Protein AF-0000000074559610 (afdb_homodimer)

Organism: Oryzias latipes (NCBI:txid8090)

Solvent-accessible surface area (backbone atoms only — not comparable to full-atom values): 28472 Å² total; per-residue (Å²): 22,56,51,44,56,24,38,32,48,38,37,44,44,51,48,39,37,75,66,64,62,32,38,65,34,27,34,39,29,30,62,50,80,80,24,70,85,72,48,19,52,42,69,13,64,46,75,40,64,77,59,94,64,30,63,74,63,50,64,60,33,75,47,74,27,26,14,59,47,26,36,44,44,27,48,40,50,48,47,48,30,48,76,67,63,55,42,62,91,93,63,36,51,63,32,15,19,22,18,55,25,56,86,79,36,61,46,32,27,63,66,39,74,13,51,80,45,93,49,73,85,61,38,23,48,25,26,84,38,78,65,8,69,35,30,77,31,63,69,53,54,54,72,62,28,83,86,58,59,68,83,51,35,26,24,36,18,81,87,47,43,68,40,59,58,87,46,46,88,82,32,34,59,43,75,40,42,35,29,34,31,32,23,46,65,94,44,39,66,61,50,35,53,47,54,51,50,52,50,50,46,57,71,68,42,80,79,52,88,67,52,78,35,58,26,64,94,73,78,46,71,47,60,65,33,53,47,60,39,72,47,76,41,79,29,88,89,50,53,69,48,67,68,42,31,64,68,47,42,54,48,49,52,50,49,52,50,57,67,58,54,65,69,67,67,67,75,128,17,62,49,44,54,25,37,32,47,40,37,44,44,52,46,39,37,74,66,64,61,32,36,64,36,26,33,40,28,30,64,51,80,80,24,68,85,73,47,16,52,43,68,14,64,45,75,40,64,78,58,93,64,30,61,73,64,50,62,61,33,75,48,71,28,25,14,59,46,27,37,45,46,27,47,38,51,49,46,48,30,48,78,67,64,53,41,63,91,92,63,36,51,63,33,15,20,21,18,56,24,57,86,79,35,62,45,31,26,64,66,38,75,14,51,79,46,94,48,72,86,62,38,24,48,26,26,84,36,77,66,8,70,36,29,76,31,63,68,54,55,56,72,62,26,83,86,58,59,69,83,51,36,25,24,36,18,80,86,47,43,68,40,60,59,88,45,44,89,83,32,34,59,41,74,39,43,36,29,32,31,31,22,46,64,94,44,38,68,61,50,36,53,50,53,51,50,52,50,52,47,56,69,67,42,81,82,52,87,67,52,78,36,59,25,64,93,74,78,47,73,48,60,61,34,52,47,60,39,71,47,75,42,79,28,87,89,50,52,71,47,67,68,42,32,63,67,48,40,53,48,48,52,51,49,52,49,59,67,58,55,65,70,68,66,67,76,129

InterPro domains:
  IPR001156 Transferrin-like domain [PF00405] (5-255)
  IPR001156 Transferrin-like domain [PR00422] (3-17)
  IPR001156 Transferrin-like domain [PR00422] (58-81)
  IPR001156 Transferrin-like domain [PR00422] (153-167)
  IPR001156 Transferrin-like domain [PR00422] (169-187)
  IPR001156 Transferrin-like domain [PR00422] (221-239)
  IPR001156 Transferrin-like domain [PS51408] (1-257)
  IPR001156 Transferrin-like domain [SM00094] (1-261)

Radius of gyration: 26.05 Å; Cα contacts (8 Å, |Δi|>4): 1082; chains: 2; bounding box: 67×75×62 Å

Secondary structure (DSSP, 8-state):
--S--EEE-HHHHHHHHHHH-EEEEEEEEE-TTS-TTTSSEEEE--EEES-S--TT--TT-EEE-S-TT-IIIIIHHHHHHHHTT-S-TT-S-SEEE-TT-TTT-GGGTTT--SPP-SSGGG--TT-SSTTSTTTT--HHHHTT-TT--GGGEEEE-TTS-EEEGGGTTTS-SEEEE--EEEEEGGGHHHHHHHHHHHHHHHHH-TT-S--TT--GGGT-SSSSS-TTEEEEEE-TT--HHHHH-HHHHHHHHHHHHHHHHTTT----/-----EEE-HHHHHHHHHHH-EEEEEEEEE-TTS-TTTSSEEEE--EEES-S--TT--TT-EEE-S-TT-IIIIIHHHHHHHHTT-S-TT-S-SEEE-TT-TTT-GGGTTT--SPP-SSGGG--TT-SSTTSTTTT--HHHHTT-TT--GGGEEEE-TTS-EEEGGGTTTS-SEEEE--EEEEEGGGHHHHHHHHHHHHHHHHH-TT-S--TT--GGGT-SSSSS-TTEEEEEE-TT--HHHHH-HHHHHHHHHHHHHHHHTTT----

Sequence (536 aa):
MNGQNMSLDAGEVYSAVKQFDLVTVAKEIYSVKVCVSAGSCVLSVAVVRNSSLAVQSLQGLRSCHSGVRWTAGWSIPLGFLLSRNYLKVGGFFSASCCPGAAAMSPALCTLCQGQKSFNPQKNYHCETSQNEPFYNTTPSSCLCFSGIDRDMFRLLCPDGTQAPVSRYRSCNLGRGPGGAVVTRYNFRKVSRKFLLAVQVFFFSYCGFSFKLFESEQFGESDLLFKDATNCFVHTSHMDLRSILGEEFHSHLENVFNCTHSGEATTTHMNGQNMSLDAGEVYSAVKQFDLVTVAKEIYSVKVCVSAGSCVLSVAVVRNSSLAVQSLQGLRSCHSGVRWTAGWSIPLGFLLSRNYLKVGGFFSASCCPGAAAMSPALCTLCQGQKSFNPQKNYHCETSQNEPFYNTTPSSCLCFSGIDRDMFRLLCPDGTQAPVSRYRSCNLGRGPGGAVVTRYNFRKVSRKFLLAVQVFFFSYCGFSFKLFESEQFGESDLLFKDATNCFVHTSHMDLRSILGEEFHSHLENVFNCTHSGEATTTH

Structure (mmCIF, N/CA/C/O backbone):
data_AF-0000000074559610-model_v1
#
loop_
_entity.id
_entity.type
_entity.pdbx_description
1 polymer 'Transferrin-like domain-containing protein'
#
loop_
_atom_site.group_PDB
_atom_site.id
_atom_site.type_symbol
_atom_site.label_atom_id
_atom_site.label_alt_id
_atom_site.label_comp_id
_atom_site.label_asym_id
_atom_site.label_entity_id
_atom_site.label_seq_id
_atom_site.pdbx_PDB_ins_code
_atom_site.Cartn_x
_atom_site.Cartn_y
_atom_site.Cartn_z
_atom_site.occupancy
_atom_site.B_iso_or_equiv
_atom_site.auth_seq_id
_atom_site.auth_comp_id
_atom_site.auth_asym_id
_atom_site.auth_atom_id
_atom_site.pdbx_PDB_model_num
ATOM 1 N N . MET A 1 1 ? -3.683 -7.671 -1.593 1 25.04 1 MET A N 1
ATOM 2 C CA . MET A 1 1 ? -4.386 -6.491 -2.087 1 25.04 1 MET A CA 1
ATOM 3 C C . MET A 1 1 ? -3.404 -5.466 -2.645 1 25.04 1 MET A C 1
ATOM 5 O O . MET A 1 1 ? -2.314 -5.283 -2.099 1 25.04 1 MET A O 1
ATOM 9 N N . ASN A 1 2 ? -3.152 -5.412 -3.841 1 39.69 2 ASN A N 1
ATOM 10 C CA . ASN A 1 2 ? -2.113 -4.517 -4.339 1 39.69 2 ASN A CA 1
ATOM 11 C C . ASN A 1 2 ? -2.157 -3.162 -3.638 1 39.69 2 ASN A C 1
ATOM 13 O O . ASN A 1 2 ? -3.233 -2.672 -3.292 1 39.69 2 ASN A O 1
ATOM 17 N N . GLY A 1 3 ? -1.575 -3.074 -2.371 1 54.01 3 GLY A N 1
ATOM 18 C CA . GLY A 1 3 ? -1.359 -1.818 -1.672 1 54.01 3 GLY A CA 1
ATOM 19 C C . GLY A 1 3 ? -1.815 -0.608 -2.465 1 54.01 3 GLY A C 1
ATOM 20 O O . GLY A 1 3 ? -1.059 0.351 -2.634 1 54.01 3 GLY A O 1
ATOM 21 N N . GLN A 1 4 ? -3.167 -0.795 -2.898 1 68.39 4 GLN A N 1
ATOM 22 C CA . GLN A 1 4 ? -3.499 0.101 -4 1 68.39 4 GLN A CA 1
ATOM 23 C C . GLN A 1 4 ? -4.041 1.431 -3.484 1 68.39 4 GLN A C 1
ATOM 25 O O . GLN A 1 4 ? -3.812 2.478 -4.093 1 68.39 4 GLN A O 1
ATOM 30 N N . ASN A 1 5 ? -4.706 1.311 -2.262 1 86.51 5 ASN A N 1
ATOM 31 C CA . ASN A 1 5 ? -5.214 2.575 -1.739 1 86.51 5 ASN A CA 1
ATOM 32 C C . ASN A 1 5 ? -4.399 3.054 -0.542 1 86.51 5 ASN A C 1
ATOM 34 O O . ASN A 1 5 ? -4.047 2.261 0.333 1 86.51 5 ASN A O 1
ATOM 38 N N . MET A 1 6 ? -4.141 4.325 -0.542 1 87.97 6 MET A N 1
ATOM 39 C CA . MET A 1 6 ? -3.41 4.91 0.578 1 87.97 6 MET A CA 1
ATOM 40 C C . MET A 1 6 ? -4.031 6.237 1 1 87.97 6 MET A C 1
ATOM 42 O O . MET A 1 6 ? -4.272 7.109 0.162 1 87.97 6 MET A O 1
ATOM 46 N N . SER A 1 7 ? -4.384 6.272 2.269 1 91.2 7 SER A N 1
ATOM 47 C CA . SER A 1 7 ? -4.777 7.561 2.828 1 91.2 7 SER A CA 1
ATOM 48 C C . SER A 1 7 ? -3.557 8.399 3.196 1 91.2 7 SER A C 1
ATOM 50 O O . SER A 1 7 ? -2.695 7.951 3.955 1 91.2 7 SER A O 1
ATOM 52 N N . LEU A 1 8 ? -3.526 9.588 2.671 1 91.18 8 LEU A N 1
ATOM 53 C CA . LEU A 1 8 ? -2.33 10.404 2.851 1 91.18 8 LEU A CA 1
ATOM 54 C C . LEU A 1 8 ? -2.695 11.804 3.331 1 91.18 8 LEU A C 1
ATOM 56 O O . LEU A 1 8 ? -3.78 12.306 3.029 1 91.18 8 LEU A O 1
ATOM 60 N N . ASP A 1 9 ? -1.774 12.395 4.099 1 91.02 9 ASP A N 1
ATOM 61 C CA . ASP A 1 9 ? -1.83 13.826 4.382 1 91.02 9 ASP A CA 1
ATOM 62 C C . ASP A 1 9 ? -1.798 14.642 3.091 1 91.02 9 ASP A C 1
ATOM 64 O O . ASP A 1 9 ? -1.233 14.204 2.087 1 91.02 9 ASP A O 1
ATOM 68 N N . ALA A 1 10 ? -2.334 15.85 3.116 1 92.46 10 ALA A N 1
ATOM 69 C CA . ALA A 1 10 ? -2.454 16.667 1.911 1 92.46 10 ALA A CA 1
ATOM 70 C C . ALA A 1 10 ? -1.085 16.93 1.29 1 92.46 10 ALA A C 1
ATOM 72 O O . ALA A 1 10 ? -0.943 16.934 0.064 1 92.46 10 ALA A O 1
ATOM 73 N N . GLY A 1 11 ? -0.147 17.265 2.077 1 91.13 11 GLY A N 1
ATOM 74 C CA . GLY A 1 11 ? 1.199 17.439 1.556 1 91.13 11 GLY A CA 1
ATOM 75 C C . GLY A 1 11 ? 1.721 16.214 0.829 1 91.13 11 GLY A C 1
ATOM 76 O O . GLY A 1 11 ? 2.352 16.333 -0.223 1 91.13 11 GLY A O 1
ATOM 77 N N . GLU A 1 12 ? 1.451 15.053 1.317 1 89.35 12 GLU A N 1
ATOM 78 C CA . GLU A 1 12 ? 1.876 13.803 0.695 1 89.35 12 GLU A CA 1
ATOM 79 C C . GLU A 1 12 ? 1.064 13.509 -0.563 1 89.35 12 GLU A C 1
ATOM 81 O O . GLU A 1 12 ? 1.583 12.933 -1.522 1 89.35 12 GLU A O 1
ATOM 86 N N . VAL A 1 13 ? -0.158 13.935 -0.526 1 93.71 13 VAL A N 1
ATOM 87 C CA . VAL A 1 13 ? -0.985 13.768 -1.716 1 93.71 13 VAL A CA 1
ATOM 88 C C . VAL A 1 13 ? -0.34 14.486 -2.899 1 93.71 13 VAL A C 1
ATOM 90 O O . VAL A 1 13 ? -0.278 13.942 -4.004 1 93.71 13 VAL A O 1
ATOM 93 N N . TYR A 1 14 ? 0.124 15.655 -2.669 1 92.88 14 TYR A N 1
ATOM 94 C CA . TYR A 1 14 ? 0.792 16.43 -3.708 1 92.88 14 TYR A CA 1
ATOM 95 C C . TYR A 1 14 ? 1.966 15.655 -4.296 1 92.88 14 TYR A C 1
ATOM 97 O O . TYR A 1 14 ? 2.078 15.516 -5.516 1 92.88 14 TYR A O 1
ATOM 105 N N . SER A 1 15 ? 2.773 15.146 -3.422 1 87.37 15 SER A N 1
ATOM 106 C CA . SER A 1 15 ? 3.941 14.387 -3.857 1 87.37 15 SER A CA 1
ATOM 107 C C . SER A 1 15 ? 3.531 13.114 -4.59 1 87.37 15 SER A C 1
ATOM 109 O O . SER A 1 15 ? 4.117 12.768 -5.618 1 87.37 15 SER A O 1
ATOM 111 N N . ALA A 1 16 ? 2.561 12.428 -4.056 1 90.05 16 ALA A N 1
ATOM 112 C CA . ALA A 1 16 ? 2.097 11.171 -4.638 1 90.05 16 ALA A CA 1
ATOM 113 C C . ALA A 1 16 ? 1.605 11.377 -6.068 1 90.05 16 ALA A C 1
ATOM 115 O O . ALA A 1 16 ? 1.895 10.568 -6.953 1 90.05 16 ALA A O 1
ATOM 116 N N . VAL A 1 17 ? 0.913 12.475 -6.284 1 92.44 17 VAL A N 1
ATOM 117 C CA . VAL A 1 17 ? 0.318 12.737 -7.59 1 92.44 17 VAL A CA 1
ATOM 118 C C . VAL A 1 17 ? 1.379 13.288 -8.54 1 92.44 17 VAL A C 1
ATOM 120 O O . VAL A 1 17 ? 1.497 12.833 -9.68 1 92.44 17 VAL A O 1
ATOM 123 N N . LYS A 1 18 ? 2.214 14.163 -8.066 1 88.18 18 LYS A N 1
ATOM 124 C CA . LYS A 1 18 ? 3.155 14.864 -8.935 1 88.18 18 LYS A CA 1
ATOM 125 C C . LYS A 1 18 ? 4.396 14.017 -9.198 1 88.18 18 LYS A C 1
ATOM 127 O O . LYS A 1 18 ? 4.972 14.07 -10.287 1 88.18 18 LYS A O 1
ATOM 132 N N . GLN A 1 19 ? 4.758 13.301 -8.238 1 79.85 19 GLN A N 1
ATOM 133 C CA . GLN A 1 19 ? 6.046 12.625 -8.349 1 79.85 19 GLN A CA 1
ATOM 134 C C . GLN A 1 19 ? 5.865 11.147 -8.683 1 79.85 19 GLN A C 1
ATOM 136 O O . GLN A 1 19 ? 6.742 10.531 -9.292 1 79.85 19 GLN A O 1
ATOM 141 N N . PHE A 1 20 ? 4.776 10.59 -8.324 1 81.51 20 PHE A N 1
ATOM 142 C CA . PHE A 1 20 ? 4.664 9.142 -8.45 1 81.51 20 PHE A CA 1
ATOM 143 C C . PHE A 1 20 ? 3.483 8.765 -9.337 1 81.51 20 PHE A C 1
ATOM 145 O O . PHE A 1 20 ? 3.129 7.589 -9.44 1 81.51 20 PHE A O 1
ATOM 152 N N . ASP A 1 21 ? 2.792 9.728 -9.907 1 86.29 21 ASP A N 1
ATOM 153 C CA . ASP A 1 21 ? 1.748 9.541 -10.91 1 86.29 21 ASP A CA 1
ATOM 154 C C . ASP A 1 21 ? 0.56 8.776 -10.33 1 86.29 21 ASP A C 1
ATOM 156 O O . ASP A 1 21 ? -0.042 7.945 -11.012 1 86.29 21 ASP A O 1
ATOM 160 N N . LEU A 1 22 ? 0.353 8.94 -9.078 1 91.23 22 LEU A N 1
ATOM 161 C CA . LEU A 1 22 ? -0.861 8.423 -8.455 1 91.23 22 LEU A CA 1
ATOM 162 C C . LEU A 1 22 ? -2.034 9.37 -8.684 1 91.23 22 LEU A C 1
ATOM 164 O O . LEU A 1 22 ? -1.849 10.49 -9.166 1 91.23 22 LEU A O 1
ATOM 168 N N . VAL A 1 23 ? -3.2 8.841 -8.441 1 94.64 23 VAL A N 1
ATOM 169 C CA . VAL A 1 23 ? -4.395 9.662 -8.607 1 94.64 23 VAL A CA 1
ATOM 170 C C . VAL A 1 23 ? -5.227 9.628 -7.327 1 94.64 23 VAL A C 1
ATOM 172 O O . VAL A 1 23 ? -5.26 8.612 -6.627 1 94.64 23 VAL A O 1
ATOM 175 N N . THR A 1 24 ? -5.887 10.719 -7.026 1 96.23 24 THR A N 1
ATOM 176 C CA . THR A 1 24 ? -6.775 10.782 -5.871 1 96.23 24 THR A CA 1
ATOM 177 C C . THR A 1 24 ? -8.129 10.158 -6.195 1 96.23 24 THR A C 1
ATOM 179 O O . THR A 1 24 ? -8.665 10.357 -7.287 1 96.23 24 THR A O 1
ATOM 182 N N . VAL A 1 25 ? -8.671 9.436 -5.235 1 96.28 25 VAL A N 1
ATOM 183 C CA . VAL A 1 25 ? -9.961 8.807 -5.497 1 96.28 25 VAL A CA 1
ATOM 184 C C . VAL A 1 25 ? -10.993 9.304 -4.486 1 96.28 25 VAL A C 1
ATOM 186 O O . VAL A 1 25 ? -12.199 9.197 -4.718 1 96.28 25 VAL A O 1
ATOM 189 N N . ALA A 1 26 ? -10.533 9.829 -3.387 1 95.74 26 ALA A N 1
ATOM 190 C CA . ALA A 1 26 ? -11.438 10.362 -2.372 1 95.74 26 ALA A CA 1
ATOM 191 C C . ALA A 1 26 ? -10.726 11.375 -1.48 1 95.74 26 ALA A C 1
ATOM 193 O O . ALA A 1 26 ? -9.541 11.22 -1.178 1 95.74 26 ALA A O 1
ATOM 194 N N . LYS A 1 27 ? -11.452 12.355 -1.135 1 94.1 27 LYS A N 1
ATOM 195 C CA . LYS A 1 27 ? -10.983 13.331 -0.156 1 94.1 27 LYS A CA 1
ATOM 196 C C . LYS A 1 27 ? -11.622 13.089 1.209 1 94.1 27 LYS A C 1
ATOM 198 O O . LYS A 1 27 ? -12.813 12.785 1.299 1 94.1 27 LYS A O 1
ATOM 203 N N . GLU A 1 28 ? -10.837 13.199 2.238 1 91.85 28 GLU A N 1
ATOM 204 C CA . GLU A 1 28 ? -11.362 13.085 3.595 1 91.85 28 GLU A CA 1
ATOM 205 C C . GLU A 1 28 ? -11.96 14.407 4.068 1 91.85 28 GLU A C 1
ATOM 207 O O . GLU A 1 28 ? -11.308 15.451 3.995 1 91.85 28 GLU A O 1
ATOM 212 N N . ILE A 1 29 ? -13.181 14.314 4.574 1 90.28 29 ILE A N 1
ATOM 213 C CA . ILE A 1 29 ? -13.85 15.475 5.151 1 90.28 29 ILE A CA 1
ATOM 214 C C . ILE A 1 29 ? -13.879 15.35 6.673 1 90.28 29 ILE A C 1
ATOM 216 O O . ILE A 1 29 ? -14.39 14.365 7.211 1 90.28 29 ILE A O 1
ATOM 220 N N . TYR A 1 30 ? -13.243 16.338 7.334 1 86.43 30 TYR A N 1
ATOM 221 C CA . TYR A 1 30 ? -13.157 16.294 8.79 1 86.43 30 TYR A CA 1
ATOM 222 C C . TYR A 1 30 ? -14.325 17.036 9.428 1 86.43 30 TYR A C 1
ATOM 224 O O . TYR A 1 30 ? -14.979 17.854 8.776 1 86.43 30 TYR A O 1
ATOM 232 N N . SER A 1 31 ? -14.693 16.597 10.599 1 71.5 31 SER A N 1
ATOM 233 C CA . SER A 1 31 ? -15.783 17.231 11.333 1 71.5 31 SER A CA 1
ATOM 234 C C . SER A 1 31 ? -15.531 18.724 11.516 1 71.5 31 SER A C 1
ATOM 236 O O . SER A 1 31 ? -14.381 19.161 11.587 1 71.5 31 SER A O 1
ATOM 238 N N . VAL A 1 32 ? -16.468 19.606 11.068 1 62.27 32 VAL A N 1
ATOM 239 C CA . VAL A 1 32 ? -16.509 21.059 10.94 1 62.27 32 VAL A CA 1
ATOM 240 C C . VAL A 1 32 ? -16.096 21.706 12.26 1 62.27 32 VAL A C 1
ATOM 242 O O . VAL A 1 32 ? -16.24 22.918 12.436 1 62.27 32 VAL A O 1
ATOM 245 N N . LYS A 1 33 ? -15.454 21.012 13.082 1 56.83 33 LYS A N 1
ATOM 246 C CA . LYS A 1 33 ? -15.335 21.865 14.261 1 56.83 33 LYS A CA 1
ATOM 247 C C . LYS A 1 33 ? -14.41 23.048 13.992 1 56.83 33 LYS A C 1
ATOM 249 O O . LYS A 1 33 ? -14.63 24.145 14.511 1 56.83 33 LYS A O 1
ATOM 254 N N . VAL A 1 34 ? -13.502 22.891 13.167 1 55.49 34 VAL A N 1
ATOM 255 C CA . VAL A 1 34 ? -12.495 23.94 13.045 1 55.49 34 VAL A CA 1
ATOM 256 C C . VAL A 1 34 ? -12.645 24.646 11.7 1 55.49 34 VAL A C 1
ATOM 258 O O . VAL A 1 34 ? -12.482 25.866 11.61 1 55.49 34 VAL A O 1
ATOM 261 N N . CYS A 1 35 ? -12.997 23.852 10.616 1 59.81 35 CYS A N 1
ATOM 262 C CA . CYS A 1 35 ? -12.941 24.438 9.281 1 59.81 35 CYS A CA 1
ATOM 263 C C . CYS A 1 35 ? -14.34 24.603 8.699 1 59.81 35 CYS A C 1
ATOM 265 O O . CYS A 1 35 ? -14.872 23.68 8.08 1 59.81 35 CYS A O 1
ATOM 267 N N . VAL A 1 36 ? -15.085 25.481 9.323 1 52.53 36 VAL A N 1
ATOM 268 C CA . VAL A 1 36 ? -16.475 25.718 8.948 1 52.53 36 VAL A CA 1
ATOM 269 C C . VAL A 1 36 ? -16.589 25.829 7.43 1 52.53 36 VAL A C 1
ATOM 271 O O . VAL A 1 36 ? -17.476 25.225 6.822 1 52.53 36 VAL A O 1
ATOM 274 N N . SER A 1 37 ? -15.791 26.704 6.871 1 48.88 37 SER A N 1
ATOM 275 C CA . SER A 1 37 ? -16.087 27.089 5.494 1 48.88 37 SER A CA 1
ATOM 276 C C . SER A 1 37 ? -15.498 26.091 4.503 1 48.88 37 SER A C 1
ATOM 278 O O . SER A 1 37 ? -15.885 26.069 3.333 1 48.88 37 SER A O 1
ATOM 280 N N . ALA A 1 38 ? -14.356 25.542 4.851 1 54.27 38 ALA A N 1
ATOM 281 C CA . ALA A 1 38 ? -13.615 24.899 3.769 1 54.27 38 ALA A CA 1
ATOM 282 C C . ALA A 1 38 ? -13.78 23.383 3.816 1 54.27 38 ALA A C 1
ATOM 284 O O . ALA A 1 38 ? -13.265 22.669 2.952 1 54.27 38 ALA A O 1
ATOM 285 N N . GLY A 1 39 ? -14.907 22.864 4.64 1 59.1 39 GLY A N 1
ATOM 286 C CA . GLY A 1 39 ? -15.224 21.446 4.681 1 59.1 39 GLY A CA 1
ATOM 287 C C . GLY A 1 39 ? -14.257 20.642 5.53 1 59.1 39 GLY A C 1
ATOM 288 O O . GLY A 1 39 ? -14.664 19.986 6.491 1 59.1 39 GLY A O 1
ATOM 289 N N . SER A 1 40 ? -12.96 20.469 5.116 1 77.18 40 SER A N 1
ATOM 290 C CA . SER A 1 40 ? -11.964 19.681 5.834 1 77.18 40 SER A CA 1
ATOM 291 C C . SER A 1 40 ? -10.638 20.427 5.937 1 77.18 40 SER A C 1
ATOM 293 O O . SER A 1 40 ? -10.089 20.869 4.925 1 77.18 40 SER A O 1
ATOM 295 N N . CYS A 1 41 ? -10.308 20.867 7.257 1 84.48 41 CYS A N 1
ATOM 296 C CA . CYS A 1 41 ? -9.01 21.53 7.315 1 84.48 41 CYS A CA 1
ATOM 297 C C . CYS A 1 41 ? -8.197 21.034 8.505 1 84.48 41 CYS A C 1
ATOM 299 O O . CYS A 1 41 ? -8.729 20.356 9.386 1 84.48 41 CYS A O 1
ATOM 301 N N . VAL A 1 42 ? -6.931 21.312 8.445 1 87.98 42 VAL A N 1
ATOM 302 C CA . VAL A 1 42 ? -6.003 21.133 9.557 1 87.98 42 VAL A CA 1
ATOM 303 C C . VAL A 1 42 ? -5.29 22.451 9.852 1 87.98 42 VAL A C 1
ATOM 305 O O . VAL A 1 42 ? -5.079 23.265 8.95 1 87.98 42 VAL A O 1
ATOM 308 N N . LEU A 1 43 ? -5.016 22.608 11.112 1 88.51 43 LEU A N 1
ATOM 309 C CA . LEU A 1 43 ? -4.286 23.798 11.536 1 88.51 43 LEU A CA 1
ATOM 310 C C . LEU A 1 43 ? -2.851 23.45 11.916 1 88.51 43 LEU A C 1
ATOM 312 O O . LEU A 1 43 ? -2.602 22.41 12.53 1 88.51 43 LEU A O 1
ATOM 316 N N . SER A 1 44 ? -1.956 24.271 11.489 1 91.5 44 SER A N 1
ATOM 317 C CA . SER A 1 44 ? -0.57 24.146 11.928 1 91.5 44 SER A CA 1
ATOM 318 C C . SER A 1 44 ? -0.292 25.029 13.14 1 91.5 44 SER A C 1
ATOM 320 O O . SER A 1 44 ? -0.526 26.239 13.1 1 91.5 44 SER A O 1
ATOM 322 N N . VAL A 1 45 ? 0.183 24.417 14.177 1 91.74 45 VAL A N 1
ATOM 323 C CA . VAL A 1 45 ? 0.488 25.165 15.392 1 91.74 45 VAL A CA 1
ATOM 324 C C . VAL A 1 45 ? 1.936 24.91 15.807 1 91.74 45 VAL A C 1
ATOM 326 O O . VAL A 1 45 ? 2.5 23.857 15.499 1 91.74 45 VAL A O 1
ATOM 329 N N . ALA A 1 46 ? 2.549 25.835 16.375 1 91.15 46 ALA A N 1
ATOM 330 C CA . ALA A 1 46 ? 3.859 25.705 17.008 1 91.15 46 ALA A CA 1
ATOM 331 C C . ALA A 1 46 ? 3.735 25.704 18.529 1 91.15 46 ALA A C 1
ATOM 333 O O . ALA A 1 46 ? 3.197 26.646 19.115 1 91.15 46 ALA A O 1
ATOM 334 N N . VAL A 1 47 ? 4.243 24.674 19.048 1 90.42 47 VAL A N 1
ATOM 335 C CA . VAL A 1 47 ? 4.087 24.487 20.486 1 90.42 47 VAL A CA 1
ATOM 336 C C . VAL A 1 47 ? 5.459 24.477 21.158 1 90.42 47 VAL A C 1
ATOM 338 O O . VAL A 1 47 ? 6.411 23.898 20.63 1 90.42 47 VAL A O 1
ATOM 341 N N . VAL A 1 48 ? 5.617 25.193 22.253 1 88.87 48 VAL A N 1
ATOM 342 C CA . VAL A 1 48 ? 6.859 25.234 23.018 1 88.87 48 VAL A CA 1
ATOM 343 C C . VAL A 1 48 ? 6.565 24.979 24.495 1 88.87 48 VAL A C 1
ATOM 345 O O . VAL A 1 48 ? 5.432 25.154 24.948 1 88.87 48 VAL A O 1
ATOM 348 N N . ARG A 1 49 ? 7.603 24.464 24.982 1 84.3 49 ARG A N 1
ATOM 349 C CA . ARG A 1 49 ? 7.513 24.428 26.438 1 84.3 49 ARG A CA 1
ATOM 350 C C . ARG A 1 49 ? 7.656 25.826 27.031 1 84.3 49 ARG A C 1
ATOM 352 O O . ARG A 1 49 ? 8.443 26.637 26.538 1 84.3 49 ARG A O 1
ATOM 359 N N . ASN A 1 50 ? 6.826 26.096 27.908 1 76.38 50 ASN A N 1
ATOM 360 C CA . ASN A 1 50 ? 6.658 27.415 28.507 1 76.38 50 ASN A CA 1
ATOM 361 C C . ASN A 1 50 ? 7.996 28.134 28.662 1 76.38 50 ASN A C 1
ATOM 363 O O . ASN A 1 50 ? 8.713 27.916 29.639 1 76.38 50 ASN A O 1
ATOM 367 N N . SER A 1 51 ? 8.305 28.644 27.513 1 78.19 51 SER A N 1
ATOM 368 C CA . SER A 1 51 ? 9.48 29.508 27.45 1 78.19 51 SER A CA 1
ATOM 369 C C . SER A 1 51 ? 9.118 30.897 26.936 1 78.19 51 SER A C 1
ATOM 371 O O . SER A 1 51 ? 7.979 31.138 26.531 1 78.19 51 SER A O 1
ATOM 373 N N . SER A 1 52 ? 9.959 31.849 27.02 1 85.1 52 SER A N 1
ATOM 374 C CA . SER A 1 52 ? 9.781 33.218 26.544 1 85.1 52 SER A CA 1
ATOM 375 C C . SER A 1 52 ? 10.051 33.322 25.047 1 85.1 52 SER A C 1
ATOM 377 O O . SER A 1 52 ? 10.335 34.407 24.536 1 85.1 52 SER A O 1
ATOM 379 N N . LEU A 1 53 ? 9.829 32.281 24.332 1 89.94 53 LEU A N 1
ATOM 380 C CA . LEU A 1 53 ? 10.144 32.245 22.908 1 89.94 53 LEU A CA 1
ATOM 381 C C . LEU A 1 53 ? 9.029 32.886 22.088 1 89.94 53 LEU A C 1
ATOM 383 O O . LEU A 1 53 ? 7.878 32.935 22.529 1 89.94 53 LEU A O 1
ATOM 387 N N . ALA A 1 54 ? 9.478 33.509 20.911 1 91.89 54 ALA A N 1
ATOM 388 C CA . ALA A 1 54 ? 8.558 33.968 19.874 1 91.89 54 ALA A CA 1
ATOM 389 C C . ALA A 1 54 ? 8.82 33.254 18.552 1 91.89 54 ALA A C 1
ATOM 391 O O . ALA A 1 54 ? 9.884 32.66 18.361 1 91.89 54 ALA A O 1
ATOM 392 N N . VAL A 1 55 ? 7.854 33.271 17.706 1 91.93 55 VAL A N 1
ATOM 393 C CA . VAL A 1 55 ? 7.932 32.516 16.461 1 91.93 55 VAL A CA 1
ATOM 394 C C . VAL A 1 55 ? 9.086 33.041 15.609 1 91.93 55 VAL A C 1
ATOM 396 O O . VAL A 1 55 ? 9.655 32.303 14.801 1 91.93 55 VAL A O 1
ATOM 399 N N . GLN A 1 56 ? 9.594 34.271 15.887 1 89.93 56 GLN A N 1
ATOM 400 C CA . GLN A 1 56 ? 10.684 34.876 15.129 1 89.93 56 GLN A CA 1
ATOM 401 C C . GLN A 1 56 ? 12.041 34.41 15.649 1 89.93 56 GLN A C 1
ATOM 403 O O . GLN A 1 56 ? 13.062 34.591 14.983 1 89.93 56 GLN A O 1
ATOM 408 N N . SER A 1 57 ? 12.002 33.763 16.801 1 86.9 57 SER A N 1
ATOM 409 C CA . SER A 1 57 ? 13.26 33.457 17.473 1 86.9 57 SER A CA 1
ATOM 410 C C . SER A 1 57 ? 13.498 31.953 17.544 1 86.9 57 SER A C 1
ATOM 412 O O . SER A 1 57 ? 13.85 31.424 18.6 1 86.9 57 SER A O 1
ATOM 414 N N . LEU A 1 58 ? 13.337 31.295 16.419 1 87.83 58 LEU A N 1
ATOM 415 C CA . LEU A 1 58 ? 13.4 29.838 16.467 1 87.83 58 LEU A CA 1
ATOM 416 C C . LEU A 1 58 ? 14.75 29.335 15.968 1 87.83 58 LEU A C 1
ATOM 418 O O . LEU A 1 58 ? 15.038 28.138 16.043 1 87.83 58 LEU A O 1
ATOM 422 N N . GLN A 1 59 ? 15.572 30.212 15.525 1 84.01 59 GLN A N 1
ATOM 423 C CA . GLN A 1 59 ? 16.866 29.812 14.982 1 84.01 59 GLN A CA 1
ATOM 424 C C . GLN A 1 59 ? 17.735 29.161 16.055 1 84.01 59 GLN A C 1
ATOM 426 O O . GLN A 1 59 ? 17.831 29.667 17.175 1 84.01 59 GLN A O 1
ATOM 431 N N . GLY A 1 60 ? 18.345 28.026 15.665 1 83.94 60 GLY A N 1
ATOM 432 C CA . GLY A 1 60 ? 19.29 27.359 16.547 1 83.94 60 GLY A CA 1
ATOM 433 C C . GLY A 1 60 ? 18.618 26.506 17.606 1 83.94 60 GLY A C 1
ATOM 434 O O . GLY A 1 60 ? 19.292 25.884 18.429 1 83.94 60 GLY A O 1
ATOM 435 N N . LEU A 1 61 ? 17.336 26.47 17.608 1 86.73 61 LEU A N 1
ATOM 436 C CA . LEU A 1 61 ? 16.626 25.661 18.592 1 86.73 61 LEU A CA 1
ATOM 437 C C . LEU A 1 61 ? 16.398 24.246 18.07 1 86.73 61 LEU A C 1
ATOM 439 O O . LEU A 1 61 ? 16.679 23.957 16.905 1 86.73 61 LEU A O 1
ATOM 443 N N . ARG A 1 62 ? 15.905 23.407 19.017 1 86.24 62 ARG A N 1
ATOM 444 C CA . ARG A 1 62 ? 15.484 22.062 18.637 1 86.24 62 ARG A CA 1
ATOM 445 C C . ARG A 1 62 ? 14.027 22.053 18.184 1 86.24 62 ARG A C 1
ATOM 447 O O . ARG A 1 62 ? 13.211 22.829 18.685 1 86.24 62 ARG A O 1
ATOM 454 N N . SER A 1 63 ? 13.769 21.249 17.248 1 88.04 63 SER A N 1
ATOM 455 C CA . SER A 1 63 ? 12.399 21.198 16.747 1 88.04 63 SER A CA 1
ATOM 456 C C . SER A 1 63 ? 11.954 19.761 16.498 1 88.04 63 SER A C 1
ATOM 458 O O . SER A 1 63 ? 12.787 18.869 16.325 1 88.04 63 SER A O 1
ATOM 460 N N . CYS A 1 64 ? 10.692 19.548 16.617 1 88.12 64 CYS A N 1
ATOM 461 C CA . CYS A 1 64 ? 10.071 18.265 16.306 1 88.12 64 CYS A CA 1
ATOM 462 C C . CYS A 1 64 ? 8.905 18.443 15.341 1 88.12 64 CYS A C 1
ATOM 464 O O . CYS A 1 64 ? 8.102 19.365 15.495 1 88.12 64 CYS A O 1
ATOM 466 N N . HIS A 1 65 ? 8.885 17.651 14.358 1 88.61 65 HIS A N 1
ATOM 467 C CA . HIS A 1 65 ? 7.877 17.695 13.305 1 88.61 65 HIS A CA 1
ATOM 468 C C . HIS A 1 65 ? 7.246 16.324 13.089 1 88.61 65 HIS A C 1
ATOM 470 O O . HIS A 1 65 ? 7.859 15.298 13.395 1 88.61 65 HIS A O 1
ATOM 476 N N . SER A 1 66 ? 6.064 16.304 12.56 1 86.28 66 SER A N 1
ATOM 477 C CA . SER A 1 66 ? 5.365 15.038 12.365 1 86.28 66 SER A CA 1
ATOM 478 C C . SER A 1 66 ? 5.931 14.273 11.173 1 86.28 66 SER A C 1
ATOM 480 O O . SER A 1 66 ? 5.695 13.071 11.033 1 86.28 66 SER A O 1
ATOM 482 N N . GLY A 1 67 ? 6.653 14.953 10.364 1 87.02 67 GLY A N 1
ATOM 483 C CA . GLY A 1 67 ? 7.252 14.353 9.183 1 87.02 67 GLY A CA 1
ATOM 484 C C . GLY A 1 67 ? 7.463 15.342 8.052 1 87.02 67 GLY A C 1
ATOM 485 O O . GLY A 1 67 ? 6.768 16.357 7.971 1 87.02 67 GLY A O 1
ATOM 486 N N . VAL A 1 68 ? 8.338 14.812 7.195 1 85.61 68 VAL A N 1
ATOM 487 C CA . VAL A 1 68 ? 8.571 15.633 6.012 1 85.61 68 VAL A CA 1
ATOM 488 C C . VAL A 1 68 ? 7.327 15.63 5.127 1 85.61 68 VAL A C 1
ATOM 490 O O . VAL A 1 68 ? 6.625 14.621 5.037 1 85.61 68 VAL A O 1
ATOM 493 N N . ARG A 1 69 ? 6.878 16.745 4.616 1 86.11 69 ARG A N 1
ATOM 494 C CA . ARG A 1 69 ? 5.815 16.943 3.637 1 86.11 69 ARG A CA 1
ATOM 495 C C . ARG A 1 69 ? 4.446 16.951 4.309 1 86.11 69 ARG A C 1
ATOM 497 O O . ARG A 1 69 ? 3.428 17.183 3.653 1 86.11 69 ARG A O 1
ATOM 504 N N . TRP A 1 70 ? 4.504 16.626 5.635 1 89.79 70 TRP A N 1
ATOM 505 C CA . TRP A 1 70 ? 3.226 16.744 6.329 1 89.79 70 TRP A CA 1
ATOM 506 C C . TRP A 1 70 ? 2.704 18.176 6.269 1 89.79 70 TRP A C 1
ATOM 508 O O . TRP A 1 70 ? 3.473 19.13 6.412 1 89.79 70 TRP A O 1
ATOM 518 N N . THR A 1 71 ? 1.457 18.241 6.159 1 91.37 71 THR A N 1
ATOM 519 C CA . THR A 1 71 ? 0.795 19.531 5.994 1 91.37 71 THR A CA 1
ATOM 520 C C . THR A 1 71 ? 1.007 20.408 7.225 1 91.37 71 THR A C 1
ATOM 522 O O . THR A 1 71 ? 1.654 21.455 7.143 1 91.37 71 THR A O 1
ATOM 525 N N . ALA A 1 72 ? 0.557 19.973 8.348 1 90.04 72 ALA A N 1
ATOM 526 C CA . ALA A 1 72 ? 0.57 20.797 9.554 1 90.04 72 ALA A CA 1
ATOM 527 C C . ALA A 1 72 ? 1.951 20.801 10.202 1 90.04 72 ALA A C 1
ATOM 529 O O . ALA A 1 72 ? 2.35 21.79 10.822 1 90.04 72 ALA A O 1
ATOM 530 N N . GLY A 1 73 ? 2.714 19.804 9.99 1 88.9 73 GLY A N 1
ATOM 531 C CA . GLY A 1 73 ? 3.947 19.636 10.742 1 88.9 73 GLY A CA 1
ATOM 532 C C . GLY A 1 73 ? 5.177 20.094 9.982 1 88.9 73 GLY A C 1
ATOM 533 O O . GLY A 1 73 ? 6.264 20.197 10.554 1 88.9 73 GLY A O 1
ATOM 534 N N . TRP A 1 74 ? 4.966 20.415 8.708 1 89.45 74 TRP A N 1
ATOM 535 C CA . TRP A 1 74 ? 6.157 20.748 7.933 1 89.45 74 TRP A CA 1
ATOM 536 C C . TRP A 1 74 ? 5.84 21.797 6.872 1 89.45 74 TRP A C 1
ATOM 538 O O . TRP A 1 74 ? 6.359 22.914 6.92 1 89.45 74 TRP A O 1
ATOM 548 N N . SER A 1 75 ? 4.985 21.561 6.003 1 90.59 75 SER A N 1
ATOM 549 C CA . SER A 1 75 ? 4.754 22.409 4.838 1 90.59 75 SER A CA 1
ATOM 550 C C . SER A 1 75 ? 4.273 23.796 5.25 1 90.59 75 SER A C 1
ATOM 552 O O . SER A 1 75 ? 4.794 24.806 4.773 1 90.59 75 SER A O 1
ATOM 554 N N . ILE A 1 76 ? 3.307 23.789 6.091 1 92.37 76 ILE A N 1
ATOM 555 C CA . ILE A 1 76 ? 2.737 25.072 6.484 1 92.37 76 ILE A CA 1
ATOM 556 C C . ILE A 1 76 ? 3.749 25.852 7.321 1 92.37 76 ILE A C 1
ATOM 558 O O . ILE A 1 76 ? 4.056 27.007 7.018 1 92.37 76 ILE A O 1
ATOM 562 N N . PRO A 1 77 ? 4.29 25.243 8.36 1 91.3 77 PRO A N 1
ATOM 563 C CA . PRO A 1 77 ? 5.246 26.028 9.144 1 91.3 77 PRO A CA 1
ATOM 564 C C . PRO A 1 77 ? 6.465 26.457 8.33 1 91.3 77 PRO A C 1
ATOM 566 O O . PRO A 1 77 ? 6.982 27.561 8.521 1 91.3 77 PRO A O 1
ATOM 569 N N . LEU A 1 78 ? 6.959 25.64 7.479 1 87.97 78 LEU A N 1
ATOM 570 C CA . LEU A 1 78 ? 8.092 26.016 6.64 1 87.97 78 LEU A CA 1
ATOM 571 C C . LEU A 1 78 ? 7.739 27.203 5.75 1 87.97 78 LEU A C 1
ATOM 573 O O . LEU A 1 78 ? 8.513 28.157 5.645 1 87.97 78 LEU A O 1
ATOM 577 N N . GLY A 1 79 ? 6.636 27.09 5.082 1 88.35 79 GLY A N 1
ATOM 578 C CA . GLY A 1 79 ? 6.192 28.222 4.286 1 88.35 79 GLY A CA 1
ATOM 579 C C . GLY A 1 79 ? 6.035 29.496 5.095 1 88.35 79 GLY A C 1
ATOM 580 O O . GLY A 1 79 ? 6.406 30.578 4.637 1 88.35 79 GLY A O 1
ATOM 581 N N . PHE A 1 80 ? 5.435 29.35 6.224 1 90.87 80 PHE A N 1
ATOM 582 C CA . PHE A 1 80 ? 5.244 30.473 7.134 1 90.87 80 PHE A CA 1
ATOM 583 C C . PHE A 1 80 ? 6.577 31.13 7.47 1 90.87 80 PHE A C 1
ATOM 585 O O . PHE A 1 80 ? 6.712 32.353 7.386 1 90.87 80 PHE A O 1
ATOM 592 N N . LEU A 1 81 ? 7.552 30.372 7.789 1 88.66 81 LEU A N 1
ATOM 593 C CA . LEU A 1 81 ? 8.85 30.894 8.201 1 88.66 81 LEU A CA 1
ATOM 594 C C . LEU A 1 81 ? 9.602 31.48 7.011 1 88.66 81 LEU A C 1
ATOM 596 O O . LEU A 1 81 ? 10.228 32.537 7.126 1 88.66 81 LEU A O 1
ATOM 600 N N . LEU A 1 82 ? 9.531 30.805 5.919 1 84.55 82 LEU A N 1
ATOM 601 C CA . LEU A 1 82 ? 10.239 31.25 4.724 1 84.55 82 LEU A CA 1
ATOM 602 C C . LEU A 1 82 ? 9.655 32.558 4.2 1 84.55 82 LEU A C 1
ATOM 604 O O . LEU A 1 82 ? 10.397 33.472 3.835 1 84.55 82 LEU A O 1
ATOM 608 N N . SER A 1 83 ? 8.364 32.639 4.182 1 85.31 83 SER A N 1
ATOM 609 C CA . SER A 1 83 ? 7.709 33.813 3.613 1 85.31 83 SER A CA 1
ATOM 610 C C . SER A 1 83 ? 7.962 35.053 4.464 1 85.31 83 SER A C 1
ATOM 612 O O . SER A 1 83 ? 7.834 36.18 3.98 1 85.31 83 SER A O 1
ATOM 614 N N . ARG A 1 84 ? 8.366 34.892 5.688 1 87.37 84 ARG A N 1
ATOM 615 C CA . ARG A 1 84 ? 8.602 36.006 6.6 1 87.37 84 ARG A CA 1
ATOM 616 C C . ARG A 1 84 ? 10.093 36.194 6.862 1 87.37 84 ARG A C 1
ATOM 618 O O . ARG A 1 84 ? 10.483 37.011 7.698 1 87.37 84 ARG A O 1
ATOM 625 N N . ASN A 1 85 ? 10.913 35.362 6.245 1 83.75 85 ASN A N 1
ATOM 626 C CA . ASN A 1 85 ? 12.368 35.405 6.345 1 83.75 85 ASN A CA 1
ATOM 627 C C . ASN A 1 85 ? 12.843 35.105 7.764 1 83.75 85 ASN A C 1
ATOM 629 O O . ASN A 1 85 ? 13.787 35.728 8.252 1 83.75 85 ASN A O 1
ATOM 633 N N . TYR A 1 86 ? 12.029 34.324 8.391 1 84.23 86 TYR A N 1
ATOM 634 C CA . TYR A 1 86 ? 12.438 33.881 9.719 1 84.23 86 TYR A CA 1
ATOM 635 C C . TYR A 1 86 ? 13.419 32.719 9.628 1 84.23 86 TYR A C 1
ATOM 637 O O . TYR A 1 86 ? 14.104 32.398 10.603 1 84.23 86 TYR A O 1
ATOM 645 N N . LEU A 1 87 ? 13.356 31.976 8.497 1 72.94 87 LEU A N 1
ATOM 646 C CA . LEU A 1 87 ? 14.209 30.823 8.229 1 72.94 87 LEU A CA 1
ATOM 647 C C . LEU A 1 87 ? 15.177 31.117 7.088 1 72.94 87 LEU A C 1
ATOM 649 O O . LEU A 1 87 ? 14.786 31.694 6.07 1 72.94 87 LEU A O 1
ATOM 653 N N . LYS A 1 88 ? 16.578 31.062 7.432 1 59.17 88 LYS A N 1
ATOM 654 C CA . LYS A 1 88 ? 17.501 31.002 6.302 1 59.17 88 LYS A CA 1
ATOM 655 C C . LYS A 1 88 ? 17.586 29.588 5.735 1 59.17 88 LYS A C 1
ATOM 657 O O . LYS A 1 88 ? 17.589 28.611 6.487 1 59.17 88 LYS A O 1
ATOM 662 N N . VAL A 1 89 ? 17.353 29.277 4.604 1 48.75 89 VAL A N 1
ATOM 663 C CA . VAL A 1 89 ? 17.413 27.994 3.91 1 48.75 89 VAL A CA 1
ATOM 664 C C . VAL A 1 89 ? 18.671 27.238 4.33 1 48.75 89 VAL A C 1
ATOM 666 O O . VAL A 1 89 ? 19.784 27.756 4.209 1 48.75 89 VAL A O 1
ATOM 669 N N . GLY A 1 90 ? 18.828 26.06 5.073 1 51.49 90 GLY A N 1
ATOM 670 C CA . GLY A 1 90 ? 19.949 25.187 5.381 1 51.49 90 GLY A CA 1
ATOM 671 C C . GLY A 1 90 ? 20.279 25.14 6.861 1 51.49 90 GLY A C 1
ATOM 672 O O . GLY A 1 90 ? 21.054 24.288 7.303 1 51.49 90 GLY A O 1
ATOM 673 N N . GLY A 1 91 ? 19.794 26.053 7.622 1 58.86 91 GLY A N 1
ATOM 674 C CA . GLY A 1 91 ? 20.471 26.13 8.907 1 58.86 91 GLY A CA 1
ATOM 675 C C . GLY A 1 91 ? 19.547 26.52 10.045 1 58.86 91 GLY A C 1
ATOM 676 O O . GLY A 1 91 ? 19.996 27.059 11.059 1 58.86 91 GLY A O 1
ATOM 677 N N . PHE A 1 92 ? 18.276 26.15 10.055 1 69.71 92 PHE A N 1
ATOM 678 C CA . PHE A 1 92 ? 17.356 26.807 10.976 1 69.71 92 PHE A CA 1
ATOM 679 C C . PHE A 1 92 ? 17.406 26.152 12.351 1 69.71 92 PHE A C 1
ATOM 681 O O . PHE A 1 92 ? 17.682 26.817 13.351 1 69.71 92 PHE A O 1
ATOM 688 N N . PHE A 1 93 ? 17.246 24.947 12.403 1 81.85 93 PHE A N 1
ATOM 689 C CA . PHE A 1 93 ? 17.232 24.281 13.7 1 81.85 93 PHE A CA 1
ATOM 690 C C . PHE A 1 93 ? 18.56 23.581 13.964 1 81.85 93 PHE A C 1
ATOM 692 O O . PHE A 1 93 ? 19.223 23.124 13.031 1 81.85 93 PHE A O 1
ATOM 699 N N . SER A 1 94 ? 19.079 23.641 15.156 1 83.75 94 SER A N 1
ATOM 700 C CA . SER A 1 94 ? 20.332 22.984 15.512 1 83.75 94 SER A CA 1
ATOM 701 C C . SER A 1 94 ? 20.2 21.466 15.445 1 83.75 94 SER A C 1
ATOM 703 O O . SER A 1 94 ? 21.139 20.773 15.05 1 83.75 94 SER A O 1
ATOM 705 N N . ALA A 1 95 ? 19.062 21 15.936 1 87.81 95 ALA A N 1
ATOM 706 C CA . ALA A 1 95 ? 18.731 19.579 15.872 1 87.81 95 ALA A CA 1
ATOM 707 C C . ALA A 1 95 ? 17.221 19.371 15.802 1 87.81 95 ALA A C 1
ATOM 709 O O . ALA A 1 95 ? 16.455 20.122 16.41 1 87.81 95 ALA A O 1
ATOM 710 N N . SER A 1 96 ? 16.859 18.375 14.987 1 88.21 96 SER A N 1
ATOM 711 C CA . SER A 1 96 ? 15.422 18.178 14.829 1 88.21 96 SER A CA 1
ATOM 712 C C . SER A 1 96 ? 15.079 16.698 14.688 1 88.21 96 SER A C 1
ATOM 714 O O . SER A 1 96 ? 15.974 15.853 14.61 1 88.21 96 SER A O 1
ATOM 716 N N . CYS A 1 97 ? 13.917 16.469 14.848 1 89.34 97 CYS A N 1
ATOM 717 C CA . CYS A 1 97 ? 13.34 15.236 14.324 1 89.34 97 CYS A CA 1
ATOM 718 C C . CYS A 1 97 ? 12.229 15.536 13.324 1 89.34 97 CYS A C 1
ATOM 720 O O . CYS A 1 97 ? 11.22 16.149 13.676 1 89.34 97 CYS A O 1
ATOM 722 N N . CYS A 1 98 ? 12.472 15.228 12.157 1 88.71 98 CYS A N 1
ATOM 723 C CA . CYS A 1 98 ? 11.522 15.288 11.052 1 88.71 98 CYS A CA 1
ATOM 724 C C . CYS A 1 98 ? 11.555 14.003 10.234 1 88.71 98 CYS A C 1
ATOM 726 O O . CYS A 1 98 ? 12.261 13.92 9.228 1 88.71 98 CYS A O 1
ATOM 728 N N . PRO A 1 99 ? 10.734 13.099 10.667 1 89.14 99 PRO A N 1
ATOM 729 C CA . PRO A 1 99 ? 10.775 11.816 9.962 1 89.14 99 PRO A CA 1
ATOM 730 C C . PRO A 1 99 ? 10.689 11.973 8.446 1 89.14 99 PRO A C 1
ATOM 732 O O . PRO A 1 99 ? 9.816 12.685 7.944 1 89.14 99 PRO A O 1
ATOM 735 N N . GLY A 1 100 ? 11.705 11.288 7.725 1 87.71 100 GLY A N 1
ATOM 736 C CA . GLY A 1 100 ? 11.739 11.33 6.271 1 87.71 100 GLY A CA 1
ATOM 737 C C . GLY A 1 100 ? 12.683 12.385 5.727 1 87.71 100 GLY A C 1
ATOM 738 O O . GLY A 1 100 ? 12.854 12.506 4.512 1 87.71 100 GLY A O 1
ATOM 739 N N . ALA A 1 101 ? 13.397 13.072 6.61 1 87.54 101 ALA A N 1
ATOM 740 C CA . ALA A 1 101 ? 14.198 14.209 6.165 1 87.54 101 ALA A CA 1
ATOM 741 C C . ALA A 1 101 ? 15.67 13.828 6.043 1 87.54 101 ALA A C 1
ATOM 743 O O . ALA A 1 101 ? 16.525 14.69 5.826 1 87.54 101 ALA A O 1
ATOM 744 N N . ALA A 1 102 ? 15.909 12.557 6.124 1 85.07 102 ALA A N 1
ATOM 745 C CA . ALA A 1 102 ? 17.299 12.111 6.155 1 85.07 102 ALA A CA 1
ATOM 746 C C . ALA A 1 102 ? 18.046 12.554 4.901 1 85.07 102 ALA A C 1
ATOM 748 O O . ALA A 1 102 ? 19.221 12.922 4.968 1 85.07 102 ALA A O 1
ATOM 749 N N . ALA A 1 103 ? 17.36 12.525 3.816 1 77.94 103 ALA A N 1
ATOM 750 C CA . ALA A 1 103 ? 17.995 12.87 2.547 1 77.94 103 ALA A CA 1
ATOM 751 C C . ALA A 1 103 ? 18.203 14.378 2.43 1 77.94 103 ALA A C 1
ATOM 753 O O . ALA A 1 103 ? 19.04 14.837 1.649 1 77.94 103 ALA A O 1
ATOM 754 N N . MET A 1 104 ? 17.506 15.125 3.116 1 77.94 104 MET A N 1
ATOM 755 C CA . MET A 1 104 ? 17.606 16.581 3.075 1 77.94 104 MET A CA 1
ATOM 756 C C . MET A 1 104 ? 18.758 17.071 3.945 1 77.94 104 MET A C 1
ATOM 758 O O . MET A 1 104 ? 19.61 17.834 3.484 1 77.94 104 MET A O 1
ATOM 762 N N . SER A 1 105 ? 18.774 16.603 5.199 1 80.98 105 SER A N 1
ATOM 763 C CA . SER A 1 105 ? 19.817 16.976 6.149 1 80.98 105 SER A CA 1
ATOM 764 C C . SER A 1 105 ? 19.851 16.02 7.336 1 80.98 105 SER A C 1
ATOM 766 O O . SER A 1 105 ? 18.814 15.729 7.936 1 80.98 105 SER A O 1
ATOM 768 N N . PRO A 1 106 ? 21.019 15.626 7.668 1 84.54 106 PRO A N 1
ATOM 769 C CA . PRO A 1 106 ? 21.123 14.79 8.866 1 84.54 106 PRO A CA 1
ATOM 770 C C . PRO A 1 106 ? 20.633 15.501 10.126 1 84.54 106 PRO A C 1
ATOM 772 O O . PRO A 1 106 ? 20.108 14.857 11.038 1 84.54 106 PRO A O 1
ATOM 775 N N . ALA A 1 107 ? 20.78 16.797 10.222 1 85.89 107 ALA A N 1
ATOM 776 C CA . ALA A 1 107 ? 20.378 17.564 11.397 1 85.89 107 ALA A CA 1
ATOM 777 C C . ALA A 1 107 ? 18.87 17.484 11.615 1 85.89 107 ALA A C 1
ATOM 779 O O . ALA A 1 107 ? 18.391 17.628 12.743 1 85.89 107 ALA A O 1
ATOM 780 N N . LEU A 1 108 ? 18.142 17.151 10.615 1 88.69 108 LEU A N 1
ATOM 781 C CA . LEU A 1 108 ? 16.687 17.08 10.694 1 88.69 108 LEU A CA 1
ATOM 782 C C . LEU A 1 108 ? 16.237 15.724 11.226 1 88.69 108 LEU A C 1
ATOM 784 O O . LEU A 1 108 ? 15.053 15.525 11.508 1 88.69 108 LEU A O 1
ATOM 788 N N . CYS A 1 109 ? 17.244 14.858 11.525 1 89.79 109 CYS A N 1
ATOM 789 C CA . CYS A 1 109 ? 16.886 13.517 11.974 1 89.79 109 CYS A CA 1
ATOM 790 C C . CYS A 1 109 ? 17.591 13.173 13.281 1 89.79 109 CYS A C 1
ATOM 792 O O . CYS A 1 109 ? 17.344 12.116 13.864 1 89.79 109 CYS A O 1
ATOM 794 N N . THR A 1 110 ? 18.362 14.079 13.738 1 89.15 110 THR A N 1
ATOM 795 C CA . THR A 1 110 ? 19.252 13.816 14.863 1 89.15 110 THR A CA 1
ATOM 796 C C . THR A 1 110 ? 18.454 13.429 16.105 1 89.15 110 THR A C 1
ATOM 798 O O . THR A 1 110 ? 18.888 12.582 16.889 1 89.15 110 THR A O 1
ATOM 801 N N . LEU A 1 111 ? 17.256 14.007 16.325 1 89.52 111 LEU A N 1
ATOM 802 C CA . LEU A 1 111 ? 16.508 13.812 17.562 1 89.52 111 LEU A CA 1
ATOM 803 C C . LEU A 1 111 ? 15.499 12.678 17.414 1 89.52 111 LEU A C 1
ATOM 805 O O . LEU A 1 111 ? 14.738 12.394 18.342 1 89.52 111 LEU A O 1
ATOM 809 N N . CYS A 1 112 ? 15.427 12.067 16.214 1 89.42 112 CYS A N 1
ATOM 810 C CA . CYS A 1 112 ? 14.484 10.975 15.997 1 89.42 112 CYS A CA 1
ATOM 811 C C . CYS A 1 112 ? 14.883 9.742 16.8 1 89.42 112 CYS A C 1
ATOM 813 O O . CYS A 1 112 ? 16.038 9.611 17.21 1 89.42 112 CYS A O 1
ATOM 815 N N . GLN A 1 113 ? 13.931 8.856 17.076 1 88.96 113 GLN A N 1
ATOM 816 C CA . GLN A 1 113 ? 14.145 7.847 18.107 1 88.96 113 GLN A CA 1
ATOM 817 C C . GLN A 1 113 ? 13.913 6.442 17.558 1 88.96 113 GLN A C 1
ATOM 819 O O . GLN A 1 113 ? 13.915 5.467 18.313 1 88.96 113 GLN A O 1
ATOM 824 N N . GLY A 1 114 ? 13.652 6.333 16.308 1 88.85 114 GLY A N 1
ATOM 825 C CA . GLY A 1 114 ? 13.55 4.995 15.747 1 88.85 114 GLY A CA 1
ATOM 826 C C . GLY A 1 114 ? 14.831 4.194 15.878 1 88.85 114 GLY A C 1
ATOM 827 O O . GLY A 1 114 ? 15.922 4.765 15.948 1 88.85 114 GLY A O 1
ATOM 828 N N . GLN A 1 115 ? 14.657 2.914 15.939 1 90.39 115 GLN A N 1
ATOM 829 C CA . GLN A 1 115 ? 15.802 2.025 16.102 1 90.39 115 GLN A CA 1
ATOM 830 C C . GLN A 1 115 ? 16.818 2.224 14.98 1 90.39 115 GLN A C 1
ATOM 832 O O . GLN A 1 115 ? 16.45 2.27 13.805 1 90.39 115 GLN A O 1
ATOM 837 N N . LYS A 1 116 ? 18.108 2.401 15.395 1 90.29 116 LYS A N 1
ATOM 838 C CA . LYS A 1 116 ? 19.198 2.473 14.427 1 90.29 116 LYS A CA 1
ATOM 839 C C . LYS A 1 116 ? 19.782 1.09 14.153 1 90.29 116 LYS A C 1
ATOM 841 O O . LYS A 1 116 ? 19.982 0.3 15.078 1 90.29 116 LYS A O 1
ATOM 846 N N . SER A 1 117 ? 19.92 0.818 12.899 1 88.09 117 SER A N 1
ATOM 847 C CA . SER A 1 117 ? 20.502 -0.463 12.512 1 88.09 117 SER A CA 1
ATOM 848 C C . SER A 1 117 ? 21.404 -0.314 11.292 1 88.09 117 SER A C 1
ATOM 850 O O . SER A 1 117 ? 21.154 0.527 10.427 1 88.09 117 SER A O 1
ATOM 852 N N . PHE A 1 118 ? 22.545 -1.205 11.235 1 84.2 118 PHE A N 1
ATOM 853 C CA . PHE A 1 118 ? 23.411 -1.252 10.063 1 84.2 118 PHE A CA 1
ATOM 854 C C . PHE A 1 118 ? 22.722 -1.97 8.909 1 84.2 118 PHE A C 1
ATOM 856 O O . PHE A 1 118 ? 23.126 -1.829 7.753 1 84.2 118 PHE A O 1
ATOM 863 N N . ASN A 1 119 ? 21.754 -2.775 9.277 1 75.75 119 ASN A N 1
ATOM 864 C CA . ASN A 1 119 ? 20.889 -3.368 8.263 1 75.75 119 ASN A CA 1
ATOM 865 C C . ASN A 1 119 ? 19.83 -2.381 7.782 1 75.75 119 ASN A C 1
ATOM 867 O O . ASN A 1 119 ? 18.925 -2.019 8.537 1 75.75 119 ASN A O 1
ATOM 871 N N . PRO A 1 120 ? 19.954 -1.963 6.562 1 75.29 120 PRO A N 1
ATOM 872 C CA . PRO A 1 120 ? 19.033 -0.937 6.067 1 75.29 120 PRO A CA 1
ATOM 873 C C . PRO A 1 120 ? 17.568 -1.347 6.196 1 75.29 120 PRO A C 1
ATOM 875 O O . PRO A 1 120 ? 16.7 -0.495 6.399 1 75.29 120 PRO A O 1
ATOM 878 N N . GLN A 1 121 ? 17.371 -2.602 6.14 1 72.04 121 GLN A N 1
ATOM 879 C CA . GLN A 1 121 ? 16 -3.097 6.199 1 72.04 121 GLN A CA 1
ATOM 880 C C . GLN A 1 121 ? 15.457 -3.047 7.624 1 72.04 121 GLN A C 1
ATOM 882 O O . GLN A 1 121 ? 14.25 -3.175 7.84 1 72.04 121 GLN A O 1
ATOM 887 N N . LYS A 1 122 ? 16.282 -2.82 8.544 1 78.89 122 LYS A N 1
ATOM 888 C CA . LYS A 1 122 ? 15.889 -2.799 9.95 1 78.89 122 LYS A CA 1
ATOM 889 C C . LYS A 1 122 ? 16.193 -1.445 10.586 1 78.89 122 LYS A C 1
ATOM 891 O O . LYS A 1 122 ? 16.122 -1.297 11.807 1 78.89 122 LYS A O 1
ATOM 896 N N . ASN A 1 123 ? 16.623 -0.506 9.8 1 86.26 123 ASN A N 1
ATOM 897 C CA . ASN A 1 123 ? 16.871 0.847 10.286 1 86.26 123 ASN A CA 1
ATOM 898 C C . ASN A 1 123 ? 15.609 1.703 10.228 1 86.26 123 ASN A C 1
ATOM 900 O O . ASN A 1 123 ? 15.163 2.086 9.145 1 86.26 123 ASN A O 1
ATOM 904 N N . TYR A 1 124 ? 15.115 2.079 11.379 1 87.56 124 TYR A N 1
ATOM 905 C CA . TYR A 1 124 ? 13.841 2.785 11.452 1 87.56 124 TYR A CA 1
ATOM 906 C C . TYR A 1 124 ? 14.043 4.229 11.896 1 87.56 124 TYR A C 1
ATOM 908 O O . TYR A 1 124 ? 13.074 4.967 12.09 1 87.56 124 TYR A O 1
ATOM 916 N N . HIS A 1 125 ? 15.299 4.586 12.074 1 91.36 125 HIS A N 1
ATOM 917 C CA . HIS A 1 125 ? 15.596 5.951 12.495 1 91.36 125 HIS A CA 1
ATOM 918 C C . HIS A 1 125 ? 15.186 6.958 11.426 1 91.36 125 HIS A C 1
ATOM 920 O O . HIS A 1 125 ? 15.6 6.845 10.27 1 91.36 125 HIS A O 1
ATOM 926 N N . CYS A 1 126 ? 14.316 7.865 11.792 1 90.8 126 CYS A N 1
ATOM 927 C CA . CYS A 1 126 ? 13.875 8.963 10.939 1 90.8 126 CYS A CA 1
ATOM 928 C C . CYS A 1 126 ? 13.022 8.448 9.785 1 90.8 126 CYS A C 1
ATOM 930 O O . CYS A 1 126 ? 12.891 9.117 8.758 1 90.8 126 CYS A O 1
ATOM 932 N N . GLU A 1 127 ? 12.517 7.302 10.031 1 88.38 127 GLU A N 1
ATOM 933 C CA . GLU A 1 127 ? 11.711 6.654 9.001 1 88.38 127 GLU A CA 1
ATOM 934 C C . GLU A 1 127 ? 10.31 7.256 8.936 1 88.38 127 GLU A C 1
ATOM 936 O O . GLU A 1 127 ? 9.777 7.711 9.95 1 88.38 127 GLU A O 1
AT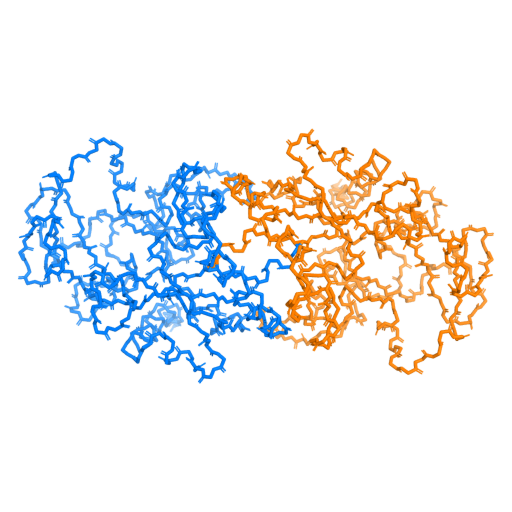OM 941 N N . THR A 1 128 ? 9.723 7.202 7.706 1 82.39 128 THR A N 1
ATOM 942 C CA . THR A 1 128 ? 8.343 7.643 7.532 1 82.39 128 THR A CA 1
ATOM 943 C C . THR A 1 128 ? 7.372 6.499 7.809 1 82.39 128 THR A C 1
ATOM 945 O O . THR A 1 128 ? 6.585 6.121 6.939 1 82.39 128 THR A O 1
ATOM 948 N N . SER A 1 129 ? 7.508 6.003 9.032 1 77.85 129 SER A N 1
ATOM 949 C CA . SER A 1 129 ? 6.642 4.907 9.454 1 77.85 129 SER A CA 1
ATOM 950 C C . SER A 1 129 ? 6.431 4.919 10.964 1 77.85 129 SER A C 1
ATOM 952 O O . SER A 1 129 ? 7.102 5.662 11.684 1 77.85 129 SER A O 1
ATOM 954 N N . GLN A 1 130 ? 5.522 4.122 11.406 1 74.53 130 GLN A N 1
ATOM 955 C CA . GLN A 1 130 ? 5.189 4.06 12.825 1 74.53 130 GLN A CA 1
ATOM 956 C C . GLN A 1 130 ? 6.352 3.5 13.639 1 74.53 130 GLN A C 1
ATOM 958 O O . GLN A 1 130 ? 6.357 3.59 14.868 1 74.53 130 GLN A O 1
ATOM 963 N N . ASN A 1 131 ? 7.36 2.914 12.918 1 78.77 131 ASN A N 1
ATOM 964 C CA . ASN A 1 131 ? 8.553 2.451 13.62 1 78.77 131 ASN A CA 1
ATOM 965 C C . ASN A 1 131 ? 9.355 3.616 14.191 1 78.77 131 ASN A C 1
ATOM 967 O O . ASN A 1 131 ? 10.175 3.429 15.091 1 78.77 131 ASN A O 1
ATOM 971 N N . GLU A 1 132 ? 9.174 4.791 13.618 1 85.18 132 GLU A N 1
ATOM 972 C CA . GLU A 1 132 ? 9.623 6.045 14.215 1 85.18 132 GLU A CA 1
ATOM 973 C C . GLU A 1 132 ? 8.537 6.66 15.093 1 85.18 132 GLU A C 1
ATOM 975 O O . GLU A 1 132 ? 7.535 7.169 14.585 1 85.18 132 GLU A O 1
ATOM 980 N N . PRO A 1 133 ? 8.709 6.695 16.373 1 80.89 133 PRO A N 1
ATOM 981 C CA . PRO A 1 133 ? 7.636 7.05 17.305 1 80.89 133 PRO A CA 1
ATOM 982 C C . PRO A 1 133 ? 7.098 8.46 17.076 1 80.89 133 PRO A C 1
ATOM 984 O O . PRO A 1 133 ? 5.947 8.748 17.414 1 80.89 133 PRO A O 1
ATOM 987 N N . PHE A 1 134 ? 7.852 9.278 16.467 1 81.92 134 PHE A N 1
ATOM 988 C CA . PHE A 1 134 ? 7.418 10.664 16.341 1 81.92 134 PHE A CA 1
ATOM 989 C C . PHE A 1 134 ? 6.73 10.896 15.001 1 81.92 134 PHE A C 1
ATOM 991 O O . PHE A 1 134 ? 6.201 11.981 14.748 1 81.92 134 PHE A O 1
ATOM 998 N N . TYR A 1 135 ? 6.708 9.811 14.219 1 83.23 135 TYR A N 1
ATOM 999 C CA . TYR A 1 135 ? 6.069 9.942 12.914 1 83.23 135 TYR A CA 1
ATOM 1000 C C . TYR A 1 135 ? 4.558 10.08 13.058 1 83.23 135 TYR A C 1
ATOM 1002 O O . TYR A 1 135 ? 3.918 9.279 13.742 1 83.23 135 TYR A O 1
ATOM 1010 N N . ASN A 1 136 ? 4.024 11.043 12.408 1 77.5 136 ASN A N 1
ATOM 1011 C CA . ASN A 1 136 ? 2.586 11.279 12.339 1 77.5 136 ASN A CA 1
ATOM 1012 C C . ASN A 1 136 ? 1.988 11.506 13.724 1 77.5 136 ASN A C 1
ATOM 1014 O O . ASN A 1 136 ? 0.897 11.016 14.021 1 77.5 136 ASN A O 1
ATOM 1018 N N . THR A 1 137 ? 2.76 11.792 14.541 1 64.8 137 THR A N 1
ATOM 1019 C CA . THR A 1 137 ? 2.257 12.009 15.893 1 64.8 137 THR A CA 1
ATOM 1020 C C . THR A 1 137 ? 1.982 13.49 16.136 1 64.8 137 THR A C 1
ATOM 1022 O O . THR A 1 137 ? 2.459 14.347 15.389 1 64.8 137 THR A O 1
ATOM 1025 N N . THR A 1 138 ? 0.908 13.554 16.998 1 55.98 138 THR A N 1
ATOM 1026 C CA . THR A 1 138 ? 0.717 14.903 17.518 1 55.98 138 THR A CA 1
ATOM 1027 C C . THR A 1 138 ? 1.959 15.376 18.267 1 55.98 138 THR A C 1
ATOM 1029 O O . THR A 1 138 ? 2.727 14.56 18.782 1 55.98 138 THR A O 1
ATOM 1032 N N . PRO A 1 139 ? 2.389 16.602 18.006 1 48.79 139 PRO A N 1
ATOM 1033 C CA . PRO A 1 139 ? 3.566 17.233 18.609 1 48.79 139 PRO A CA 1
ATOM 1034 C C . PRO A 1 139 ? 3.907 16.656 19.981 1 48.79 139 PRO A C 1
ATOM 1036 O O . PRO A 1 139 ? 5.084 16.556 20.337 1 48.79 139 PRO A O 1
ATOM 1039 N N . SER A 1 140 ? 2.858 16.344 20.689 1 44.39 140 SER A N 1
ATOM 1040 C CA . SER A 1 140 ? 3.127 16.008 22.083 1 44.39 140 SER A CA 1
ATOM 1041 C C . SER A 1 140 ? 3.973 14.743 22.193 1 44.39 140 SER A C 1
ATOM 1043 O O . SER A 1 140 ? 4.715 14.569 23.161 1 44.39 140 SER A O 1
ATOM 1045 N N . SER A 1 141 ? 3.856 13.951 21.249 1 49.35 141 SER A N 1
ATOM 1046 C CA . SER A 1 141 ? 4.563 12.679 21.362 1 49.35 141 SER A CA 1
ATOM 1047 C C . SER A 1 141 ? 6.067 12.866 21.194 1 49.35 141 SER A C 1
ATOM 1049 O O . SER A 1 141 ? 6.859 12.118 21.771 1 49.35 141 SER A O 1
ATOM 1051 N N . CYS A 1 142 ? 6.396 13.611 20.233 1 53.09 142 CYS A N 1
ATOM 1052 C CA . CYS A 1 142 ? 7.822 13.834 20.02 1 53.09 142 CYS A CA 1
ATOM 1053 C C . CYS A 1 142 ? 8.457 14.498 21.236 1 53.09 142 CYS A C 1
ATOM 1055 O O . CYS A 1 142 ? 9.627 14.259 21.539 1 53.09 142 CYS A O 1
ATOM 1057 N N . LEU A 1 143 ? 7.809 15.522 21.756 1 50.61 143 LEU A N 1
ATOM 1058 C CA . LEU A 1 143 ? 8.428 16.203 22.889 1 50.61 143 LEU A CA 1
ATOM 1059 C C . LEU A 1 143 ? 8.3 15.369 24.16 1 50.61 143 LEU A C 1
ATOM 1061 O O . LEU A 1 143 ? 8.589 15.853 25.257 1 50.61 143 LEU A O 1
ATOM 1065 N N . CYS A 1 144 ? 8.415 14.055 23.992 1 43.83 144 CYS A N 1
ATOM 1066 C CA . CYS A 1 144 ? 8.482 13.16 25.142 1 43.83 144 CYS A CA 1
ATOM 1067 C C . CYS A 1 144 ? 7.286 13.365 26.063 1 43.83 144 CYS A C 1
ATOM 1069 O O . CYS A 1 144 ? 7.433 13.37 27.287 1 43.83 144 CYS A O 1
ATOM 1071 N N . PHE A 1 145 ? 6.222 13.717 25.555 1 42.76 145 PHE A N 1
ATOM 1072 C CA . PHE A 1 145 ? 5.137 14.152 26.426 1 42.76 145 PHE A CA 1
ATOM 1073 C C . PHE A 1 145 ? 4.46 12.957 27.086 1 42.76 145 PHE A C 1
ATOM 1075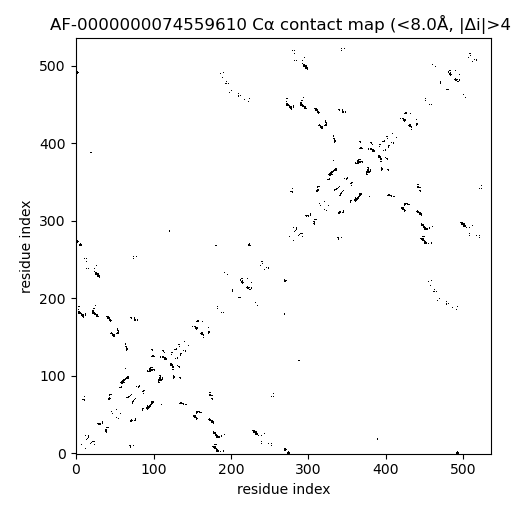 O O . PHE A 1 145 ? 3.392 13.094 27.686 1 42.76 145 PHE A O 1
ATOM 1082 N N . SER A 1 146 ? 4.896 11.854 26.96 1 41.32 146 SER A N 1
ATOM 1083 C CA . SER A 1 146 ? 4.226 10.941 27.882 1 41.32 146 SER A CA 1
ATOM 1084 C C . SER A 1 146 ? 4.167 11.523 29.29 1 41.32 146 SER A C 1
ATOM 1086 O O . SER A 1 146 ? 5.19 11.935 29.841 1 41.32 146 SER A O 1
ATOM 1088 N N . GLY A 1 147 ? 2.961 11.95 29.658 1 47.65 147 GLY A N 1
ATOM 1089 C CA . GLY A 1 147 ? 2.637 12.444 30.987 1 47.65 147 GLY A CA 1
ATOM 1090 C C . GLY A 1 147 ? 2.639 13.959 31.077 1 47.65 147 GLY A C 1
ATOM 1091 O O . GLY A 1 147 ? 2.543 14.521 32.17 1 47.65 147 GLY A O 1
ATOM 1092 N N . ILE A 1 148 ? 3.032 14.585 29.96 1 52.17 148 ILE A N 1
ATOM 1093 C CA . ILE A 1 148 ? 3.205 16.018 30.168 1 52.17 148 ILE A CA 1
ATOM 1094 C C . ILE A 1 148 ? 1.867 16.731 29.99 1 52.17 148 ILE A C 1
ATOM 1096 O O . ILE A 1 148 ? 1.144 16.475 29.025 1 52.17 148 ILE A O 1
ATOM 1100 N N . ASP A 1 149 ? 1.458 17.509 30.869 1 63.49 149 ASP A N 1
ATOM 1101 C CA . ASP A 1 149 ? 0.301 18.384 31.033 1 63.49 149 ASP A CA 1
ATOM 1102 C C . ASP A 1 149 ? 0.26 19.451 29.941 1 63.49 149 ASP A C 1
ATOM 1104 O O . ASP A 1 149 ? 1.241 20.167 29.728 1 63.49 149 ASP A O 1
ATOM 1108 N N . ARG A 1 150 ? -0.727 19.481 29.112 1 69.69 150 ARG A N 1
ATOM 1109 C CA . ARG A 1 150 ? -0.995 20.496 28.099 1 69.69 150 ARG A CA 1
ATOM 1110 C C . ARG A 1 150 ? -0.708 21.894 28.635 1 69.69 150 ARG A C 1
ATOM 1112 O O . ARG A 1 150 ? -0.34 22.793 27.875 1 69.69 150 ARG A O 1
ATOM 1119 N N . ASP A 1 151 ? -0.815 21.927 29.938 1 75.16 151 ASP A N 1
ATOM 1120 C CA . ASP A 1 151 ? -0.68 23.236 30.571 1 75.16 151 ASP A CA 1
ATOM 1121 C C . ASP A 1 151 ? 0.78 23.683 30.601 1 75.16 151 ASP A C 1
ATOM 1123 O O . ASP A 1 151 ? 1.07 24.858 30.837 1 75.16 151 ASP A O 1
ATOM 1127 N N . MET A 1 152 ? 1.578 22.788 30.291 1 79.46 152 MET A N 1
ATOM 1128 C CA . MET A 1 152 ? 2.998 23.131 30.281 1 79.46 152 MET A CA 1
ATOM 1129 C C . MET A 1 152 ? 3.42 23.662 28.915 1 79.46 152 MET A C 1
ATOM 1131 O O . MET A 1 152 ? 4.55 24.123 28.746 1 79.46 152 MET A O 1
ATOM 1135 N N . PHE A 1 153 ? 2.465 23.672 28.021 1 85.88 153 PHE A N 1
ATOM 1136 C CA . PHE A 1 153 ? 2.798 24.079 26.661 1 85.88 153 PHE A CA 1
ATOM 1137 C C . PHE A 1 153 ? 2.068 25.363 26.286 1 85.88 153 PHE A C 1
ATOM 1139 O O . PHE A 1 153 ? 1.002 25.659 26.83 1 85.88 153 PHE A O 1
ATOM 1146 N N . ARG A 1 154 ? 2.768 26.115 25.435 1 90.31 154 ARG A N 1
ATOM 1147 C CA . ARG A 1 154 ? 2.217 27.339 24.862 1 90.31 154 ARG A CA 1
ATOM 1148 C C . ARG A 1 154 ? 2.304 27.318 23.339 1 90.31 154 ARG A C 1
ATOM 1150 O O . ARG A 1 154 ? 3.2 26.691 22.772 1 90.31 154 ARG A O 1
ATOM 1157 N N . LEU A 1 155 ? 1.372 27.964 22.722 1 92.44 155 LEU A N 1
ATOM 1158 C CA . LEU A 1 155 ? 1.423 28.194 21.282 1 92.44 155 LEU A CA 1
ATOM 1159 C C . LEU A 1 155 ? 2.294 29.402 20.955 1 92.44 155 LEU A C 1
ATOM 1161 O O . LEU A 1 155 ? 2.28 30.398 21.682 1 92.44 155 LEU A O 1
ATOM 1165 N N . LEU A 1 156 ? 3.07 29.306 19.928 1 94.84 156 LEU A N 1
ATOM 1166 C CA . LEU A 1 156 ? 3.696 30.483 19.335 1 94.84 156 LEU A CA 1
ATOM 1167 C C . LEU A 1 156 ? 2.8 31.092 18.262 1 94.84 156 LEU A C 1
ATOM 1169 O O . LEU A 1 156 ? 2.589 30.49 17.207 1 94.84 156 LEU A O 1
ATOM 1173 N N . CYS A 1 157 ? 2.326 32.333 18.549 1 95.92 157 CYS A N 1
ATOM 1174 C CA . CYS A 1 157 ? 1.377 32.967 17.642 1 95.92 157 CYS A CA 1
ATOM 1175 C C . CYS A 1 157 ? 2.102 33.756 16.558 1 95.92 157 CYS A C 1
ATOM 1177 O O . CYS A 1 157 ? 3.225 34.218 16.768 1 95.92 157 CYS A O 1
ATOM 1179 N N . PRO A 1 158 ? 1.464 33.919 15.429 1 95.9 158 PRO A N 1
ATOM 1180 C CA . PRO A 1 158 ? 2.073 34.644 14.311 1 95.9 158 PRO A CA 1
ATOM 1181 C C . PRO A 1 158 ? 2.439 36.083 14.67 1 95.9 158 PRO A C 1
ATOM 1183 O O . PRO A 1 158 ? 3.344 36.662 14.065 1 95.9 158 PRO A O 1
ATOM 1186 N N . ASP A 1 159 ? 1.788 36.662 15.672 1 94.75 159 ASP A N 1
ATOM 1187 C CA . ASP A 1 159 ? 2.036 38.058 16.021 1 94.75 159 ASP A CA 1
ATOM 1188 C C . ASP A 1 159 ? 3.183 38.178 17.02 1 94.75 159 ASP A C 1
ATOM 1190 O O . ASP A 1 159 ? 3.458 39.267 17.53 1 94.75 159 ASP A O 1
ATOM 1194 N N . GLY A 1 160 ? 3.765 37.094 17.412 1 94.05 160 GLY A N 1
ATOM 1195 C CA . GLY A 1 160 ? 4.927 37.125 18.285 1 94.05 160 GLY A CA 1
ATOM 1196 C C . GLY A 1 160 ? 4.59 36.845 19.738 1 94.05 160 GLY A C 1
ATOM 1197 O O . GLY A 1 160 ? 5.486 36.712 20.574 1 94.05 160 GLY A O 1
ATOM 1198 N N . THR A 1 161 ? 3.308 36.675 19.996 1 95.28 161 THR A N 1
ATOM 1199 C CA . THR A 1 161 ? 2.886 36.376 21.36 1 95.28 161 THR A CA 1
ATOM 1200 C C . THR A 1 161 ? 2.745 34.87 21.564 1 95.28 161 THR A C 1
ATOM 1202 O O . THR A 1 161 ? 3.002 34.087 20.647 1 95.28 161 THR A O 1
ATOM 1205 N N . GLN A 1 162 ? 2.443 34.49 22.81 1 95.06 162 GLN A N 1
ATOM 1206 C CA . GLN A 1 162 ? 2.105 33.115 23.161 1 95.06 162 GLN A CA 1
ATOM 1207 C C . GLN A 1 162 ? 0.65 33.003 23.607 1 95.06 162 GLN A C 1
ATOM 1209 O O . GLN A 1 162 ? 0.047 33.991 24.031 1 95.06 162 GLN A O 1
ATOM 1214 N N . ALA A 1 163 ? 0.114 31.907 23.487 1 93.54 163 ALA A N 1
ATOM 1215 C CA . ALA A 1 163 ? -1.251 31.634 23.926 1 93.54 163 ALA A CA 1
ATOM 1216 C C . ALA A 1 163 ? -1.376 30.219 24.483 1 93.54 163 ALA A C 1
ATOM 1218 O O . ALA A 1 163 ? -0.54 29.358 24.2 1 93.54 163 ALA A O 1
ATOM 1219 N N . PRO A 1 164 ? -2.397 30.029 25.419 1 89.82 164 PRO A N 1
ATOM 1220 C CA . PRO A 1 164 ? -2.672 28.649 25.827 1 89.82 164 PRO A CA 1
ATOM 1221 C C . PRO A 1 164 ? -3.013 27.742 24.647 1 89.82 164 PRO A C 1
ATOM 1223 O O . PRO A 1 164 ? -3.542 28.211 23.636 1 89.82 164 PRO A O 1
ATOM 1226 N N . VAL A 1 165 ? -2.765 26.454 24.73 1 88.65 165 VAL A N 1
ATOM 1227 C CA . VAL A 1 165 ? -2.971 25.477 23.666 1 88.65 165 VAL A CA 1
ATOM 1228 C C . VAL A 1 165 ? -4.44 25.469 23.249 1 88.65 165 VAL A C 1
ATOM 1230 O O . VAL A 1 165 ? -4.76 25.225 22.083 1 88.65 165 VAL A O 1
ATOM 1233 N N . SER A 1 166 ? -5.353 25.838 24.098 1 87.32 166 SER A N 1
ATOM 1234 C CA . SER A 1 166 ? -6.785 25.826 23.818 1 87.32 166 SER A CA 1
ATOM 1235 C C . SER A 1 166 ? -7.161 26.905 22.808 1 87.32 166 SER A C 1
ATOM 1237 O O . SER A 1 166 ? -8.257 26.88 22.244 1 87.32 166 SER A O 1
ATOM 1239 N N . ARG A 1 167 ? -6.251 27.857 22.56 1 90.88 167 ARG A N 1
ATOM 1240 C CA . ARG A 1 167 ? -6.549 28.955 21.647 1 90.88 167 ARG A CA 1
ATOM 1241 C C . ARG A 1 167 ? -5.982 28.682 20.258 1 90.88 167 ARG A C 1
ATOM 1243 O O . ARG A 1 167 ? -5.632 29.613 19.53 1 90.88 167 ARG A O 1
ATOM 1250 N N . TYR A 1 168 ? -5.869 27.366 19.897 1 89.04 168 TYR A N 1
ATOM 1251 C CA . TYR A 1 168 ? -5.223 26.976 18.649 1 89.04 168 TYR A CA 1
ATOM 1252 C C . TYR A 1 168 ? -6.017 27.469 17.446 1 89.04 168 TYR A C 1
ATOM 1254 O O . TYR A 1 168 ? -5.458 27.669 16.365 1 89.04 168 TYR A O 1
ATOM 1262 N N . ARG A 1 169 ? -7.255 27.789 17.575 1 87.14 169 ARG A N 1
ATOM 1263 C CA . ARG A 1 169 ? -8.07 28.232 16.448 1 87.14 169 ARG A CA 1
ATOM 1264 C C . ARG A 1 169 ? -7.667 29.633 15.999 1 87.14 169 ARG A C 1
ATOM 1266 O O . ARG A 1 169 ? -7.728 29.95 14.809 1 87.14 169 ARG A O 1
ATOM 1273 N N . SER A 1 170 ? -7.284 30.412 16.987 1 91.81 170 SER A N 1
ATOM 1274 C CA . SER A 1 170 ? -6.922 31.789 16.666 1 91.81 170 SER A CA 1
ATOM 1275 C C . SER A 1 170 ? -5.408 31.965 16.613 1 91.81 170 SER A C 1
ATOM 1277 O O . SER A 1 170 ? -4.912 32.949 16.06 1 91.81 170 SER A O 1
ATOM 1279 N N . CYS A 1 171 ? -4.716 31.035 17.262 1 94.33 171 CYS A N 1
ATOM 1280 C CA . CYS A 1 171 ? -3.257 31.069 17.263 1 94.33 171 CYS A CA 1
ATOM 1281 C C . CYS A 1 171 ? -2.683 29.866 16.524 1 94.33 171 CYS A C 1
ATOM 1283 O O . CYS A 1 171 ? -2.402 28.834 17.134 1 94.33 171 CYS A O 1
ATOM 1285 N N . ASN A 1 172 ? -2.499 30.031 15.249 1 91.91 172 ASN A N 1
ATOM 1286 C CA . ASN A 1 172 ? -1.94 28.996 14.385 1 91.91 172 ASN A CA 1
ATOM 1287 C C . ASN A 1 172 ? -1.148 29.599 13.228 1 91.91 172 ASN A C 1
ATOM 1289 O O . ASN A 1 172 ? -1.279 30.789 12.934 1 91.91 172 ASN A O 1
ATOM 1293 N N . LEU A 1 173 ? -0.317 28.846 12.609 1 93.95 173 LEU A N 1
ATOM 1294 C CA . LEU A 1 173 ? 0.606 29.317 11.582 1 93.95 173 LEU A CA 1
ATOM 1295 C C . LEU A 1 173 ? -0.036 29.245 10.2 1 93.95 173 LEU A C 1
ATOM 1297 O O . LEU A 1 173 ? 0.517 29.76 9.226 1 93.95 173 LEU A O 1
ATOM 1301 N N . GLY A 1 174 ? -1.186 28.611 10.15 1 91.66 174 GLY A N 1
ATOM 1302 C CA . GLY A 1 174 ? -1.876 28.468 8.877 1 91.66 174 GLY A CA 1
ATOM 1303 C C . GLY A 1 174 ? -2.807 27.271 8.834 1 91.66 174 GLY A C 1
ATOM 1304 O O . GLY A 1 174 ? -2.857 26.483 9.781 1 91.66 174 GLY A O 1
ATOM 1305 N N . ARG A 1 175 ? -3.511 27.232 7.777 1 88.99 175 ARG A N 1
ATOM 1306 C CA . ARG A 1 175 ? -4.486 26.169 7.555 1 88.99 175 ARG A CA 1
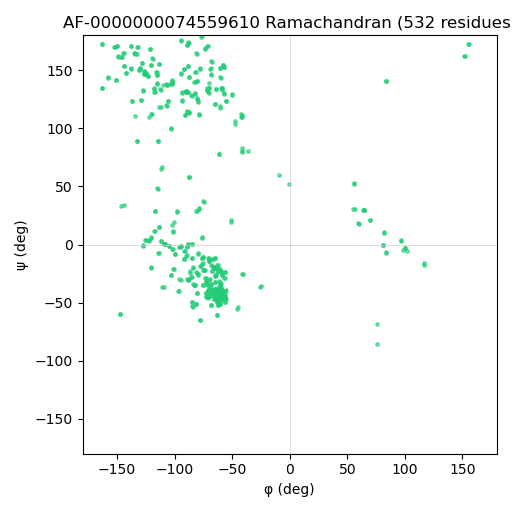ATOM 1307 C C . ARG A 1 175 ? -4.198 25.423 6.256 1 88.99 175 ARG A C 1
ATOM 1309 O O . ARG A 1 175 ? -3.711 26.014 5.29 1 88.99 175 ARG A O 1
ATOM 1316 N N . GLY A 1 176 ? -4.48 24.105 6.288 1 91.27 176 GLY A N 1
ATOM 1317 C CA . GLY A 1 176 ? -4.402 23.269 5.1 1 91.27 176 GLY A CA 1
ATOM 1318 C C . GLY A 1 176 ? -5.59 22.339 4.946 1 91.27 176 GLY A C 1
ATOM 1319 O O . GLY A 1 176 ? -6.387 22.183 5.874 1 91.27 176 GLY A O 1
ATOM 1320 N N . PRO A 1 177 ? -5.737 21.808 3.815 1 91.35 177 PRO A N 1
ATOM 1321 C CA . PRO A 1 177 ? -6.861 20.899 3.579 1 91.35 177 PRO A CA 1
ATOM 1322 C C . PRO A 1 177 ? -6.674 19.541 4.252 1 91.35 177 PRO A C 1
ATOM 1324 O O . PRO A 1 177 ? -5.6 19.257 4.789 1 91.35 177 PRO A O 1
ATOM 1327 N N . GLY A 1 178 ? -7.748 18.792 4.265 1 89.71 178 GLY A N 1
ATOM 1328 C CA . GLY A 1 178 ? -7.664 17.411 4.713 1 89.71 178 GLY A CA 1
ATOM 1329 C C . GLY A 1 178 ? -6.933 16.51 3.735 1 89.71 178 GLY A C 1
ATOM 1330 O O . GLY A 1 178 ? -6.598 16.932 2.626 1 89.71 178 GLY A O 1
ATOM 1331 N N . GLY A 1 179 ? -6.686 15.346 4.181 1 92.21 179 GLY A N 1
ATOM 1332 C CA . GLY A 1 179 ? -6.012 14.353 3.36 1 92.21 179 GLY A CA 1
ATOM 1333 C C . GLY A 1 179 ? -6.918 13.726 2.318 1 92.21 179 GLY A C 1
ATOM 1334 O O . GLY A 1 179 ? -8.09 14.091 2.206 1 92.21 179 GLY A O 1
ATOM 1335 N N . ALA A 1 180 ? -6.308 12.865 1.592 1 94.14 180 ALA A N 1
ATOM 1336 C CA . ALA A 1 180 ? -7.048 12.165 0.545 1 94.14 180 ALA A CA 1
ATOM 1337 C C . ALA A 1 180 ? -6.533 10.739 0.369 1 94.14 180 ALA A C 1
ATOM 1339 O O . ALA A 1 180 ? -5.442 10.404 0.837 1 94.14 180 ALA A O 1
ATOM 1340 N N . VAL A 1 181 ? -7.373 9.934 -0.265 1 94.85 181 VAL A N 1
ATOM 1341 C CA . VAL A 1 181 ? -6.998 8.578 -0.652 1 94.85 181 VAL A CA 1
ATOM 1342 C C . VAL A 1 181 ? -6.471 8.576 -2.085 1 94.85 181 VAL A C 1
ATOM 1344 O O . VAL A 1 181 ? -7.088 9.156 -2.981 1 94.85 181 VAL A O 1
ATOM 1347 N N . VAL A 1 182 ? -5.283 7.938 -2.268 1 94.43 182 VAL A N 1
ATOM 1348 C CA . VAL A 1 182 ? -4.68 7.88 -3.595 1 94.43 182 VAL A CA 1
ATOM 1349 C C . VAL A 1 182 ? -4.512 6.423 -4.022 1 94.43 182 VAL A C 1
ATOM 1351 O O . VAL A 1 182 ? -4.5 5.521 -3.182 1 94.43 182 VAL A O 1
ATOM 1354 N N . THR A 1 183 ? -4.494 6.228 -5.291 1 92.16 183 THR A N 1
ATOM 1355 C CA . THR A 1 183 ? -4.256 4.913 -5.875 1 92.16 183 THR A CA 1
ATOM 1356 C C . THR A 1 183 ? -3.581 5.04 -7.238 1 92.16 183 THR A C 1
ATOM 1358 O O . THR A 1 183 ? -3.366 6.15 -7.728 1 92.16 183 THR A O 1
ATOM 1361 N N . ARG A 1 184 ? -3.151 3.948 -7.78 1 86.95 184 ARG A N 1
ATOM 1362 C CA . ARG A 1 184 ? -2.673 3.937 -9.159 1 86.95 184 ARG A CA 1
ATOM 1363 C C . ARG A 1 184 ? -3.821 4.162 -10.138 1 86.95 184 ARG A C 1
ATOM 1365 O O . ARG A 1 184 ? -4.958 3.769 -9.87 1 86.95 184 ARG A O 1
ATOM 1372 N N . TYR A 1 185 ? -3.492 4.737 -11.255 1 87.05 185 TYR A N 1
ATOM 1373 C CA . TYR A 1 185 ? -4.496 5.171 -12.22 1 87.05 185 TYR A CA 1
ATOM 1374 C C . TYR A 1 185 ? -5.386 4.008 -12.641 1 87.05 185 TYR A C 1
ATOM 1376 O O . TYR A 1 185 ? -6.607 4.155 -12.736 1 87.05 185 TYR A O 1
ATOM 1384 N N . ASN A 1 186 ? -4.849 2.853 -12.87 1 81.48 186 ASN A N 1
ATOM 1385 C CA . ASN A 1 186 ? -5.601 1.722 -13.402 1 81.48 186 ASN A CA 1
ATOM 1386 C C . ASN A 1 186 ? -6.586 1.171 -12.375 1 81.48 186 ASN A C 1
ATOM 1388 O O . ASN A 1 186 ? -7.505 0.429 -12.726 1 81.48 186 ASN A O 1
ATOM 1392 N N . PHE A 1 187 ? -6.41 1.6 -11.118 1 88.51 187 PHE A N 1
ATOM 1393 C CA . PHE A 1 187 ? -7.258 1.098 -10.043 1 88.51 187 PHE A CA 1
ATOM 1394 C C . PHE A 1 187 ? -8.285 2.146 -9.63 1 88.51 187 PHE A C 1
ATOM 1396 O O . PHE A 1 187 ? -9.135 1.887 -8.775 1 88.51 187 PHE A O 1
ATOM 1403 N N . ARG A 1 188 ? -8.276 3.254 -10.197 1 92.63 188 ARG A N 1
ATOM 1404 C CA . ARG A 1 188 ? -9.022 4.402 -9.693 1 92.63 188 ARG A CA 1
ATOM 1405 C C . ARG A 1 188 ? -10.521 4.121 -9.688 1 92.63 188 ARG A C 1
ATOM 1407 O O . ARG A 1 188 ? -11.228 4.513 -8.757 1 92.63 188 ARG A O 1
ATOM 1414 N N . LYS A 1 189 ? -11.059 3.402 -10.702 1 92.59 189 LYS A N 1
ATOM 1415 C CA . LYS A 1 189 ? -12.497 3.158 -10.775 1 92.59 189 LYS A CA 1
ATOM 1416 C C . LYS A 1 189 ? -12.943 2.175 -9.697 1 92.59 189 LYS A C 1
ATOM 1418 O O . LYS A 1 189 ? -13.937 2.412 -9.006 1 92.59 189 LYS A O 1
ATOM 1423 N N . VAL A 1 190 ? -12.205 1.108 -9.549 1 91.91 190 VAL A N 1
ATOM 1424 C CA . VAL A 1 190 ? -12.571 0.1 -8.56 1 91.91 190 VAL A CA 1
ATOM 1425 C C . VAL A 1 190 ? -12.387 0.665 -7.153 1 91.91 190 VAL A C 1
ATOM 1427 O O . VAL A 1 190 ? -13.183 0.382 -6.255 1 91.91 190 VAL A O 1
ATOM 1430 N N . SER A 1 191 ? -11.33 1.424 -6.966 1 92.94 191 SER A N 1
ATOM 1431 C CA . SER A 1 191 ? -11.073 2.039 -5.668 1 92.94 191 SER A CA 1
ATOM 1432 C C . SER A 1 191 ? -12.205 2.978 -5.267 1 92.94 191 SER A C 1
ATOM 1434 O O . SER A 1 191 ? -12.66 2.957 -4.121 1 92.94 191 SER A O 1
ATOM 1436 N N . ARG A 1 192 ? -12.657 3.752 -6.211 1 93.57 192 ARG A N 1
ATOM 1437 C CA . ARG A 1 192 ? -13.752 4.678 -5.943 1 93.57 192 ARG A CA 1
ATOM 1438 C C . ARG A 1 192 ? -15.018 3.928 -5.543 1 93.57 192 ARG A C 1
ATOM 1440 O O . ARG A 1 192 ? -15.661 4.27 -4.548 1 93.57 192 ARG A O 1
ATOM 1447 N N . LYS A 1 193 ? -15.371 2.964 -6.295 1 91.61 193 LYS A N 1
ATOM 1448 C CA . LYS A 1 193 ? -16.578 2.195 -6.006 1 91.61 193 LYS A CA 1
ATOM 1449 C C . LYS A 1 193 ? -16.458 1.465 -4.671 1 91.61 193 LYS A C 1
ATOM 1451 O O . LYS A 1 193 ? -17.423 1.396 -3.907 1 91.61 193 LYS A O 1
ATOM 1456 N N . PHE A 1 194 ? -15.335 0.92 -4.415 1 91.8 194 PHE A N 1
ATOM 1457 C CA . PHE A 1 194 ? -15.087 0.216 -3.163 1 91.8 194 PHE A CA 1
ATOM 1458 C C . PHE A 1 194 ? -15.252 1.154 -1.973 1 91.8 194 PHE A C 1
ATOM 1460 O O . PHE A 1 194 ? -15.945 0.825 -1.008 1 91.8 194 PHE A O 1
ATOM 1467 N N . LEU A 1 195 ? -14.559 2.341 -2.027 1 92.44 195 LEU A N 1
ATOM 1468 C CA . LEU A 1 195 ? -14.598 3.293 -0.922 1 92.44 195 LEU A CA 1
ATOM 1469 C C . LEU A 1 195 ? -16.019 3.796 -0.688 1 92.44 195 LEU A C 1
ATOM 1471 O O . LEU A 1 195 ? -16.433 3.989 0.457 1 92.44 195 LEU A O 1
ATOM 1475 N N . LEU A 1 196 ? -16.739 4.014 -1.804 1 90.94 196 LEU A N 1
ATOM 1476 C CA . LEU A 1 196 ? -18.135 4.419 -1.673 1 90.94 196 LEU A CA 1
ATOM 1477 C C . LEU A 1 196 ? -18.958 3.325 -1.001 1 90.94 196 LEU A C 1
ATOM 1479 O O . LEU A 1 196 ? -19.74 3.602 -0.089 1 90.94 196 LEU A O 1
ATOM 1483 N N . ALA A 1 197 ? -18.773 2.139 -1.445 1 88.75 197 ALA A N 1
ATOM 1484 C CA . ALA A 1 197 ? -19.528 1.018 -0.891 1 88.75 197 ALA A CA 1
ATOM 1485 C C . ALA A 1 197 ? -19.232 0.838 0.595 1 88.75 197 ALA A C 1
ATOM 1487 O O . ALA A 1 197 ? -20.15 0.666 1.401 1 88.75 197 ALA A O 1
ATOM 1488 N N . VAL A 1 198 ? -17.99 0.872 0.938 1 89.82 198 VAL A N 1
ATOM 1489 C CA . VAL A 1 198 ? -17.592 0.644 2.323 1 89.82 198 VAL A CA 1
ATOM 1490 C C . VAL A 1 198 ? -18.106 1.782 3.202 1 89.82 198 VAL A C 1
ATOM 1492 O O . VAL A 1 198 ? -18.529 1.555 4.338 1 89.82 198 VAL A O 1
ATOM 1495 N N . GLN A 1 199 ? -18.024 3.006 2.732 1 88.68 199 GLN A N 1
ATOM 1496 C CA . GLN A 1 199 ? -18.527 4.141 3.499 1 88.68 199 GLN A CA 1
ATOM 1497 C C . GLN A 1 199 ? -20.028 4.017 3.743 1 88.68 199 GLN A C 1
ATOM 1499 O O . GLN A 1 199 ? -20.5 4.233 4.861 1 88.68 199 GLN A O 1
ATOM 1504 N N . VAL A 1 200 ? -20.785 3.689 2.705 1 86.12 200 VAL A N 1
ATOM 1505 C CA . VAL A 1 200 ? -22.229 3.527 2.836 1 86.12 200 VAL A CA 1
ATOM 1506 C C . VAL A 1 200 ? -22.535 2.417 3.84 1 86.12 200 VAL A C 1
ATOM 1508 O O . VAL A 1 200 ? -23.417 2.565 4.688 1 86.12 200 VAL A O 1
ATOM 1511 N N . PHE A 1 201 ? -21.849 1.427 3.79 1 84.52 201 PHE A N 1
ATOM 1512 C CA . PHE A 1 201 ? -22.049 0.284 4.673 1 84.52 201 PHE A CA 1
ATOM 1513 C C . PHE A 1 201 ? -21.834 0.68 6.129 1 84.52 201 PHE A C 1
ATOM 1515 O O . PHE A 1 201 ? -22.69 0.426 6.979 1 84.52 201 PHE A O 1
ATOM 1522 N N . PHE A 1 202 ? -20.772 1.264 6.442 1 85.57 202 PHE A N 1
ATOM 1523 C CA . PHE A 1 202 ? -20.409 1.507 7.834 1 85.57 202 PHE A CA 1
ATOM 1524 C C . PHE A 1 202 ? -21.199 2.68 8.402 1 85.57 202 PHE A C 1
ATOM 1526 O O . PHE A 1 202 ? -21.323 2.82 9.62 1 85.57 202 PHE A O 1
ATOM 1533 N N . PHE A 1 203 ? -21.724 3.465 7.532 1 81.99 203 PHE A N 1
ATOM 1534 C CA . PHE A 1 203 ? -22.554 4.566 8.006 1 81.99 203 PHE A CA 1
ATOM 1535 C C . PHE A 1 203 ? -24.004 4.124 8.158 1 81.99 203 PHE A C 1
ATOM 1537 O O . PHE A 1 203 ? -24.758 4.707 8.94 1 81.99 203 PHE A O 1
ATOM 1544 N N . SER A 1 204 ? -24.318 3.198 7.32 1 74.47 204 SER A N 1
ATOM 1545 C CA . SER A 1 204 ? -25.714 2.774 7.328 1 74.47 204 SER A CA 1
ATOM 1546 C C . SER A 1 204 ? -25.959 1.694 8.376 1 74.47 204 SER A C 1
ATOM 1548 O O . SER A 1 204 ? -27.075 1.553 8.88 1 74.47 204 SER A O 1
ATOM 1550 N N . TYR A 1 205 ? -24.968 0.992 8.638 1 66.69 205 TYR A N 1
ATOM 1551 C CA . TYR A 1 205 ? -25.201 -0.156 9.507 1 66.69 205 TYR A CA 1
ATOM 1552 C C . TYR A 1 205 ? -24.716 0.125 10.924 1 66.69 205 TYR A C 1
ATOM 1554 O O . TYR A 1 205 ? -23.515 0.28 11.157 1 66.69 205 TYR A O 1
ATOM 1562 N N . CYS A 1 206 ? -25.54 0.448 11.773 1 62.66 206 CYS A N 1
ATOM 1563 C CA . CYS A 1 206 ? -25.3 0.83 13.16 1 62.66 206 CYS A CA 1
ATOM 1564 C C . CYS A 1 206 ? -24.869 -0.373 13.99 1 62.66 206 CYS A C 1
ATOM 1566 O O . CYS A 1 206 ? -24.301 -0.215 15.072 1 62.66 206 CYS A O 1
ATOM 1568 N N . GLY A 1 207 ? -24.992 -1.505 13.474 1 63.47 207 GLY A N 1
ATOM 1569 C CA . GLY A 1 207 ? -24.797 -2.664 14.33 1 63.47 207 GLY A CA 1
ATOM 1570 C C . GLY A 1 207 ? -23.365 -3.165 14.339 1 63.47 207 GLY A C 1
ATOM 1571 O O . GLY A 1 207 ? -23.011 -4.034 15.138 1 63.47 207 GLY A O 1
ATOM 1572 N N . PHE A 1 208 ? -22.637 -2.578 13.53 1 70.16 208 PHE A N 1
ATOM 1573 C CA . PHE A 1 208 ? -21.283 -3.119 13.516 1 70.16 208 PHE A CA 1
ATOM 1574 C C . PHE A 1 208 ? -20.408 -2.416 14.547 1 70.16 208 PHE A C 1
ATOM 1576 O O . PHE A 1 208 ? -20.506 -1.201 14.727 1 70.16 208 PHE A O 1
ATOM 1583 N N . SER A 1 209 ? -19.758 -3.159 15.29 1 77.36 209 SER A N 1
ATOM 1584 C CA . SER A 1 209 ? -18.829 -2.636 16.286 1 77.36 209 SER A CA 1
ATOM 1585 C C . SER A 1 209 ? -17.647 -1.935 15.625 1 77.36 209 SER A C 1
ATOM 1587 O O . SER A 1 209 ? -17.048 -1.03 16.211 1 77.36 209 SER A O 1
ATOM 1589 N N . PHE A 1 210 ? -17.482 -2.281 14.425 1 85.63 210 PHE A N 1
ATOM 1590 C CA . PHE A 1 210 ? -16.343 -1.695 13.728 1 85.63 210 PHE A CA 1
ATOM 1591 C C . PHE A 1 210 ? -16.736 -0.387 13.052 1 85.63 210 PHE A C 1
ATOM 1593 O O . PHE A 1 210 ? -17.777 -0.309 12.397 1 85.63 210 PHE A O 1
ATOM 1600 N N . LYS A 1 211 ? -15.897 0.665 13.287 1 88 211 LYS A N 1
ATOM 1601 C CA . LYS A 1 211 ? -16.107 1.971 12.668 1 88 211 LYS A CA 1
ATOM 1602 C C . LYS A 1 211 ? -14.941 2.341 11.756 1 88 211 LYS A C 1
ATOM 1604 O O . LYS A 1 211 ? -13.78 2.263 12.162 1 88 211 LYS A O 1
ATOM 1609 N N . LEU A 1 212 ? -15.2 2.744 10.609 1 89.13 212 LEU A N 1
ATOM 1610 C CA . LEU A 1 212 ? -14.227 2.996 9.551 1 89.13 212 LEU A CA 1
ATOM 1611 C C . LEU A 1 212 ? -13.221 4.059 9.979 1 89.13 212 LEU A C 1
ATOM 1613 O O . LEU A 1 212 ? -12.037 3.969 9.647 1 89.13 212 LEU A O 1
ATOM 1617 N N . PHE A 1 213 ? -13.711 5.062 10.808 1 89.63 213 PHE A N 1
ATOM 1618 C CA . PHE A 1 213 ? -12.877 6.22 11.104 1 89.63 213 PHE A CA 1
ATOM 1619 C C . PHE A 1 213 ? -12.565 6.296 12.594 1 89.63 213 PHE A C 1
ATOM 1621 O O . PHE A 1 213 ? -12.466 7.387 13.158 1 89.63 213 PHE A O 1
ATOM 1628 N N . GLU A 1 214 ? -12.525 5.19 13.247 1 88.64 214 GLU A N 1
ATOM 1629 C CA . GLU A 1 214 ? -12.209 5.12 14.67 1 88.64 214 GLU A CA 1
ATOM 1630 C C . GLU A 1 214 ? -11.11 4.095 14.941 1 88.64 214 GLU A C 1
ATOM 1632 O O . GLU A 1 214 ? -11.253 2.919 14.599 1 88.64 214 GLU A O 1
ATOM 1637 N N . SER A 1 215 ? -10.034 4.545 15.584 1 87.07 215 SER A N 1
ATOM 1638 C CA . SER A 1 215 ? -8.882 3.681 15.821 1 87.07 215 SER A CA 1
ATOM 1639 C C . SER A 1 215 ? -8.689 3.413 17.31 1 87.07 215 SER A C 1
ATOM 1641 O O . SER A 1 215 ? -7.887 2.559 17.693 1 87.07 215 SER A O 1
ATOM 1643 N N . GLU A 1 216 ? -9.451 4.082 18.139 1 85.51 216 GLU A N 1
ATOM 1644 C CA . GLU A 1 216 ? -9.214 4.07 19.579 1 85.51 216 GLU A CA 1
ATOM 1645 C C . GLU A 1 216 ? -9.276 2.652 20.138 1 85.51 216 GLU A C 1
ATOM 1647 O O . GLU A 1 216 ? -8.48 2.284 21.004 1 85.51 216 GLU A O 1
ATOM 1652 N N . GLN A 1 217 ? -10.181 1.866 19.689 1 87.5 217 GLN A N 1
ATOM 1653 C CA . GLN A 1 217 ? -10.381 0.516 20.205 1 87.5 217 GLN A CA 1
ATOM 1654 C C . GLN A 1 217 ? -9.168 -0.366 19.923 1 87.5 217 GLN A C 1
ATOM 1656 O O . GLN A 1 217 ? -9.026 -1.442 20.508 1 87.5 217 GLN A O 1
ATOM 1661 N N . PHE A 1 218 ? -8.33 0.088 19.14 1 87.92 218 PHE A N 1
ATOM 1662 C CA . PHE A 1 218 ? -7.167 -0.708 18.767 1 87.92 218 PHE A CA 1
ATOM 1663 C C . PHE A 1 218 ? -5.902 -0.15 19.408 1 87.92 218 PHE A C 1
ATOM 1665 O O . PHE A 1 218 ? -4.793 -0.576 19.077 1 87.92 218 PHE A O 1
ATOM 1672 N N . GLY A 1 219 ? -6.04 0.907 20.174 1 80.99 219 GLY A N 1
ATOM 1673 C CA . GLY A 1 219 ? -4.921 1.454 20.926 1 80.99 219 GLY A CA 1
ATOM 1674 C C . GLY A 1 219 ? -4.029 2.357 20.096 1 80.99 219 GLY A C 1
ATOM 1675 O O . GLY A 1 219 ? -2.877 2.602 20.458 1 80.99 219 GLY A O 1
ATOM 1676 N N . GLU A 1 220 ? -4.463 2.72 18.877 1 78.68 220 GLU A N 1
ATOM 1677 C CA . GLU A 1 220 ? -3.713 3.571 17.958 1 78.68 220 GLU A CA 1
ATOM 1678 C C . GLU A 1 220 ? -4.595 4.677 17.386 1 78.68 220 GLU A C 1
ATOM 1680 O O . GLU A 1 220 ? -5.774 4.777 17.729 1 78.68 220 GLU A O 1
ATOM 1685 N N . SER A 1 221 ? -3.933 5.593 16.711 1 79.03 221 SER A N 1
ATOM 1686 C CA . SER A 1 221 ? -4.667 6.649 16.021 1 79.03 221 SER A CA 1
ATOM 1687 C C . SER A 1 221 ? -4.478 6.556 14.51 1 79.03 221 SER A C 1
ATOM 1689 O O . SER A 1 221 ? -3.434 6.105 14.037 1 79.03 221 SER A O 1
ATOM 1691 N N . ASP A 1 222 ? -5.533 6.922 13.833 1 83.09 222 ASP A N 1
ATOM 1692 C CA . ASP A 1 222 ? -5.456 7.115 12.388 1 83.09 222 ASP A CA 1
ATOM 1693 C C . ASP A 1 222 ? -4.93 5.86 11.694 1 83.09 222 ASP A C 1
ATOM 1695 O O . ASP A 1 222 ? -3.977 5.928 10.915 1 83.09 222 ASP A O 1
ATOM 1699 N N . LEU A 1 223 ? -5.547 4.716 11.967 1 85.54 223 LEU A N 1
ATOM 1700 C CA . LEU A 1 223 ? -5.094 3.431 11.445 1 85.54 223 LEU A CA 1
ATOM 1701 C C . LEU A 1 223 ? -5.519 3.255 9.991 1 85.54 223 LEU A C 1
ATOM 1703 O O . LEU A 1 223 ? -4.679 3.265 9.088 1 85.54 223 LEU A O 1
ATOM 1707 N N . LEU A 1 224 ? -6.838 3.166 9.677 1 87.79 224 LEU A N 1
ATOM 1708 C CA . LEU A 1 224 ? -7.292 2.999 8.3 1 87.79 224 LEU A CA 1
ATOM 1709 C C . LEU A 1 224 ? -7.393 4.347 7.594 1 87.79 224 LEU A C 1
ATOM 1711 O O . LEU A 1 224 ? -6.883 4.51 6.483 1 87.79 224 LEU A O 1
ATOM 1715 N N . PHE A 1 225 ? -8.039 5.229 8.268 1 89.41 225 PHE A N 1
ATOM 1716 C CA . PHE A 1 225 ? -8.202 6.622 7.87 1 89.41 225 PHE A CA 1
ATOM 1717 C C . PHE A 1 225 ? -8.022 7.552 9.065 1 89.41 225 PHE A C 1
ATOM 1719 O O . PHE A 1 225 ? -7.849 7.091 10.195 1 89.41 225 PHE A O 1
ATOM 1726 N N . LYS A 1 226 ? -7.957 8.814 8.807 1 86.79 226 LYS A N 1
ATOM 1727 C CA . LYS A 1 226 ? -7.906 9.74 9.935 1 86.79 226 LYS A CA 1
ATOM 1728 C C . LYS A 1 226 ? -9.135 9.589 10.827 1 86.79 226 LYS A C 1
ATOM 1730 O O . LYS A 1 226 ? -10.26 9.504 10.332 1 86.79 226 LYS A O 1
ATOM 1735 N N . ASP A 1 227 ? -8.907 9.555 12.147 1 86.25 227 ASP A N 1
ATOM 1736 C CA . ASP A 1 227 ? -10.002 9.453 13.108 1 86.25 227 ASP A CA 1
ATOM 1737 C C . ASP A 1 227 ? -10.925 10.666 13.02 1 86.25 227 ASP A C 1
ATOM 1739 O O . ASP A 1 227 ? -12.102 10.584 13.375 1 86.25 227 ASP A O 1
ATOM 1743 N N . ALA A 1 228 ? -10.414 11.778 12.506 1 84.63 228 ALA A N 1
ATOM 1744 C CA . ALA A 1 228 ? -11.166 13.025 12.394 1 84.63 228 ALA A CA 1
ATOM 1745 C C . ALA A 1 228 ? -12.102 12.995 11.189 1 84.63 228 ALA A C 1
ATOM 1747 O O . ALA A 1 228 ? -12.956 13.872 11.036 1 84.63 228 ALA A O 1
ATOM 1748 N N . THR A 1 229 ? -11.997 11.953 10.335 1 89.01 229 THR A N 1
ATOM 1749 C CA . THR A 1 229 ? -12.788 11.889 9.112 1 89.01 229 THR A CA 1
ATOM 1750 C C . THR A 1 229 ? -14.254 11.609 9.429 1 89.01 229 THR A C 1
ATOM 1752 O O . THR A 1 229 ? -14.562 10.751 10.259 1 89.01 229 THR A O 1
ATOM 1755 N N . ASN A 1 230 ? -15.118 12.407 8.794 1 89.02 230 ASN A N 1
ATOM 1756 C CA . ASN A 1 230 ? -16.556 12.173 8.874 1 89.02 230 ASN A CA 1
ATOM 1757 C C . ASN A 1 230 ? -17.063 11.379 7.673 1 89.02 230 ASN A C 1
ATOM 1759 O O . ASN A 1 230 ? -17.95 10.536 7.811 1 89.02 230 ASN A O 1
ATOM 1763 N N . CYS A 1 231 ? -16.489 11.764 6.536 1 90.52 231 CYS A N 1
ATOM 1764 C CA . CYS A 1 231 ? -16.888 11.077 5.313 1 90.52 231 CYS A CA 1
ATOM 1765 C C . CYS A 1 231 ? -15.878 11.318 4.198 1 90.52 231 CYS A C 1
ATOM 1767 O O . CYS A 1 231 ? -14.931 12.087 4.368 1 90.52 231 CYS A O 1
ATOM 1769 N N . PHE A 1 232 ? -16.118 10.549 3.032 1 91.78 232 PHE A N 1
ATOM 1770 C CA . PHE A 1 232 ? -15.346 10.733 1.809 1 91.78 232 PHE A CA 1
ATOM 1771 C C . PHE A 1 232 ? -16.137 11.54 0.786 1 91.78 232 PHE A C 1
ATOM 1773 O O . PHE A 1 232 ? -17.353 11.376 0.665 1 91.78 232 PHE A O 1
ATOM 1780 N N . VAL A 1 233 ? -15.43 12.375 0.136 1 91.67 233 VAL A N 1
ATOM 1781 C CA . VAL A 1 233 ? -15.969 12.969 -1.083 1 91.67 233 VAL A CA 1
ATOM 1782 C C . VAL A 1 233 ? -15.196 12.455 -2.294 1 91.67 233 VAL A C 1
ATOM 1784 O O . VAL A 1 233 ? -13.962 12.442 -2.291 1 91.67 233 VAL A O 1
ATOM 1787 N N . HIS A 1 234 ? -15.934 12.048 -3.329 1 91.87 234 HIS A N 1
ATOM 1788 C CA . HIS A 1 234 ? -15.3 11.55 -4.544 1 91.87 234 HIS A CA 1
ATOM 1789 C C . HIS A 1 234 ? -14.57 12.667 -5.282 1 91.87 234 HIS A C 1
ATOM 1791 O O . HIS A 1 234 ? -15.064 13.794 -5.357 1 91.87 234 HIS A O 1
ATOM 1797 N N . THR A 1 235 ? -13.463 12.275 -5.912 1 94.4 235 THR A N 1
ATOM 1798 C CA . THR A 1 235 ? -12.624 13.291 -6.537 1 94.4 235 THR A CA 1
ATOM 1799 C C . THR A 1 235 ? -12.556 13.082 -8.047 1 94.4 235 THR A C 1
ATOM 1801 O O . THR A 1 235 ? -11.696 13.654 -8.72 1 94.4 235 THR A O 1
ATOM 1804 N N . SER A 1 236 ? -13.368 12.241 -8.661 1 90.6 236 SER A N 1
ATOM 1805 C CA . SER A 1 236 ? -13.276 11.837 -10.061 1 90.6 236 SER A CA 1
ATOM 1806 C C . SER A 1 236 ? -13.3 13.048 -10.988 1 90.6 236 SER A C 1
ATOM 1808 O O . SER A 1 236 ? -12.711 13.019 -12.071 1 90.6 236 SER A O 1
ATOM 1810 N N . HIS A 1 237 ? -13.841 14.16 -10.57 1 90.23 237 HIS A N 1
ATOM 1811 C CA . HIS A 1 237 ? -13.971 15.32 -11.444 1 90.23 237 HIS A CA 1
ATOM 1812 C C . HIS A 1 237 ? -13.093 16.472 -10.966 1 90.23 237 HIS A C 1
ATOM 1814 O O . HIS A 1 237 ? -13.266 17.612 -11.402 1 90.23 237 HIS A O 1
ATOM 1820 N N . MET A 1 238 ? -12.206 16.152 -10.109 1 92.98 238 MET A N 1
ATOM 1821 C CA . MET A 1 238 ? -11.381 17.202 -9.517 1 92.98 238 MET A CA 1
ATOM 1822 C C . MET A 1 238 ? -9.918 17.032 -9.912 1 92.98 238 MET A C 1
ATOM 1824 O O . MET A 1 238 ? -9.413 15.91 -9.973 1 92.98 238 MET A O 1
ATOM 1828 N N . ASP A 1 239 ? -9.325 18.1 -10.199 1 94.81 239 ASP A N 1
ATOM 1829 C CA . ASP A 1 239 ? -7.872 18.059 -10.335 1 94.81 239 ASP A CA 1
ATOM 1830 C C . ASP A 1 239 ? -7.188 18.292 -8.991 1 94.81 239 ASP A C 1
ATOM 1832 O O . ASP A 1 239 ? -7.853 18.556 -7.987 1 94.81 239 ASP A O 1
ATOM 1836 N N . LEU A 1 240 ? -5.919 18.148 -9.01 1 95.8 240 LEU A N 1
ATOM 1837 C CA . LEU A 1 240 ? -5.14 18.213 -7.779 1 95.8 240 LEU A CA 1
ATOM 1838 C C . LEU A 1 240 ? -5.316 19.565 -7.095 1 95.8 240 LEU A C 1
ATOM 1840 O O . LEU A 1 240 ? -5.43 19.635 -5.869 1 95.8 240 LEU A O 1
ATOM 1844 N N . ARG A 1 241 ? -5.317 20.684 -7.852 1 95.19 241 ARG A N 1
ATOM 1845 C CA . ARG A 1 241 ? -5.489 22.033 -7.324 1 95.19 241 ARG A CA 1
ATOM 1846 C C . ARG A 1 241 ? -6.83 22.176 -6.613 1 95.19 241 ARG A C 1
ATOM 1848 O O . ARG A 1 241 ? -6.913 22.796 -5.55 1 95.19 241 ARG A O 1
ATOM 1855 N N . SER A 1 242 ? -7.829 21.597 -7.202 1 93.36 242 SER A N 1
ATOM 1856 C CA . SER A 1 242 ? -9.157 21.635 -6.597 1 93.36 242 SER A CA 1
ATOM 1857 C C . SER A 1 242 ? -9.21 20.792 -5.327 1 93.36 242 SER A C 1
ATOM 1859 O O . SER A 1 242 ? -9.882 21.157 -4.361 1 93.36 242 SER A O 1
ATOM 1861 N N . ILE A 1 243 ? -8.552 19.725 -5.303 1 93.69 243 ILE A N 1
ATOM 1862 C CA . ILE A 1 243 ? -8.566 18.8 -4.175 1 93.69 243 ILE A CA 1
ATOM 1863 C C . ILE A 1 243 ? -7.839 19.425 -2.986 1 93.69 243 ILE A C 1
ATOM 1865 O O . ILE A 1 243 ? -8.321 19.361 -1.853 1 93.69 243 ILE A O 1
ATOM 1869 N N . LEU A 1 244 ? -6.737 20.078 -3.236 1 94 244 LEU A N 1
ATOM 1870 C CA . LEU A 1 244 ? -5.896 20.616 -2.172 1 94 244 LEU A CA 1
ATOM 1871 C C . LEU A 1 244 ? -6.281 22.056 -1.851 1 94 244 LEU A C 1
ATOM 1873 O O . LEU A 1 244 ? -5.902 22.586 -0.804 1 94 244 LEU A O 1
ATOM 1877 N N . GLY A 1 245 ? -7.075 22.639 -2.709 1 91.66 245 GLY A N 1
ATOM 1878 C CA . GLY A 1 245 ? -7.322 24.069 -2.612 1 91.66 245 GLY A CA 1
ATOM 1879 C C . GLY A 1 245 ? -6.247 24.906 -3.28 1 91.66 245 GLY A C 1
ATOM 1880 O O . GLY A 1 245 ? -5.057 24.609 -3.159 1 91.66 245 GLY A O 1
ATOM 1881 N N . GLU A 1 246 ? -6.619 25.932 -3.924 1 91.82 246 GLU A N 1
ATOM 1882 C CA . GLU A 1 246 ? -5.728 26.773 -4.717 1 91.82 246 GLU A CA 1
ATOM 1883 C C . GLU A 1 246 ? -4.58 27.314 -3.87 1 91.82 246 GLU A C 1
ATOM 1885 O O . GLU A 1 246 ? -3.418 27.248 -4.275 1 91.82 246 GLU A O 1
ATOM 1890 N N . GLU A 1 247 ? -4.847 27.799 -2.762 1 89.63 247 GLU A N 1
ATOM 1891 C CA . GLU A 1 247 ? -3.846 28.435 -1.912 1 89.63 247 GLU A CA 1
ATOM 1892 C C . GLU A 1 247 ? -2.802 27.427 -1.439 1 89.63 247 GLU A C 1
ATOM 1894 O O . GLU A 1 247 ? -1.599 27.681 -1.534 1 89.63 247 GLU A O 1
ATOM 1899 N N . PHE A 1 248 ? -3.307 26.334 -1.001 1 92.67 248 PHE A N 1
ATOM 1900 C CA . PHE A 1 248 ? -2.376 25.344 -0.472 1 92.67 248 PHE A CA 1
ATOM 1901 C C . PHE A 1 248 ? -1.566 24.708 -1.596 1 92.67 248 PHE A C 1
ATOM 1903 O O . PHE A 1 248 ? -0.38 24.42 -1.426 1 92.67 248 PHE A O 1
ATOM 1910 N N . HIS A 1 249 ? -2.167 24.451 -2.674 1 94.05 249 HIS A N 1
ATOM 1911 C CA . HIS A 1 249 ? -1.449 23.928 -3.831 1 94.05 249 HIS A CA 1
ATOM 1912 C C . HIS A 1 249 ? -0.304 24.852 -4.233 1 94.05 249 HIS A C 1
ATOM 1914 O O . HIS A 1 249 ? 0.82 24.396 -4.452 1 94.05 249 HIS A O 1
ATOM 1920 N N . SER A 1 250 ? -0.58 26.119 -4.292 1 91.89 250 SER A N 1
ATOM 1921 C CA . SER A 1 250 ? 0.439 27.104 -4.64 1 91.89 250 SER A CA 1
ATOM 1922 C C . SER A 1 250 ? 1.544 27.15 -3.59 1 91.89 250 SER A C 1
ATOM 1924 O O . SER A 1 250 ? 2.721 27.291 -3.926 1 91.89 250 SER A O 1
ATOM 1926 N N . HIS A 1 251 ? 1.075 27.027 -2.432 1 90.7 251 HIS A N 1
ATOM 1927 C CA . HIS A 1 251 ? 2.027 26.983 -1.328 1 90.7 251 HIS A CA 1
ATOM 1928 C C . HIS A 1 251 ? 3.001 25.82 -1.486 1 90.7 251 HIS A C 1
ATOM 1930 O O . HIS A 1 251 ? 4.213 25.995 -1.34 1 90.7 251 HIS A O 1
ATOM 1936 N N . LEU A 1 252 ? 2.481 24.67 -1.79 1 91.46 252 LEU A N 1
ATOM 1937 C CA . LEU A 1 252 ? 3.322 23.486 -1.936 1 91.46 252 LEU A CA 1
ATOM 1938 C C . LEU A 1 252 ? 4.263 23.632 -3.127 1 91.46 252 LEU A C 1
ATOM 1940 O O . LEU A 1 252 ? 5.417 23.201 -3.068 1 91.46 252 LEU A O 1
ATOM 1944 N N . GLU A 1 253 ? 3.777 24.201 -4.134 1 88.74 253 GLU A N 1
ATOM 1945 C CA . GLU A 1 253 ? 4.628 24.452 -5.294 1 88.74 253 GLU A CA 1
ATOM 1946 C C . GLU A 1 253 ? 5.829 25.317 -4.92 1 88.74 253 GLU A C 1
ATOM 1948 O O . GLU A 1 253 ? 6.952 25.046 -5.349 1 88.74 253 GLU A O 1
ATOM 1953 N N . ASN A 1 254 ? 5.605 26.271 -4.118 1 83.5 254 ASN A N 1
ATOM 1954 C CA . ASN A 1 254 ? 6.668 27.172 -3.684 1 83.5 254 ASN A CA 1
ATOM 1955 C C . ASN A 1 254 ? 7.662 26.465 -2.767 1 83.5 254 ASN A C 1
ATOM 1957 O O . ASN A 1 254 ? 8.875 26.613 -2.928 1 83.5 254 ASN A O 1
ATOM 1961 N N . VAL A 1 255 ? 7.142 25.749 -1.884 1 81.35 255 VAL A N 1
ATOM 1962 C CA . VAL A 1 255 ? 7.979 25.032 -0.928 1 81.35 255 VAL A CA 1
ATOM 1963 C C . VAL A 1 255 ? 8.828 23.994 -1.66 1 81.35 255 VAL A C 1
ATOM 1965 O O . VAL A 1 255 ? 10.019 23.847 -1.379 1 81.35 255 VAL A O 1
ATOM 1968 N N . PHE A 1 256 ? 8.18 23.274 -2.514 1 76.95 256 PHE A N 1
ATOM 1969 C CA . PHE A 1 256 ? 8.87 22.244 -3.282 1 76.95 256 PHE A CA 1
ATOM 1970 C C . PHE A 1 256 ? 9.964 22.856 -4.148 1 76.95 256 PHE A C 1
ATOM 1972 O O . PHE A 1 256 ? 11.059 22.3 -4.26 1 76.95 256 PHE A O 1
ATOM 1979 N N . ASN A 1 257 ? 9.739 23.969 -4.739 1 72.64 257 ASN A N 1
ATOM 1980 C CA . ASN A 1 257 ? 10.712 24.657 -5.581 1 72.64 257 ASN A CA 1
ATOM 1981 C C . ASN A 1 257 ? 11.88 25.198 -4.761 1 72.64 257 ASN A C 1
ATOM 1983 O O . ASN A 1 257 ? 13.018 25.219 -5.233 1 72.64 257 ASN A O 1
ATOM 1987 N N . CYS A 1 258 ? 11.579 25.589 -3.607 1 69.22 258 CYS A N 1
ATOM 1988 C CA . CYS A 1 258 ? 12.619 26.144 -2.748 1 69.22 258 CYS A CA 1
ATOM 1989 C C . CYS A 1 258 ? 13.511 25.041 -2.19 1 69.22 258 CYS A C 1
ATOM 1991 O O . CYS A 1 258 ? 14.694 25.267 -1.927 1 69.22 258 CYS A O 1
ATOM 1993 N N . THR A 1 259 ? 12.917 23.936 -1.925 1 64.74 259 THR A N 1
ATOM 1994 C CA . THR A 1 259 ? 13.682 22.876 -1.277 1 64.74 259 THR A CA 1
ATOM 1995 C C . THR A 1 259 ? 14.411 22.025 -2.313 1 64.74 259 THR A C 1
ATOM 1997 O O . THR A 1 259 ? 15.41 21.375 -1.998 1 64.74 259 THR A O 1
ATOM 2000 N N . HIS A 1 260 ? 14.057 21.877 -3.571 1 58.36 260 HIS A N 1
ATOM 2001 C CA . HIS A 1 260 ? 14.742 21.137 -4.625 1 58.36 260 HIS A CA 1
ATOM 2002 C C . HIS A 1 260 ? 15.651 22.053 -5.439 1 58.36 260 HIS A C 1
ATOM 2004 O O . HIS A 1 260 ? 16.61 21.589 -6.061 1 58.36 260 HIS A O 1
ATOM 2010 N N . SER A 1 261 ? 15.453 23.341 -5.668 1 47.48 261 SER A N 1
ATOM 2011 C CA . SER A 1 261 ? 16.352 24.283 -6.328 1 47.48 261 SER A CA 1
ATOM 2012 C C . SER A 1 261 ? 17.629 24.487 -5.519 1 47.48 261 SER A C 1
ATOM 2014 O O . SER A 1 261 ? 18.68 24.804 -6.079 1 47.48 261 SER A O 1
ATOM 2016 N N . GLY A 1 262 ? 17.721 24.444 -4.28 1 41.46 262 GLY A N 1
ATOM 2017 C CA . GLY A 1 262 ? 18.969 24.625 -3.556 1 41.46 262 GLY A CA 1
ATOM 2018 C C . GLY A 1 262 ? 19.989 23.539 -3.843 1 41.46 262 GLY A C 1
ATOM 2019 O O . GLY A 1 262 ? 21.176 23.703 -3.555 1 41.46 262 GLY A O 1
ATOM 2020 N N . GLU A 1 263 ? 19.693 22.375 -4.222 1 38.68 263 GLU A N 1
ATOM 2021 C CA . GLU A 1 263 ? 20.666 21.334 -4.539 1 38.68 263 GLU A CA 1
ATOM 2022 C C . GLU A 1 263 ? 21.359 21.612 -5.869 1 38.68 263 GLU A C 1
ATOM 2024 O O . GLU A 1 263 ? 22.504 21.205 -6.076 1 38.68 263 GLU A O 1
ATOM 2029 N N . ALA A 1 264 ? 20.915 22.221 -6.847 1 36.98 264 ALA A N 1
ATOM 2030 C CA . ALA A 1 264 ? 21.606 22.317 -8.13 1 36.98 264 ALA A CA 1
ATOM 2031 C C . ALA A 1 264 ? 22.63 23.449 -8.118 1 36.98 264 ALA A C 1
ATOM 2033 O O . ALA A 1 264 ? 23.369 23.637 -9.087 1 36.98 264 ALA A O 1
ATOM 2034 N N . THR A 1 265 ? 22.505 24.37 -7.249 1 32.14 265 THR A N 1
ATOM 2035 C CA . THR A 1 265 ? 23.434 25.478 -7.446 1 32.14 265 THR A CA 1
ATOM 2036 C C . THR A 1 265 ? 24.823 25.118 -6.926 1 32.14 265 THR A C 1
ATOM 2038 O O . THR A 1 265 ? 25.145 25.382 -5.766 1 32.14 265 THR A O 1
ATOM 2041 N N . THR A 1 266 ? 25.256 23.962 -6.933 1 27.88 266 THR A N 1
ATOM 2042 C CA . THR A 1 266 ? 26.712 23.898 -6.872 1 27.88 266 THR A CA 1
ATOM 2043 C C . THR A 1 266 ? 27.335 24.583 -8.085 1 27.88 266 THR A C 1
ATOM 2045 O O . THR A 1 266 ? 27.154 24.135 -9.219 1 27.88 266 THR A O 1
ATOM 2048 N N . THR A 1 267 ? 27.382 25.892 -8.107 1 23.35 267 THR A N 1
ATOM 2049 C CA . THR A 1 267 ? 28.286 26.671 -8.946 1 23.35 267 THR A CA 1
ATOM 2050 C C . THR A 1 267 ? 29.68 26.051 -8.96 1 23.35 267 THR A C 1
ATOM 2052 O O . THR A 1 267 ? 30.246 25.757 -7.904 1 23.35 267 THR A O 1
ATOM 2055 N N . HIS A 1 268 ? 29.995 25.475 -10.185 1 22.27 268 HIS A N 1
ATOM 2056 C CA . HIS A 1 268 ? 31.413 25.407 -10.518 1 22.27 268 HIS A CA 1
ATOM 2057 C C . HIS A 1 268 ? 32.058 26.787 -10.466 1 22.27 268 HIS A C 1
ATOM 2059 O O . HIS A 1 268 ? 31.453 27.776 -10.886 1 22.27 268 HIS A O 1
ATOM 2065 N N . MET B 1 1 ? -4.219 6.707 3.258 1 25.95 1 MET B N 1
ATOM 2066 C CA . MET B 1 1 ? -4.477 5.405 3.866 1 25.95 1 MET B CA 1
ATOM 2067 C C . MET B 1 1 ? -3.195 4.585 3.961 1 25.95 1 MET B C 1
ATOM 2069 O O . MET B 1 1 ? -2.4 4.557 3.019 1 25.95 1 MET B O 1
ATOM 2073 N N . ASN B 1 2 ? -2.503 4.634 4.988 1 39.3 2 ASN B N 1
ATOM 2074 C CA . ASN B 1 2 ? -1.208 3.962 4.988 1 39.3 2 ASN B CA 1
ATOM 2075 C C . ASN B 1 2 ? -1.281 2.606 4.291 1 39.3 2 ASN B C 1
ATOM 2077 O O . ASN B 1 2 ? -2.302 1.92 4.363 1 39.3 2 ASN B O 1
ATOM 2081 N N . GLY B 1 3 ? -1.183 2.615 2.928 1 53.47 3 GLY B N 1
ATOM 2082 C CA . GLY B 1 3 ? -1.091 1.391 2.148 1 53.47 3 GLY B CA 1
ATOM 2083 C C . GLY B 1 3 ? -0.888 0.153 3.002 1 53.47 3 GLY B C 1
ATOM 2084 O O . GLY B 1 3 ? 0.09 -0.575 2.825 1 53.47 3 GLY B O 1
ATOM 2085 N N . GLN B 1 4 ? -1.968 0.002 3.903 1 68.3 4 GLN B N 1
ATOM 2086 C CA . GLN B 1 4 ? -1.636 -0.88 5.017 1 68.3 4 GLN B CA 1
ATOM 2087 C C . GLN B 1 4 ? -1.911 -2.339 4.664 1 68.3 4 GLN B C 1
ATOM 2089 O O . GLN B 1 4 ? -1.192 -3.237 5.107 1 68.3 4 GLN B O 1
ATOM 2094 N N . ASN B 1 5 ? -2.945 -2.497 3.75 1 86.3 5 ASN B N 1
ATOM 2095 C CA . ASN B 1 5 ? -3.216 -3.883 3.381 1 86.3 5 ASN B CA 1
ATOM 2096 C C . ASN B 1 5 ? -2.802 -4.169 1.94 1 86.3 5 ASN B C 1
ATOM 2098 O O . ASN B 1 5 ? -3.048 -3.359 1.046 1 86.3 5 ASN B O 1
ATOM 2102 N N . MET B 1 6 ? -2.19 -5.305 1.768 1 87.84 6 MET B N 1
ATOM 2103 C CA . MET B 1 6 ? -1.792 -5.711 0.423 1 87.84 6 MET B CA 1
ATOM 2104 C C . MET B 1 6 ? -2.105 -7.185 0.185 1 87.84 6 MET B C 1
ATOM 2106 O O . MET B 1 6 ? -1.752 -8.038 1.001 1 87.84 6 MET B O 1
ATOM 2110 N N . SER B 1 7 ? -2.878 -7.394 -0.863 1 91.09 7 SER B N 1
ATOM 2111 C CA . SER B 1 7 ? -3.05 -8.772 -1.311 1 91.09 7 SER B CA 1
ATOM 2112 C C . SER B 1 7 ? -1.864 -9.232 -2.152 1 91.09 7 SER B C 1
ATOM 2114 O O . SER B 1 7 ? -1.519 -8.594 -3.149 1 91.09 7 SER B O 1
ATOM 2116 N N . LEU B 1 8 ? -1.294 -10.327 -1.736 1 91.08 8 LEU B N 1
ATOM 2117 C CA . LEU B 1 8 ? -0.068 -10.763 -2.395 1 91.08 8 LEU B CA 1
ATOM 2118 C C . LEU B 1 8 ? -0.155 -12.235 -2.786 1 91.08 8 LEU B C 1
ATOM 2120 O O . LEU B 1 8 ? -0.851 -13.015 -2.133 1 91.08 8 LEU B O 1
ATOM 2124 N N . ASP B 1 9 ? 0.551 -12.565 -3.878 1 90.99 9 ASP B N 1
ATOM 2125 C CA . ASP B 1 9 ? 0.817 -13.962 -4.204 1 90.99 9 ASP B CA 1
ATOM 2126 C C . ASP B 1 9 ? 1.565 -14.658 -3.07 1 90.99 9 ASP B C 1
ATOM 2128 O O . ASP B 1 9 ? 2.308 -14.017 -2.323 1 90.99 9 ASP B O 1
ATOM 2132 N N . ALA B 1 10 ? 1.439 -15.976 -2.962 1 92.4 10 ALA B N 1
ATOM 2133 C CA . ALA B 1 10 ? 2.024 -16.723 -1.851 1 92.4 10 ALA B CA 1
ATOM 2134 C C . ALA B 1 10 ? 3.537 -16.531 -1.799 1 92.4 10 ALA B C 1
ATOM 2136 O O . ALA B 1 10 ? 4.118 -16.419 -0.717 1 92.4 10 ALA B O 1
ATOM 2137 N N . GLY B 1 11 ? 4.169 -16.615 -2.894 1 91.05 11 GLY B N 1
ATOM 2138 C CA . GLY B 1 11 ? 5.599 -16.354 -2.922 1 91.05 11 GLY B CA 1
ATOM 2139 C C . GLY B 1 11 ? 5.967 -14.989 -2.371 1 91.05 11 GLY B C 1
ATOM 2140 O O . GLY B 1 11 ? 6.95 -14.854 -1.64 1 91.05 11 GLY B O 1
ATOM 2141 N N . GLU B 1 12 ? 5.202 -13.991 -2.662 1 89.35 12 GLU B N 1
ATOM 2142 C CA . GLU B 1 12 ? 5.438 -12.637 -2.17 1 89.35 12 GLU B CA 1
ATOM 2143 C C . GLU B 1 12 ? 5.105 -12.523 -0.685 1 89.35 12 GLU B C 1
ATOM 2145 O O . GLU B 1 12 ? 5.747 -11.765 0.044 1 89.35 12 GLU B O 1
ATOM 2150 N N . VAL B 1 13 ? 4.15 -13.298 -0.279 1 93.63 13 VAL B N 1
ATOM 2151 C CA . VAL B 1 13 ? 3.815 -13.314 1.141 1 93.63 13 VAL B CA 1
ATOM 2152 C C . VAL B 1 13 ? 5.034 -13.74 1.956 1 93.63 13 VAL B C 1
ATOM 2154 O O . VAL B 1 13 ? 5.34 -13.139 2.989 1 93.63 13 VAL B O 1
ATOM 2157 N N . TYR B 1 14 ? 5.698 -14.726 1.501 1 92.83 14 TYR B N 1
ATOM 2158 C CA . TYR B 1 14 ? 6.901 -15.207 2.171 1 92.83 14 TYR B CA 1
ATOM 2159 C C . TYR B 1 14 ? 7.924 -14.088 2.324 1 92.83 14 TYR B C 1
ATOM 2161 O O . TYR B 1 14 ? 8.434 -13.851 3.422 1 92.83 14 TYR B O 1
ATOM 2169 N N . SER B 1 15 ? 8.161 -13.423 1.244 1 87.24 15 SER B N 1
ATOM 2170 C CA . SER B 1 15 ? 9.127 -12.329 1.254 1 87.24 15 SER B CA 1
ATOM 2171 C C . SER B 1 15 ? 8.664 -11.192 2.159 1 87.24 15 SER B C 1
ATOM 2173 O O . SER B 1 15 ? 9.459 -10.629 2.915 1 87.24 15 SER B O 1
ATOM 2175 N N . ALA B 1 16 ? 7.41 -10.859 2.064 1 90.04 16 ALA B N 1
ATOM 2176 C CA . ALA B 1 16 ? 6.847 -9.764 2.849 1 90.04 16 ALA B CA 1
ATOM 2177 C C . ALA B 1 16 ? 7.007 -10.023 4.345 1 90.04 16 ALA B C 1
ATOM 2179 O O . ALA B 1 16 ? 7.355 -9.116 5.104 1 90.04 16 ALA B O 1
ATOM 2180 N N . VAL B 1 17 ? 6.8 -11.253 4.743 1 92.35 17 VAL B N 1
ATOM 2181 C CA . VAL B 1 17 ? 6.838 -11.604 6.158 1 92.35 17 VAL B CA 1
ATOM 2182 C C . VAL B 1 17 ? 8.288 -11.761 6.613 1 92.35 17 VAL B C 1
ATOM 2184 O O . VAL B 1 17 ? 8.68 -11.225 7.652 1 92.35 17 VAL B O 1
ATOM 2187 N N . LYS B 1 18 ? 9.103 -12.374 5.807 1 88.19 18 LYS B N 1
ATOM 2188 C CA . LYS B 1 18 ? 10.461 -12.713 6.222 1 88.19 18 LYS B CA 1
ATOM 2189 C C . LYS B 1 18 ? 11.402 -11.525 6.05 1 88.19 18 LYS B C 1
ATOM 2191 O O . LYS B 1 18 ? 12.331 -11.342 6.839 1 88.19 18 LYS B O 1
ATOM 2196 N N . GLN B 1 19 ? 11.148 -10.798 5.069 1 79.92 19 GLN B N 1
ATOM 2197 C CA . GLN B 1 19 ? 12.124 -9.767 4.731 1 79.92 19 GLN B CA 1
ATOM 2198 C C . GLN B 1 19 ? 11.655 -8.392 5.197 1 79.92 19 GLN B C 1
ATOM 2200 O O . GLN B 1 19 ? 12.472 -7.511 5.47 1 79.92 19 GLN B O 1
ATOM 2205 N N . PHE B 1 20 ? 10.403 -8.206 5.303 1 81.52 20 PHE B N 1
ATOM 2206 C CA . PHE B 1 20 ? 9.924 -6.851 5.548 1 81.52 20 PHE B CA 1
ATOM 2207 C C . PHE B 1 20 ? 9.103 -6.79 6.83 1 81.52 20 PHE B C 1
ATOM 2209 O O . PHE B 1 20 ? 8.472 -5.772 7.122 1 81.52 20 PHE B O 1
ATOM 2216 N N . ASP B 1 21 ? 8.992 -7.873 7.564 1 86.3 21 ASP B N 1
ATOM 2217 C CA . ASP B 1 21 ? 8.388 -7.946 8.892 1 86.3 21 ASP B CA 1
ATOM 2218 C C . ASP B 1 21 ? 6.901 -7.605 8.838 1 86.3 21 ASP B C 1
ATOM 2220 O O . ASP B 1 21 ? 6.372 -6.964 9.748 1 86.3 21 ASP B O 1
ATOM 2224 N N . LEU B 1 22 ? 6.306 -7.889 7.748 1 91.24 22 LEU B N 1
ATOM 2225 C CA . LEU B 1 22 ? 4.853 -7.793 7.649 1 91.24 22 LEU B CA 1
ATOM 2226 C C . LEU B 1 22 ? 4.186 -9.031 8.238 1 91.24 22 LEU B C 1
ATOM 2228 O O . LEU B 1 22 ? 4.859 -10.016 8.549 1 91.24 22 LEU B O 1
ATOM 2232 N N . VAL B 1 23 ? 2.906 -8.881 8.479 1 94.62 23 VAL B N 1
ATOM 2233 C CA . VAL B 1 23 ? 2.158 -10.008 9.026 1 94.62 23 VAL B CA 1
ATOM 2234 C C . VAL B 1 23 ? 0.94 -10.294 8.151 1 94.62 23 VAL B C 1
ATOM 2236 O O . VAL B 1 23 ? 0.353 -9.375 7.574 1 94.62 23 VAL B O 1
ATOM 2239 N N . THR B 1 24 ? 0.564 -11.553 8.053 1 96.15 24 THR B N 1
ATOM 2240 C CA . THR B 1 24 ? -0.63 -11.938 7.309 1 96.15 24 THR B CA 1
ATOM 2241 C C . THR B 1 24 ? -1.885 -11.717 8.149 1 96.15 24 THR B C 1
ATOM 2243 O O . THR B 1 24 ? -1.893 -11.998 9.349 1 96.15 24 THR B O 1
ATOM 2246 N N . VAL B 1 25 ? -2.932 -11.241 7.505 1 96.22 25 VAL B N 1
ATOM 2247 C CA . VAL B 1 25 ? -4.158 -11.006 8.26 1 96.22 25 VAL B CA 1
ATOM 2248 C C . VAL B 1 25 ? -5.293 -11.845 7.678 1 96.22 25 VAL B C 1
ATOM 2250 O O . VAL B 1 25 ? -6.301 -12.087 8.346 1 96.22 25 VAL B O 1
ATOM 2253 N N . ALA B 1 26 ? -5.144 -12.273 6.46 1 95.67 26 ALA B N 1
ATOM 2254 C CA . ALA B 1 26 ? -6.159 -13.108 5.822 1 95.67 26 ALA B CA 1
ATOM 2255 C C . ALA B 1 26 ? -5.562 -13.914 4.671 1 95.67 26 ALA B C 1
ATOM 2257 O O . ALA B 1 26 ? -4.664 -13.438 3.972 1 95.67 26 ALA B O 1
ATOM 2258 N N . LYS B 1 27 ? -6.051 -15.077 4.551 1 94.08 27 LYS B N 1
ATOM 2259 C CA . LYS B 1 27 ? -5.713 -15.926 3.412 1 94.08 27 LYS B CA 1
ATOM 2260 C C . LYS B 1 27 ? -6.853 -15.966 2.399 1 94.08 27 LYS B C 1
ATOM 2262 O O . LYS B 1 27 ? -8.024 -16.042 2.776 1 94.08 27 LYS B O 1
ATOM 2267 N N . GLU B 1 28 ? -6.513 -15.893 1.153 1 91.8 28 GLU B N 1
ATOM 2268 C CA . GLU B 1 28 ? -7.512 -16.02 0.096 1 91.8 28 GLU B CA 1
ATOM 2269 C C . GLU B 1 28 ? -7.826 -17.485 -0.193 1 91.8 28 GLU B C 1
ATOM 2271 O O . GLU B 1 28 ? -6.917 -18.288 -0.414 1 91.8 28 GLU B O 1
ATOM 2276 N N . ILE B 1 29 ? -9.116 -17.784 -0.217 1 90.22 29 ILE B N 1
ATOM 2277 C CA . ILE B 1 29 ? -9.58 -19.121 -0.571 1 90.22 29 ILE B CA 1
ATOM 2278 C C . ILE B 1 29 ? -10.209 -19.098 -1.962 1 90.22 29 ILE B C 1
ATOM 2280 O O . ILE B 1 29 ? -11.14 -18.33 -2.217 1 90.22 29 ILE B O 1
ATOM 2284 N N . TYR B 1 30 ? -9.604 -19.9 -2.863 1 86.43 30 TYR B N 1
ATOM 2285 C CA . TYR B 1 30 ? -10.081 -19.912 -4.241 1 86.43 30 TYR B CA 1
ATOM 2286 C C . TYR B 1 30 ? -11.129 -20.999 -4.447 1 86.43 30 TYR B C 1
ATOM 2288 O O . TYR B 1 30 ? -11.226 -21.935 -3.65 1 86.43 30 TYR B O 1
ATOM 2296 N N . SER B 1 31 ? -12.023 -20.767 -5.376 1 71.44 31 SER B N 1
ATOM 2297 C CA . SER B 1 31 ? -13.071 -21.732 -5.693 1 71.44 31 SER B CA 1
ATOM 2298 C C . SER B 1 31 ? -12.48 -23.095 -6.04 1 71.44 31 SER B C 1
ATOM 2300 O O . SER B 1 31 ? -11.362 -23.18 -6.553 1 71.44 31 SER B O 1
ATOM 2302 N N . VAL B 1 32 ? -12.879 -24.208 -5.325 1 62.11 32 VAL B N 1
ATOM 2303 C CA . VAL B 1 32 ? -12.441 -25.599 -5.264 1 62.11 32 VAL B CA 1
ATOM 2304 C C . VAL B 1 32 ? -12.379 -26.183 -6.674 1 62.11 32 VAL B C 1
ATOM 2306 O O . VAL B 1 32 ? -12.281 -27.4 -6.844 1 62.11 32 VAL B O 1
ATOM 2309 N N . LYS B 1 33 ? -12.291 -25.4 -7.645 1 56.68 33 LYS B N 1
ATOM 2310 C CA . LYS B 1 33 ? -12.371 -26.275 -8.811 1 56.68 33 LYS B CA 1
ATOM 2311 C C . LYS B 1 33 ? -11.107 -27.117 -8.955 1 56.68 33 LYS B C 1
ATOM 2313 O O . LYS B 1 33 ? -11.169 -28.272 -9.382 1 56.68 33 LYS B O 1
ATOM 2318 N N . VAL B 1 34 ? -10.039 -26.616 -8.538 1 55.19 34 VAL B N 1
ATOM 2319 C CA . VAL B 1 34 ? -8.792 -27.307 -8.849 1 55.19 34 VAL B CA 1
ATOM 2320 C C . VAL B 1 34 ? -8.215 -27.928 -7.579 1 55.19 34 VAL B C 1
ATOM 2322 O O . VAL B 1 34 ? -7.664 -29.03 -7.615 1 55.19 34 VAL B O 1
ATOM 2325 N N . CYS B 1 35 ? -8.374 -27.212 -6.4 1 59.87 35 CYS B N 1
ATOM 2326 C CA . CYS B 1 35 ? -7.662 -27.656 -5.207 1 59.87 35 CYS B CA 1
ATOM 2327 C C . CYS B 1 35 ? -8.633 -28.184 -4.157 1 59.87 35 CYS B C 1
ATOM 2329 O O . CYS B 1 35 ? -9.127 -27.423 -3.324 1 59.87 35 CYS B O 1
ATOM 2331 N N . VAL B 1 36 ? -9.275 -29.277 -4.525 1 52.65 36 VAL B N 1
ATOM 2332 C CA . VAL B 1 36 ? -10.296 -29.876 -3.672 1 52.65 36 VAL B CA 1
ATOM 2333 C C . VAL B 1 36 ? -9.793 -29.94 -2.231 1 52.65 36 VAL B C 1
ATOM 2335 O O . VAL B 1 36 ? -10.514 -29.577 -1.299 1 52.65 36 VAL B O 1
ATOM 2338 N N . SER B 1 37 ? -8.654 -30.569 -2.082 1 48.77 37 SER B N 1
ATOM 2339 C CA . SER B 1 37 ? -8.289 -30.947 -0.721 1 48.77 37 SER B CA 1
ATOM 2340 C C . SER B 1 37 ? -7.657 -29.778 0.027 1 48.77 37 SER B C 1
ATOM 2342 O O . SER B 1 37 ? -7.555 -29.802 1.255 1 48.77 37 SER B O 1
ATOM 2344 N N . ALA B 1 38 ? -6.911 -28.967 -0.71 1 54.1 38 ALA B N 1
ATOM 2345 C CA . ALA B 1 38 ? -6.007 -28.101 0.042 1 54.1 38 ALA B CA 1
ATOM 2346 C C . ALA B 1 38 ? -6.574 -26.69 0.164 1 54.1 38 ALA B C 1
ATOM 2348 O O . ALA B 1 38 ? -5.963 -25.82 0.79 1 54.1 38 ALA B O 1
ATOM 2349 N N . GLY B 1 39 ? -8.049 -26.588 -0.081 1 59.27 39 GLY B N 1
ATOM 2350 C CA . GLY B 1 39 ? -8.689 -25.292 0.07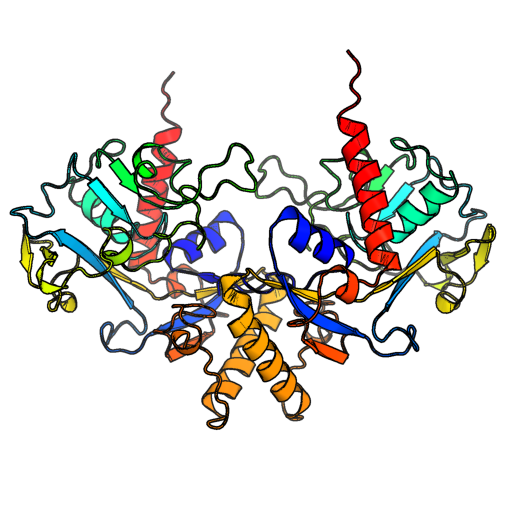7 1 59.27 39 GLY B CA 1
ATOM 2351 C C . GLY B 1 39 ? -8.422 -24.349 -1.08 1 59.27 39 GLY B C 1
ATOM 2352 O O . GLY B 1 39 ? -9.206 -24.284 -2.029 1 59.27 39 GLY B O 1
ATOM 2353 N N . SER B 1 40 ? -7.283 -23.55 -1.125 1 77.09 40 SER B N 1
ATOM 2354 C CA . SER B 1 40 ? -6.924 -22.564 -2.139 1 77.09 40 SER B CA 1
ATOM 2355 C C . SER B 1 40 ? -5.573 -22.886 -2.769 1 77.09 40 SER B C 1
ATOM 2357 O O . SER B 1 40 ? -4.575 -23.045 -2.063 1 77.09 40 SER B O 1
ATOM 2359 N N . CYS B 1 41 ? -5.64 -23.327 -4.14 1 84.66 41 CYS B N 1
ATOM 2360 C CA . CYS B 1 41 ? -4.324 -23.581 -4.714 1 84.66 41 CYS B CA 1
ATOM 2361 C C . CYS B 1 41 ? -4.194 -22.935 -6.089 1 84.66 41 CYS B C 1
ATOM 2363 O O . CYS B 1 41 ? -5.189 -22.499 -6.67 1 84.66 41 CYS B O 1
ATOM 2365 N N . VAL B 1 42 ? -2.978 -22.834 -6.526 1 88.02 42 VAL B N 1
ATOM 2366 C CA . VAL B 1 42 ? -2.625 -22.45 -7.889 1 88.02 42 VAL B CA 1
ATOM 2367 C C . VAL B 1 42 ? -1.717 -23.512 -8.506 1 88.02 42 VAL B C 1
ATOM 2369 O O . VAL B 1 42 ? -0.959 -24.177 -7.796 1 88.02 42 VAL B O 1
ATOM 2372 N N . LEU B 1 43 ? -1.888 -23.654 -9.785 1 88.61 43 LEU B N 1
ATOM 2373 C CA . LEU B 1 43 ? -1.052 -24.597 -10.52 1 88.61 43 LEU B CA 1
ATOM 2374 C C . LEU B 1 43 ? -0.028 -23.861 -11.378 1 88.61 43 LEU B C 1
ATOM 2376 O O . LEU B 1 43 ? -0.339 -22.827 -11.973 1 88.61 43 LEU B O 1
ATOM 2380 N N . SER B 1 44 ? 1.155 -24.365 -11.366 1 91.6 44 SER B N 1
ATOM 2381 C CA . SER B 1 44 ? 2.178 -23.864 -12.277 1 91.6 44 SER B CA 1
ATOM 2382 C C . SER B 1 44 ? 2.231 -24.691 -13.557 1 91.6 44 SER B C 1
ATOM 2384 O O . SER B 1 44 ? 2.398 -25.912 -13.507 1 91.6 44 SER B O 1
ATOM 2386 N N . VAL B 1 45 ? 2.078 -24.015 -14.656 1 91.83 45 VAL B N 1
ATOM 2387 C CA . VAL B 1 45 ? 2.116 -24.705 -15.94 1 91.83 45 VAL B CA 1
ATOM 2388 C C . VAL B 1 45 ? 3.166 -24.061 -16.843 1 91.83 45 VAL B C 1
ATOM 2390 O O . VAL B 1 45 ? 3.468 -22.873 -16.704 1 91.83 45 VAL B O 1
ATOM 2393 N N . ALA B 1 46 ? 3.765 -24.805 -17.648 1 91.3 46 ALA B N 1
ATOM 2394 C CA . ALA B 1 46 ? 4.648 -24.333 -18.711 1 91.3 46 ALA B CA 1
ATOM 2395 C C . ALA B 1 46 ? 3.978 -24.458 -20.077 1 91.3 46 ALA B C 1
ATOM 2397 O O . ALA B 1 46 ? 3.561 -25.549 -20.473 1 91.3 46 ALA B O 1
ATOM 2398 N N . VAL B 1 47 ? 3.928 -23.355 -20.691 1 90.49 47 VAL B N 1
ATOM 2399 C CA . VAL B 1 47 ? 3.206 -23.308 -21.958 1 90.49 47 VAL B CA 1
ATOM 2400 C C . VAL B 1 47 ? 4.166 -22.936 -23.086 1 90.49 47 VAL B C 1
ATOM 2402 O O . VAL B 1 47 ? 5.032 -22.075 -22.914 1 90.49 47 VAL B O 1
ATOM 2405 N N . VAL B 1 48 ? 4.099 -23.638 -24.196 1 88.93 48 VAL B N 1
ATOM 2406 C CA . VAL B 1 48 ? 4.924 -23.358 -25.367 1 88.93 48 VAL B CA 1
ATOM 2407 C C . VAL B 1 48 ? 4.045 -23.289 -26.614 1 88.93 48 VAL B C 1
ATOM 2409 O O . VAL B 1 48 ? 2.936 -23.827 -26.63 1 88.93 48 VAL B O 1
ATOM 2412 N N . ARG B 1 49 ? 4.621 -22.523 -27.415 1 84.21 49 ARG B N 1
ATOM 2413 C CA . ARG B 1 49 ? 3.998 -22.617 -28.731 1 84.21 49 ARG B CA 1
ATOM 2414 C C . ARG B 1 49 ? 4.298 -23.962 -29.385 1 84.21 49 ARG B C 1
ATOM 2416 O O . ARG B 1 49 ? 5.38 -24.522 -29.194 1 84.21 49 ARG B O 1
ATOM 2423 N N . ASN B 1 50 ? 3.353 -24.464 -29.968 1 76.94 50 ASN B N 1
ATOM 2424 C CA . ASN B 1 50 ? 3.382 -25.815 -30.517 1 76.94 50 ASN B CA 1
ATOM 2425 C C . ASN B 1 50 ? 4.711 -26.113 -31.204 1 76.94 50 ASN B C 1
ATOM 2427 O O . ASN B 1 50 ? 4.908 -25.754 -32.367 1 76.94 50 ASN B O 1
ATOM 2431 N N . SER B 1 51 ? 5.581 -26.417 -30.299 1 78.53 51 SER B N 1
ATOM 2432 C CA . SER B 1 51 ? 6.889 -26.896 -30.737 1 78.53 51 SER B CA 1
ATOM 2433 C C . SER B 1 51 ? 7.185 -28.283 -30.178 1 78.53 51 SER B C 1
ATOM 2435 O O . SER B 1 51 ? 6.424 -28.805 -29.36 1 78.53 51 SER B O 1
ATOM 2437 N N . SER B 1 52 ? 8.176 -28.951 -30.622 1 85.56 52 SER B N 1
ATOM 2438 C CA . SER B 1 52 ? 8.592 -30.277 -30.18 1 85.56 52 SER B CA 1
ATOM 2439 C C . SER B 1 52 ? 9.41 -30.2 -28.895 1 85.56 52 SER B C 1
ATOM 2441 O O . SER B 1 52 ? 10.185 -31.109 -28.591 1 85.56 52 SER B O 1
ATOM 2443 N N . LEU B 1 53 ? 9.167 -29.23 -28.104 1 90 53 LEU B N 1
ATOM 2444 C CA . LEU B 1 53 ? 9.951 -29.016 -26.892 1 90 53 LEU B CA 1
ATOM 2445 C C . LEU B 1 53 ? 9.458 -29.913 -25.761 1 90 53 LEU B C 1
ATOM 2447 O O . LEU B 1 53 ? 8.297 -30.328 -25.753 1 90 53 LEU B O 1
ATOM 2451 N N . ALA B 1 54 ? 10.47 -30.304 -24.869 1 92.05 54 ALA B N 1
ATOM 2452 C CA . ALA B 1 54 ? 10.173 -30.959 -23.598 1 92.05 54 ALA B CA 1
ATOM 2453 C C . ALA B 1 54 ? 10.68 -30.13 -22.421 1 92.05 54 ALA B C 1
ATOM 2455 O O . ALA B 1 54 ? 11.509 -29.233 -22.597 1 92.05 54 ALA B O 1
ATOM 2456 N N . VAL B 1 55 ? 10.148 -30.392 -21.277 1 92.05 55 VAL B N 1
ATOM 2457 C CA . VAL B 1 55 ? 10.452 -29.581 -20.102 1 92.05 55 VAL B CA 1
ATOM 2458 C C . VAL B 1 55 ? 11.938 -29.693 -19.768 1 92.05 55 VAL B C 1
ATOM 2460 O O . VAL B 1 55 ? 12.52 -28.776 -19.185 1 92.05 55 VAL B O 1
ATOM 2463 N N . GLN B 1 56 ? 12.645 -30.724 -20.288 1 89.94 56 GLN B N 1
ATOM 2464 C CA . GLN B 1 56 ? 14.064 -30.937 -20.023 1 89.94 56 GLN B CA 1
ATOM 2465 C C . GLN B 1 56 ? 14.93 -30.12 -20.978 1 89.94 56 GLN B C 1
ATOM 2467 O O . GLN B 1 56 ? 16.129 -29.952 -20.747 1 89.94 56 GLN B O 1
ATOM 2472 N N . SER B 1 57 ? 14.278 -29.585 -21.995 1 86.99 57 SER B N 1
ATOM 2473 C CA . SER B 1 57 ? 15.048 -28.959 -23.065 1 86.99 57 SER B CA 1
ATOM 2474 C C . SER B 1 57 ? 14.792 -27.456 -23.124 1 86.99 57 SER B C 1
ATOM 2476 O O . SER B 1 57 ? 14.575 -26.9 -24.202 1 86.99 57 SER B O 1
ATOM 2478 N N . LEU B 1 58 ? 14.855 -26.827 -21.971 1 87.9 58 LEU B N 1
ATOM 2479 C CA . LEU B 1 58 ? 14.464 -25.422 -21.95 1 87.9 58 LEU B CA 1
ATOM 2480 C C . LEU B 1 58 ? 15.69 -24.516 -21.95 1 87.9 58 LEU B C 1
ATOM 2482 O O . LEU B 1 58 ? 15.565 -23.294 -22.056 1 87.9 58 LEU B O 1
ATOM 2486 N N . GLN B 1 59 ? 16.839 -25.09 -21.884 1 84.14 59 GLN B N 1
ATOM 2487 C CA . GLN B 1 59 ? 18.063 -24.297 -21.831 1 84.14 59 GLN B CA 1
ATOM 2488 C C . GLN B 1 59 ? 18.249 -23.485 -23.109 1 84.14 59 GLN B C 1
ATOM 2490 O O . GLN B 1 59 ? 18.077 -24.007 -24.213 1 84.14 59 GLN B O 1
ATOM 2495 N N . GLY B 1 60 ? 18.594 -22.19 -22.906 1 84.04 60 GLY B N 1
ATOM 2496 C CA . GLY B 1 60 ? 18.912 -21.328 -24.033 1 84.04 60 GLY B CA 1
ATOM 2497 C C . GLY B 1 60 ? 17.681 -20.777 -24.729 1 84.04 60 GLY B C 1
ATOM 2498 O O . GLY B 1 60 ? 17.795 -20.033 -25.705 1 84.04 60 GLY B O 1
ATOM 2499 N N . LEU B 1 61 ? 16.536 -21.126 -24.271 1 86.74 61 LEU B N 1
ATOM 2500 C CA . LEU B 1 61 ? 15.312 -20.62 -24.883 1 86.74 61 LEU B CA 1
ATOM 2501 C C . LEU B 1 61 ? 14.881 -19.309 -24.234 1 86.74 61 LEU B C 1
ATOM 2503 O O . LEU B 1 61 ? 15.468 -18.883 -23.237 1 86.74 61 LEU B O 1
ATOM 2507 N N . ARG B 1 62 ? 13.859 -18.71 -24.88 1 86.21 62 ARG B N 1
ATOM 2508 C CA . ARG B 1 62 ? 13.231 -17.529 -24.296 1 86.21 62 ARG B CA 1
ATOM 2509 C C . ARG B 1 62 ? 12.109 -17.922 -23.341 1 86.21 62 ARG B C 1
ATOM 2511 O O . ARG B 1 62 ? 11.43 -18.929 -23.552 1 86.21 62 ARG B O 1
ATOM 2518 N N . SER B 1 63 ? 11.994 -17.176 -22.327 1 88.01 63 SER B N 1
ATOM 2519 C CA . SER B 1 63 ? 10.955 -17.503 -21.355 1 88.01 63 SER B CA 1
ATOM 2520 C C . SER B 1 63 ? 10.232 -16.249 -20.876 1 88.01 63 SER B C 1
ATOM 2522 O O . SER B 1 63 ? 10.771 -15.143 -20.964 1 88.01 63 SER B O 1
ATOM 2524 N N . CYS B 1 64 ? 9.003 -16.43 -20.513 1 88.16 64 CYS B N 1
ATOM 2525 C CA . CYS B 1 64 ? 8.194 -15.37 -19.921 1 88.16 64 CYS B CA 1
ATOM 2526 C C . CYS B 1 64 ? 7.576 -15.827 -18.605 1 88.16 64 CYS B C 1
ATOM 2528 O O . CYS B 1 64 ? 7.073 -16.948 -18.506 1 88.16 64 CYS B O 1
ATOM 2530 N N . HIS B 1 65 ? 7.693 -15.023 -17.635 1 88.74 65 HIS B N 1
ATOM 2531 C CA . HIS B 1 65 ? 7.205 -15.302 -16.289 1 88.74 65 HIS B CA 1
ATOM 2532 C C . HIS B 1 65 ? 6.325 -14.167 -15.776 1 88.74 65 HIS B C 1
ATOM 2534 O O . HIS B 1 65 ? 6.454 -13.025 -16.223 1 88.74 65 HIS B O 1
ATOM 2540 N N . SER B 1 66 ? 5.469 -14.47 -14.857 1 86.38 66 SER B N 1
ATOM 2541 C CA . SER B 1 66 ? 4.554 -13.457 -14.341 1 86.38 66 SER B CA 1
ATOM 2542 C C . SER B 1 66 ? 5.268 -12.494 -13.4 1 86.38 66 SER B C 1
ATOM 2544 O O . SER B 1 66 ? 4.76 -11.409 -13.111 1 86.38 66 SER B O 1
ATOM 2546 N N . GLY B 1 67 ? 6.406 -12.879 -12.958 1 86.98 67 GLY B N 1
ATOM 2547 C CA . GLY B 1 67 ? 7.197 -12.064 -12.05 1 86.98 67 GLY B CA 1
ATOM 2548 C C . GLY B 1 67 ? 8.092 -12.882 -11.139 1 86.98 67 GLY B C 1
ATOM 2549 O O . GLY B 1 67 ? 7.806 -14.049 -10.864 1 86.98 67 GLY B O 1
ATOM 2550 N N . VAL B 1 68 ? 9.023 -12.073 -10.64 1 85.64 68 VAL B N 1
ATOM 2551 C CA . VAL B 1 68 ? 9.909 -12.723 -9.68 1 85.64 68 VAL B CA 1
ATOM 2552 C C . VAL B 1 68 ? 9.142 -13.032 -8.396 1 85.64 68 VAL B C 1
ATOM 2554 O O . VAL B 1 68 ? 8.264 -12.267 -7.991 1 85.64 68 VAL B O 1
ATOM 2557 N N . ARG B 1 69 ? 9.256 -14.208 -7.824 1 86.09 69 ARG B N 1
ATOM 2558 C CA . ARG B 1 69 ? 8.739 -14.652 -6.533 1 86.09 69 ARG B CA 1
ATOM 2559 C C . ARG B 1 69 ? 7.287 -15.104 -6.652 1 86.09 69 ARG B C 1
ATOM 2561 O O . ARG B 1 69 ? 6.699 -15.582 -5.679 1 86.09 69 ARG B O 1
ATOM 2568 N N . TRP B 1 70 ? 6.754 -14.836 -7.884 1 89.72 70 TRP B N 1
ATOM 2569 C CA . TRP B 1 70 ? 5.405 -15.366 -8.06 1 89.72 70 TRP B CA 1
ATOM 2570 C C . TRP B 1 70 ? 5.39 -16.882 -7.896 1 89.72 70 TRP B C 1
ATOM 2572 O O . TRP B 1 70 ? 6.295 -17.573 -8.37 1 89.72 70 TRP B O 1
ATOM 2582 N N . THR B 1 71 ? 4.356 -17.306 -7.329 1 91.32 71 THR B N 1
ATOM 2583 C CA . THR B 1 71 ? 4.216 -18.722 -7.007 1 91.32 71 THR B CA 1
ATOM 2584 C C . THR B 1 71 ? 4.203 -19.566 -8.278 1 91.32 71 THR B C 1
ATOM 2586 O O . THR B 1 71 ? 5.111 -20.369 -8.505 1 91.32 71 THR B O 1
ATOM 2589 N N . ALA B 1 72 ? 3.258 -19.34 -9.139 1 90.09 72 ALA B N 1
ATOM 2590 C CA . ALA B 1 72 ? 3.061 -20.19 -10.31 1 90.09 72 ALA B CA 1
ATOM 2591 C C . ALA B 1 72 ? 4.045 -19.831 -11.42 1 90.09 72 ALA B C 1
ATOM 2593 O O . ALA B 1 72 ? 4.455 -20.695 -12.198 1 90.09 72 ALA B O 1
ATOM 2594 N N . GLY B 1 73 ? 4.504 -18.644 -11.444 1 88.94 73 GLY B N 1
ATOM 2595 C CA . GLY B 1 73 ? 5.265 -18.169 -12.589 1 88.94 73 GLY B CA 1
ATOM 2596 C C . GLY B 1 73 ? 6.764 -18.196 -12.362 1 88.94 73 GLY B C 1
ATOM 2597 O O . GLY B 1 73 ? 7.543 -18.012 -13.3 1 88.94 73 GLY B O 1
ATOM 2598 N N . TRP B 1 74 ? 7.148 -18.487 -11.125 1 89.44 74 TRP B N 1
ATOM 2599 C CA . TRP B 1 74 ? 8.581 -18.413 -10.864 1 89.44 74 TRP B CA 1
ATOM 2600 C C . TRP B 1 74 ? 8.999 -19.447 -9.823 1 89.44 74 TRP B C 1
ATOM 2602 O O . TRP B 1 74 ? 9.761 -20.368 -10.124 1 89.44 74 TRP B O 1
ATOM 2612 N N . SER B 1 75 ? 8.499 -19.42 -8.681 1 90.51 75 SER B N 1
ATOM 2613 C CA . SER B 1 75 ? 8.971 -20.23 -7.563 1 90.51 75 SER B CA 1
ATOM 2614 C C . SER B 1 75 ? 8.802 -21.718 -7.85 1 90.51 75 SER B C 1
ATOM 2616 O O . SER B 1 75 ? 9.735 -22.502 -7.66 1 90.51 75 SER B O 1
ATOM 2618 N N . ILE B 1 76 ? 7.632 -22.041 -8.266 1 92.36 76 ILE B N 1
ATOM 2619 C CA . ILE B 1 76 ? 7.362 -23.456 -8.496 1 92.36 76 ILE B CA 1
ATOM 2620 C C . ILE B 1 76 ? 8.176 -23.949 -9.69 1 92.36 76 ILE B C 1
ATOM 2622 O O . ILE B 1 76 ? 8.897 -24.944 -9.588 1 92.36 76 ILE B O 1
ATOM 2626 N N . PRO B 1 77 ? 8.087 -23.269 -10.822 1 91.36 77 PRO B N 1
ATOM 2627 C CA . PRO B 1 77 ? 8.869 -23.787 -11.947 1 91.36 77 PRO B CA 1
ATOM 2628 C C . PRO B 1 77 ? 10.371 -23.789 -11.669 1 91.36 77 PRO B C 1
ATOM 2630 O O . PRO B 1 77 ? 11.081 -24.702 -12.1 1 91.36 77 PRO B O 1
ATOM 2633 N N . LEU B 1 78 ? 10.888 -22.812 -11.022 1 88 78 LEU B N 1
ATOM 2634 C CA . LEU B 1 78 ? 12.307 -22.79 -10.685 1 88 78 LEU B CA 1
ATOM 2635 C C . LEU B 1 78 ? 12.674 -23.975 -9.799 1 88 78 LEU B C 1
ATOM 2637 O O . LEU B 1 78 ? 13.67 -24.657 -10.048 1 88 78 LEU B O 1
ATOM 2641 N N . GLY B 1 79 ? 11.904 -24.153 -8.759 1 88.4 79 GLY B N 1
ATOM 2642 C CA . GLY B 1 79 ? 12.14 -25.318 -7.921 1 88.4 79 GLY B CA 1
ATOM 2643 C C . GLY B 1 79 ? 12.078 -26.626 -8.687 1 88.4 79 GLY B C 1
ATOM 2644 O O . GLY B 1 79 ? 12.895 -27.521 -8.464 1 88.4 79 GLY B O 1
ATOM 2645 N N . PHE B 1 80 ? 11.087 -26.723 -9.508 1 90.93 80 PHE B N 1
ATOM 2646 C CA . PHE B 1 80 ? 10.915 -27.904 -10.346 1 90.93 80 PHE B CA 1
ATOM 2647 C C . PHE B 1 80 ? 12.161 -28.157 -11.186 1 90.93 80 PHE B C 1
ATOM 2649 O O . PHE B 1 80 ? 12.672 -29.279 -11.226 1 90.93 80 PHE B O 1
ATOM 2656 N N . LEU B 1 81 ? 12.679 -27.17 -11.799 1 88.72 81 LEU B N 1
ATOM 2657 C CA . LEU B 1 81 ? 13.824 -27.31 -12.692 1 88.72 81 LEU B CA 1
ATOM 2658 C C . LEU B 1 81 ? 15.1 -27.577 -11.902 1 88.72 81 LEU B C 1
ATOM 2660 O O . LEU B 1 81 ? 15.92 -28.408 -12.301 1 88.72 81 LEU B O 1
ATOM 2664 N N . LEU B 1 82 ? 15.244 -26.886 -10.822 1 84.54 82 LEU B N 1
ATOM 2665 C CA . LEU B 1 82 ? 16.442 -27.033 -10.002 1 84.54 82 LEU B CA 1
ATOM 2666 C C . LEU B 1 82 ? 16.506 -28.423 -9.378 1 84.54 82 LEU B C 1
ATOM 2668 O O . LEU B 1 82 ? 17.564 -29.055 -9.368 1 84.54 82 LEU B O 1
ATOM 2672 N N . SER B 1 83 ? 15.396 -28.894 -8.896 1 85.49 83 SER B N 1
ATOM 2673 C CA . SER B 1 83 ? 15.375 -30.174 -8.194 1 85.49 83 SER B CA 1
ATOM 2674 C C . SER B 1 83 ? 15.648 -31.332 -9.148 1 85.49 83 SER B C 1
ATOM 2676 O O . SER B 1 83 ? 16.039 -32.419 -8.717 1 85.49 83 SER B O 1
ATOM 2678 N N . ARG B 1 84 ? 15.504 -31.108 -10.426 1 87.46 84 ARG B N 1
ATOM 2679 C CA . ARG B 1 84 ? 15.702 -32.153 -11.425 1 87.46 84 ARG B CA 1
ATOM 2680 C C . ARG B 1 84 ? 16.973 -31.907 -12.231 1 87.46 84 ARG B C 1
ATOM 2682 O O . ARG B 1 84 ? 17.248 -32.618 -13.199 1 87.46 84 ARG B O 1
ATOM 2689 N N . ASN B 1 85 ? 17.678 -30.841 -11.913 1 83.74 85 ASN B N 1
ATOM 2690 C CA . ASN B 1 85 ? 18.936 -30.458 -12.545 1 83.74 85 ASN B CA 1
ATOM 2691 C C . ASN B 1 85 ? 18.741 -30.111 -14.018 1 83.74 85 ASN B C 1
ATOM 2693 O O . ASN B 1 85 ? 19.574 -30.458 -14.857 1 83.74 85 ASN B O 1
ATOM 2697 N N . TYR B 1 86 ? 17.561 -29.635 -14.252 1 84.45 86 TYR B N 1
ATOM 2698 C CA . TYR B 1 86 ? 17.299 -29.166 -15.608 1 84.45 86 TYR B CA 1
ATOM 2699 C C . TYR B 1 86 ? 17.854 -27.762 -15.817 1 84.45 86 TYR B C 1
ATOM 2701 O O . TYR B 1 86 ? 18.003 -27.31 -16.954 1 84.45 86 TYR B O 1
ATOM 2709 N N . LEU B 1 87 ? 18.008 -27.019 -14.7 1 72.9 87 LEU B N 1
ATOM 2710 C CA . LEU B 1 87 ? 18.518 -25.652 -14.696 1 72.9 87 LEU B CA 1
ATOM 2711 C C . LEU B 1 87 ? 19.872 -25.579 -13.998 1 72.9 87 LEU B C 1
ATOM 2713 O O . LEU B 1 87 ? 20.065 -26.187 -12.943 1 72.9 87 LEU B O 1
ATOM 2717 N N . LYS B 1 88 ? 20.973 -25.125 -14.814 1 58.99 88 LYS B N 1
ATOM 2718 C CA . LYS B 1 88 ? 22.182 -24.737 -14.092 1 58.99 88 LYS B CA 1
ATOM 2719 C C . LYS B 1 88 ? 22.045 -23.334 -13.507 1 58.99 88 LYS B C 1
ATOM 2721 O O . LYS B 1 88 ? 21.476 -22.443 -14.142 1 58.99 88 LYS B O 1
ATOM 2726 N N . VAL B 1 89 ? 22.169 -23.048 -12.357 1 48.76 89 VAL B N 1
ATOM 2727 C CA . VAL B 1 89 ? 22.099 -21.774 -11.648 1 48.76 89 VAL B CA 1
ATOM 2728 C C . VAL B 1 89 ? 22.816 -20.694 -12.455 1 48.76 89 VAL B C 1
ATOM 2730 O O . VAL B 1 89 ? 23.994 -20.838 -12.788 1 48.76 89 VAL B O 1
ATOM 2733 N N . GLY B 1 90 ? 22.328 -19.581 -13.12 1 51.75 90 GLY B N 1
ATOM 2734 C CA . GLY B 1 90 ? 22.929 -18.424 -13.764 1 51.75 90 GLY B CA 1
ATOM 2735 C C . GLY B 1 90 ? 22.645 -18.355 -15.253 1 51.75 90 GLY B C 1
ATOM 2736 O O . GLY B 1 90 ? 22.883 -17.326 -15.888 1 51.75 90 GLY B O 1
ATOM 2737 N N . GLY B 1 91 ? 22.253 -19.423 -15.832 1 58.87 91 GLY B N 1
ATOM 2738 C CA . GLY B 1 91 ? 22.394 -19.357 -17.278 1 58.87 91 GLY B CA 1
ATOM 2739 C C . GLY B 1 91 ? 21.273 -20.061 -18.02 1 58.87 91 GLY B C 1
ATOM 2740 O O . GLY B 1 91 ? 21.454 -20.501 -19.157 1 58.87 91 GLY B O 1
ATOM 2741 N N . PHE B 1 92 ? 20.039 -20.078 -17.54 1 69.54 92 PHE B N 1
ATOM 2742 C CA . PHE B 1 92 ? 19.084 -21.031 -18.095 1 69.54 92 PHE B CA 1
ATOM 2743 C C . PHE B 1 92 ? 18.444 -20.479 -19.363 1 69.54 92 PHE B C 1
ATOM 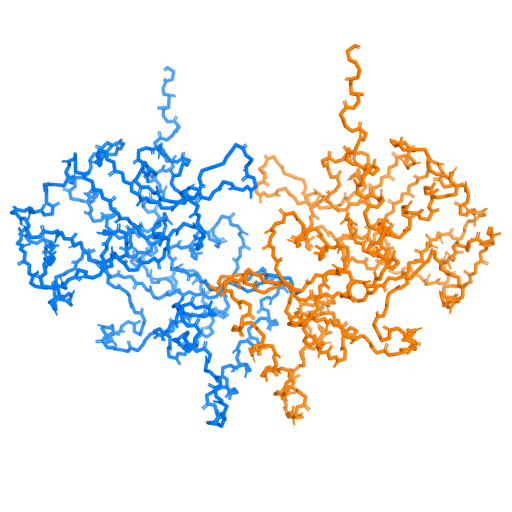2745 O O . PHE B 1 92 ? 18.527 -21.098 -20.426 1 69.54 92 PHE B O 1
ATOM 2752 N N . PHE B 1 93 ? 17.923 -19.378 -19.296 1 81.87 93 PHE B N 1
ATOM 2753 C CA . PHE B 1 93 ? 17.24 -18.834 -20.463 1 81.87 93 PHE B CA 1
ATOM 2754 C C . PHE B 1 93 ? 18.108 -17.795 -21.163 1 81.87 93 PHE B C 1
ATOM 2756 O O . PHE B 1 93 ? 18.895 -17.1 -20.518 1 81.87 93 PHE B O 1
ATOM 2763 N N . SER B 1 94 ? 18.152 -17.768 -22.47 1 83.77 94 SER B N 1
ATOM 2764 C CA . SER B 1 94 ? 18.932 -16.796 -23.23 1 83.77 94 SER B CA 1
ATOM 2765 C C . SER B 1 94 ? 18.395 -15.382 -23.035 1 83.77 94 SER B C 1
ATOM 2767 O O . SER B 1 94 ? 19.166 -14.422 -22.977 1 83.77 94 SER B O 1
ATOM 2769 N N . ALA B 1 95 ? 17.077 -15.305 -23.047 1 87.6 95 ALA B N 1
ATOM 2770 C CA . ALA B 1 95 ? 16.391 -14.042 -22.786 1 87.6 95 ALA B CA 1
ATOM 2771 C C . ALA B 1 95 ? 15.022 -14.282 -22.155 1 87.6 95 ALA B C 1
ATOM 2773 O O . ALA B 1 95 ? 14.344 -15.259 -22.483 1 87.6 95 ALA B O 1
ATOM 2774 N N . SER B 1 96 ? 14.713 -13.391 -21.209 1 88.29 96 SER B N 1
ATOM 2775 C CA . SER B 1 96 ? 13.444 -13.618 -20.523 1 88.29 96 SER B CA 1
ATOM 2776 C C . SER B 1 96 ? 12.76 -12.299 -20.179 1 88.29 96 SER B C 1
ATOM 2778 O O . SER B 1 96 ? 13.331 -11.226 -20.381 1 88.29 96 SER B O 1
ATOM 2780 N N . CYS B 1 97 ? 11.602 -12.439 -19.885 1 89.34 97 CYS B N 1
ATOM 2781 C CA . CYS B 1 97 ? 10.92 -11.404 -19.116 1 89.34 97 CYS B CA 1
ATOM 2782 C C . CYS B 1 97 ? 10.396 -11.96 -17.798 1 89.34 97 CYS B C 1
ATOM 2784 O O . CYS B 1 97 ? 9.556 -12.862 -17.79 1 89.34 97 CYS B O 1
ATOM 2786 N N . CYS B 1 98 ? 10.954 -11.527 -16.792 1 88.67 98 CYS B N 1
ATOM 2787 C CA . CYS B 1 98 ? 10.541 -11.803 -15.421 1 88.67 98 CYS B CA 1
ATOM 2788 C C . CYS B 1 98 ? 10.496 -10.521 -14.597 1 88.67 98 CYS B C 1
ATOM 2790 O O . CYS B 1 98 ? 11.466 -10.182 -13.917 1 88.67 98 CYS B O 1
ATOM 2792 N N . PRO B 1 99 ? 9.35 -9.926 -14.639 1 89.16 99 PRO B N 1
ATOM 2793 C CA . PRO B 1 99 ? 9.274 -8.65 -13.923 1 89.16 99 PRO B CA 1
ATOM 2794 C C . PRO B 1 99 ? 9.805 -8.743 -12.494 1 89.16 99 PRO B C 1
ATOM 2796 O O . PRO B 1 99 ? 9.433 -9.655 -11.752 1 89.16 99 PRO B O 1
ATOM 2799 N N . GLY B 1 100 ? 10.762 -7.75 -12.16 1 87.77 100 GLY B N 1
ATOM 2800 C CA . GLY B 1 100 ? 11.341 -7.7 -10.827 1 87.77 100 GLY B CA 1
ATOM 2801 C C . GLY B 1 100 ? 12.683 -8.401 -10.733 1 87.77 100 GLY B C 1
ATOM 2802 O O . GLY B 1 100 ? 13.318 -8.398 -9.676 1 87.77 100 GLY B O 1
ATOM 2803 N N . ALA B 1 101 ? 13.185 -8.896 -11.854 1 87.57 101 ALA B N 1
ATOM 2804 C CA . ALA B 1 101 ? 14.389 -9.722 -11.802 1 87.57 101 ALA B CA 1
ATOM 2805 C C . ALA B 1 101 ? 15.621 -8.921 -12.214 1 87.57 101 ALA B C 1
ATOM 2807 O O . ALA B 1 101 ? 16.704 -9.484 -12.39 1 87.57 101 ALA B O 1
ATOM 2808 N N . ALA B 1 102 ? 15.422 -7.642 -12.304 1 85.18 102 ALA B N 1
ATOM 2809 C CA . ALA B 1 102 ? 16.507 -6.812 -12.82 1 85.18 102 ALA B CA 1
ATOM 2810 C C . ALA B 1 102 ? 17.758 -6.944 -11.956 1 85.18 102 ALA B C 1
ATOM 2812 O O . ALA B 1 102 ? 18.878 -6.957 -12.471 1 85.18 102 ALA B O 1
ATOM 2813 N N . ALA B 1 103 ? 17.548 -7.045 -10.689 1 78.12 103 ALA B N 1
ATOM 2814 C CA . ALA B 1 103 ? 18.677 -7.116 -9.764 1 78.12 103 ALA B CA 1
ATOM 2815 C C . ALA B 1 103 ? 19.344 -8.488 -9.817 1 78.12 103 ALA B C 1
ATOM 2817 O O . ALA B 1 103 ? 20.501 -8.638 -9.42 1 78.12 103 ALA B O 1
ATOM 2818 N N . MET B 1 104 ? 18.683 -9.445 -10.239 1 78.05 104 MET B N 1
ATOM 2819 C CA . MET B 1 104 ? 19.215 -10.802 -10.324 1 78.05 104 MET B CA 1
ATOM 2820 C C . MET B 1 104 ? 20.059 -10.979 -11.581 1 78.05 104 MET B C 1
ATOM 2822 O O . MET B 1 104 ? 21.206 -11.423 -11.507 1 78.05 104 MET B O 1
ATOM 2826 N N . SER B 1 105 ? 19.478 -10.601 -12.72 1 81.03 105 SER B N 1
ATOM 2827 C CA . SER B 1 105 ? 20.161 -10.704 -14.006 1 81.03 105 SER B CA 1
ATOM 2828 C C . SER B 1 105 ? 19.474 -9.851 -15.067 1 81.03 105 SER B C 1
ATOM 2830 O O . SER B 1 105 ? 18.252 -9.909 -15.222 1 81.03 105 SER B O 1
ATOM 2832 N N . PRO B 1 106 ? 20.252 -9.151 -15.793 1 84.61 106 PRO B N 1
ATOM 2833 C CA . PRO B 1 106 ? 19.66 -8.392 -16.897 1 84.61 106 PRO B CA 1
ATOM 2834 C C . PRO B 1 106 ? 18.969 -9.286 -17.924 1 84.61 106 PRO B C 1
ATOM 2836 O O . PRO B 1 106 ? 17.978 -8.878 -18.536 1 84.61 106 PRO B O 1
ATOM 2839 N N . ALA B 1 107 ? 19.45 -10.484 -18.141 1 85.86 107 ALA B N 1
ATOM 2840 C CA . ALA B 1 107 ? 18.886 -11.403 -19.125 1 85.86 107 ALA B CA 1
ATOM 2841 C C . ALA B 1 107 ? 17.451 -11.779 -18.767 1 85.86 107 ALA B C 1
ATOM 2843 O O . ALA B 1 107 ? 16.656 -12.123 -19.644 1 85.86 107 ALA B O 1
ATOM 2844 N N . LEU B 1 108 ? 17.091 -11.61 -17.547 1 88.68 108 LEU B N 1
ATOM 2845 C CA . LEU B 1 108 ? 15.757 -11.973 -17.08 1 88.68 108 LEU B CA 1
ATOM 2846 C C . LEU B 1 108 ? 14.766 -10.842 -17.333 1 88.68 108 LEU B C 1
ATOM 2848 O O . LEU B 1 108 ? 13.559 -11.016 -17.151 1 88.68 108 LEU B O 1
ATOM 2852 N N . CYS B 1 109 ? 15.29 -9.744 -17.929 1 89.84 109 CYS B N 1
ATOM 2853 C CA . CYS B 1 109 ? 14.415 -8.595 -18.136 1 89.84 109 CYS B CA 1
ATOM 2854 C C . CYS B 1 109 ? 14.453 -8.135 -19.588 1 89.84 109 CYS B C 1
ATOM 2856 O O . CYS B 1 109 ? 13.706 -7.236 -19.978 1 89.84 109 CYS B O 1
ATOM 2858 N N . THR B 1 110 ? 15.233 -8.782 -20.345 1 89.15 110 THR B N 1
ATOM 2859 C CA . THR B 1 110 ? 15.527 -8.332 -21.701 1 89.15 110 THR B CA 1
ATOM 2860 C C . THR B 1 110 ? 14.252 -8.266 -22.538 1 89.15 110 THR B C 1
ATOM 2862 O O . THR B 1 110 ? 14.098 -7.375 -23.375 1 89.15 110 THR B O 1
ATOM 2865 N N . LEU B 1 111 ? 13.292 -9.187 -22.338 1 89.46 111 LEU B N 1
ATOM 2866 C CA . LEU B 1 111 ? 12.119 -9.29 -23.199 1 89.46 111 LEU B CA 1
ATOM 2867 C C . LEU B 1 111 ? 10.951 -8.496 -22.624 1 89.46 111 LEU B C 1
ATOM 2869 O O . LEU B 1 111 ? 9.855 -8.5 -23.188 1 89.46 111 LEU B O 1
ATOM 2873 N N . CYS B 1 112 ? 11.154 -7.875 -21.442 1 89.45 112 CYS B N 1
ATOM 2874 C CA . CYS B 1 112 ? 10.083 -7.095 -20.832 1 89.45 112 CYS B CA 1
ATOM 2875 C C . CYS B 1 112 ? 9.781 -5.847 -21.653 1 89.45 112 CYS B C 1
ATOM 2877 O O . CYS B 1 112 ? 10.612 -5.407 -22.45 1 89.45 112 CYS B O 1
ATOM 2879 N N . GLN B 1 113 ? 8.576 -5.292 -21.51 1 89.03 113 GLN B N 1
ATOM 2880 C CA . GLN B 1 113 ? 8.091 -4.323 -22.487 1 89.03 113 GLN B CA 1
ATOM 2881 C C . GLN B 1 113 ? 7.679 -3.019 -21.812 1 89.03 113 GLN B C 1
ATOM 2883 O O . GLN B 1 113 ? 7.121 -2.129 -22.456 1 89.03 113 GLN B O 1
ATOM 2888 N N . GLY B 1 114 ? 7.874 -2.927 -20.54 1 88.86 114 GLY B N 1
ATOM 2889 C CA . GLY B 1 114 ? 7.596 -1.65 -19.903 1 88.86 114 GLY B CA 1
ATOM 2890 C C . GLY B 1 114 ? 8.44 -0.514 -20.45 1 88.86 114 GLY B C 1
ATOM 2891 O O . GLY B 1 114 ? 9.542 -0.74 -20.955 1 88.86 114 GLY B O 1
ATOM 2892 N N . GLN B 1 115 ? 7.888 0.671 -20.372 1 90.59 115 GLN B N 1
ATOM 2893 C CA . GLN B 1 115 ? 8.572 1.849 -20.895 1 90.59 115 GLN B CA 1
ATOM 2894 C C . GLN B 1 115 ? 9.942 2.023 -20.245 1 90.59 115 GLN B C 1
ATOM 2896 O O . GLN B 1 115 ? 10.068 1.949 -19.021 1 90.59 115 GLN B O 1
ATOM 2901 N N . LYS B 1 116 ? 10.973 2.196 -21.119 1 90.66 116 LYS B N 1
ATOM 2902 C CA . LYS B 1 116 ? 12.315 2.501 -20.631 1 90.66 116 LYS B CA 1
ATOM 2903 C C . LYS B 1 116 ? 12.527 4.007 -20.509 1 90.66 116 LYS B C 1
ATOM 2905 O O . LYS B 1 116 ? 12.123 4.769 -21.39 1 90.66 116 LYS B O 1
ATOM 2910 N N . SER B 1 117 ? 13.034 4.378 -19.386 1 88.41 117 SER B N 1
ATOM 2911 C CA . SER B 1 117 ? 13.319 5.793 -19.168 1 88.41 117 SER B CA 1
ATOM 2912 C C . SER B 1 117 ? 14.612 5.982 -18.382 1 88.41 117 SER B C 1
ATOM 2914 O O . SER B 1 117 ? 14.956 5.156 -17.534 1 88.41 117 SER B O 1
ATOM 2916 N N . PHE B 1 118 ? 15.361 7.16 -18.697 1 84.51 118 PHE B N 1
ATOM 2917 C CA . PHE B 1 118 ? 16.548 7.523 -17.932 1 84.51 118 PHE B CA 1
ATOM 2918 C C . PHE B 1 118 ? 16.163 8.073 -16.564 1 84.51 118 PHE B C 1
ATOM 2920 O O . PHE B 1 118 ? 16.989 8.115 -15.65 1 84.51 118 PHE B O 1
ATOM 2927 N N . ASN B 1 119 ? 14.945 8.539 -16.497 1 75.65 119 ASN B N 1
ATOM 2928 C CA . ASN B 1 119 ? 14.388 8.911 -15.201 1 75.65 119 ASN B CA 1
ATOM 2929 C C . ASN B 1 119 ? 13.923 7.686 -14.419 1 75.65 119 ASN B C 1
ATOM 2931 O O . ASN B 1 119 ? 12.951 7.033 -14.802 1 75.65 119 ASN B O 1
ATOM 2935 N N . PRO B 1 120 ? 14.603 7.402 -13.356 1 75.71 120 PRO B N 1
ATOM 2936 C CA . PRO B 1 120 ? 14.278 6.181 -12.615 1 75.71 120 PRO B CA 1
ATOM 2937 C C . PRO B 1 120 ? 12.819 6.132 -12.167 1 75.71 120 PRO B C 1
ATOM 2939 O O . PRO B 1 120 ? 12.231 5.051 -12.083 1 75.71 120 PRO B O 1
ATOM 2942 N N . GLN B 1 121 ? 12.304 7.273 -11.972 1 71.97 121 GLN B N 1
ATOM 2943 C CA . GLN B 1 121 ? 10.929 7.337 -11.486 1 71.97 121 GLN B CA 1
ATOM 2944 C C . GLN B 1 121 ? 9.935 7.046 -12.607 1 71.97 121 GLN B C 1
ATOM 2946 O O . GLN B 1 121 ? 8.754 6.803 -12.349 1 71.97 121 GLN B O 1
ATOM 2951 N N . LYS B 1 122 ? 10.382 7.025 -13.802 1 78.65 122 LYS B N 1
ATOM 2952 C CA . LYS B 1 122 ? 9.521 6.806 -14.96 1 78.65 122 LYS B CA 1
ATOM 2953 C C . LYS B 1 122 ? 9.953 5.567 -15.74 1 78.65 122 LYS B C 1
ATOM 2955 O O . LYS B 1 122 ? 9.483 5.335 -16.855 1 78.65 122 LYS B O 1
ATOM 2960 N N . ASN B 1 123 ? 10.891 4.845 -15.212 1 86.51 123 ASN B N 1
ATOM 2961 C CA . ASN B 1 123 ? 11.326 3.598 -15.833 1 86.51 123 ASN B CA 1
ATOM 2962 C C . ASN B 1 123 ? 10.484 2.415 -15.362 1 86.51 123 ASN B C 1
ATOM 2964 O O . ASN B 1 123 ? 10.603 1.98 -14.215 1 86.51 123 ASN B O 1
ATOM 2968 N N . TYR B 1 124 ? 9.733 1.844 -16.269 1 87.43 124 TYR B N 1
ATOM 2969 C CA . TYR B 1 124 ? 8.789 0.793 -15.908 1 87.43 124 TYR B CA 1
ATOM 2970 C C . TYR B 1 124 ? 9.225 -0.552 -16.478 1 87.43 124 TYR B C 1
ATOM 2972 O O . TYR B 1 124 ? 8.513 -1.55 -16.347 1 87.43 124 TYR B O 1
ATOM 2980 N N . HIS B 1 125 ? 10.373 -0.524 -17.123 1 91.42 125 HIS B N 1
ATOM 2981 C CA . HIS B 1 125 ? 10.878 -1.763 -17.703 1 91.42 125 HIS B CA 1
ATOM 2982 C C . HIS B 1 125 ? 11.204 -2.786 -16.621 1 91.42 125 HIS B C 1
ATOM 2984 O O . HIS B 1 125 ? 11.964 -2.495 -15.694 1 91.42 125 HIS B O 1
ATOM 2990 N N . CYS B 1 126 ? 10.569 -3.929 -16.688 1 90.79 126 CYS B N 1
ATOM 2991 C CA . CYS B 1 126 ? 10.815 -5.059 -15.8 1 90.79 126 CYS B CA 1
ATOM 2992 C C . CYS B 1 126 ? 10.333 -4.756 -14.386 1 90.79 126 CYS B C 1
ATOM 2994 O O . CYS B 1 126 ? 10.799 -5.367 -13.422 1 90.79 126 CYS B O 1
ATOM 2996 N N . GLU B 1 127 ? 9.464 -3.825 -14.356 1 88.33 127 GLU B N 1
ATOM 2997 C CA . GLU B 1 127 ? 8.944 -3.387 -13.064 1 88.33 127 GLU B CA 1
ATOM 2998 C C . GLU B 1 127 ? 7.909 -4.371 -12.524 1 88.33 127 GLU B C 1
ATOM 3000 O O . GLU B 1 127 ? 7.216 -5.037 -13.296 1 88.33 127 GLU B O 1
ATOM 3005 N N . THR B 1 128 ? 7.824 -4.41 -11.166 1 82.34 128 THR B N 1
ATOM 3006 C CA . THR B 1 128 ? 6.802 -5.227 -10.521 1 82.34 128 THR B CA 1
ATOM 3007 C C . THR B 1 128 ? 5.505 -4.439 -10.357 1 82.34 128 THR B C 1
ATOM 3009 O O . THR B 1 128 ? 5.015 -4.266 -9.24 1 82.34 128 THR B O 1
ATOM 3012 N N . SER B 1 129 ? 5.027 -3.998 -11.502 1 77.65 129 SER B N 1
ATOM 3013 C CA . SER B 1 129 ? 3.783 -3.235 -11.51 1 77.65 129 SER B CA 1
ATOM 3014 C C . SER B 1 129 ? 3.048 -3.39 -12.837 1 77.65 129 SER B C 1
ATOM 3016 O O . SER B 1 129 ? 3.596 -3.94 -13.796 1 77.65 129 SER B O 1
ATOM 3018 N N . GLN B 1 130 ? 1.846 -2.924 -12.874 1 74.65 130 GLN B N 1
ATOM 3019 C CA . GLN B 1 130 ? 1.012 -3.038 -14.065 1 74.65 130 GLN B CA 1
ATOM 3020 C C . GLN B 1 130 ? 1.577 -2.208 -15.215 1 74.65 130 GLN B C 1
ATOM 3022 O O . GLN B 1 130 ? 1.15 -2.356 -16.362 1 74.65 130 GLN B O 1
ATOM 3027 N N . ASN B 1 131 ? 2.565 -1.311 -14.879 1 78.6 131 ASN B N 1
ATOM 3028 C CA . ASN B 1 131 ? 3.226 -0.56 -15.941 1 78.6 131 ASN B CA 1
ATOM 3029 C C . ASN B 1 131 ? 4.062 -1.472 -16.835 1 78.6 131 ASN B C 1
ATOM 3031 O O . ASN B 1 131 ? 4.397 -1.105 -17.963 1 78.6 131 ASN B O 1
ATOM 3035 N N . GLU B 1 132 ? 4.454 -2.615 -16.305 1 85.17 132 GLU B N 1
ATOM 3036 C CA . GLU B 1 132 ? 4.997 -3.715 -17.098 1 85.17 132 GLU B CA 1
ATOM 3037 C C . GLU B 1 132 ? 3.894 -4.669 -17.547 1 85.17 132 GLU B C 1
ATOM 3039 O O . GLU B 1 132 ? 3.346 -5.419 -16.736 1 85.17 132 GLU B O 1
ATOM 3044 N N . PRO B 1 133 ? 3.588 -4.721 -18.804 1 80.93 133 PRO B N 1
ATOM 3045 C CA . PRO B 1 133 ? 2.4 -5.425 -19.293 1 80.93 133 PRO B CA 1
ATOM 3046 C C . PRO B 1 133 ? 2.423 -6.917 -18.968 1 80.93 133 PRO B C 1
ATOM 3048 O O . PRO B 1 133 ? 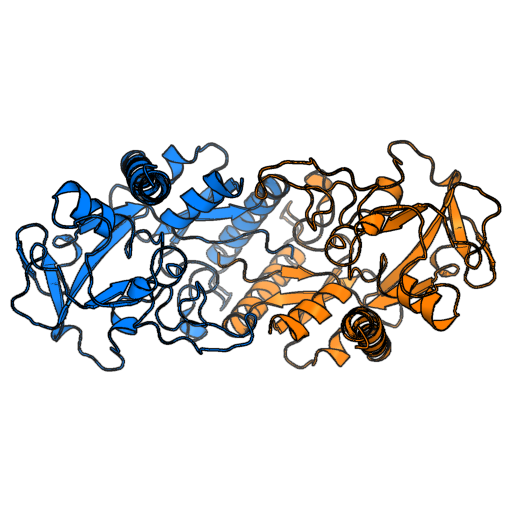1.368 -7.549 -18.877 1 80.93 133 PRO B O 1
ATOM 3051 N N . PHE B 1 134 ? 3.546 -7.438 -18.726 1 82.03 134 PHE B N 1
ATOM 3052 C CA . PHE B 1 134 ? 3.615 -8.881 -18.531 1 82.03 134 PHE B CA 1
ATOM 3053 C C . PHE B 1 134 ? 3.576 -9.23 -17.048 1 82.03 134 PHE B C 1
ATOM 3055 O O . PHE B 1 134 ? 3.535 -10.406 -16.682 1 82.03 134 PHE B O 1
ATOM 3062 N N . TYR B 1 135 ? 3.535 -8.165 -16.252 1 83.24 135 TYR B N 1
ATOM 3063 C CA . TYR B 1 135 ? 3.492 -8.404 -14.813 1 83.24 135 TYR B CA 1
ATOM 3064 C C . TYR B 1 135 ? 2.147 -8.988 -14.398 1 83.24 135 TYR B C 1
ATOM 3066 O O . TYR B 1 135 ? 1.094 -8.45 -14.749 1 83.24 135 TYR B O 1
ATOM 3074 N N . ASN B 1 136 ? 2.198 -10.03 -13.659 1 77.46 136 ASN B N 1
ATOM 3075 C CA . ASN B 1 136 ? 1.024 -10.674 -13.08 1 77.46 136 ASN B CA 1
ATOM 3076 C C . ASN B 1 136 ? 0.058 -11.153 -14.161 1 77.46 136 ASN B C 1
ATOM 3078 O O . ASN B 1 136 ? -1.159 -11.023 -14.013 1 77.46 136 ASN B O 1
ATOM 3082 N N . THR B 1 137 ? 0.519 -11.232 -15.224 1 64.54 137 THR B N 1
ATOM 3083 C CA . THR B 1 137 ? -0.353 -11.672 -16.307 1 64.54 137 THR B CA 1
ATOM 3084 C C . THR B 1 137 ? -0.232 -13.178 -16.523 1 64.54 137 THR B C 1
ATOM 3086 O O . THR B 1 137 ? 0.725 -13.801 -16.059 1 64.54 137 THR B O 1
ATOM 3089 N N . THR B 1 138 ? -1.476 -13.615 -16.925 1 55.85 138 THR B N 1
ATOM 3090 C CA . THR B 1 138 ? -1.421 -14.984 -17.424 1 55.85 138 THR B CA 1
ATOM 3091 C C . THR B 1 138 ? -0.462 -15.091 -18.606 1 55.85 138 THR B C 1
ATOM 3093 O O . THR B 1 138 ? -0.226 -14.107 -19.312 1 55.85 138 THR B O 1
ATOM 3096 N N . PRO B 1 139 ? 0.42 -16.097 -18.597 1 48.84 139 PRO B N 1
ATOM 3097 C CA . PRO B 1 139 ? 1.439 -16.373 -19.613 1 48.84 139 PRO B CA 1
ATOM 3098 C C . PRO B 1 139 ? 1.069 -15.816 -20.986 1 48.84 139 PRO B C 1
ATOM 3100 O O . PRO B 1 139 ? 1.948 -15.389 -21.74 1 48.84 139 PRO B O 1
ATOM 3103 N N . SER B 1 140 ? -0.205 -15.867 -21.275 1 44.52 140 SER B N 1
ATOM 3104 C CA . SER B 1 140 ? -0.566 -15.566 -22.656 1 44.52 140 SER B CA 1
ATOM 3105 C C . SER B 1 140 ? -0.232 -14.121 -23.013 1 44.52 140 SER B C 1
ATOM 3107 O O . SER B 1 140 ? 0.024 -13.807 -24.177 1 44.52 140 SER B O 1
ATOM 3109 N N . SER B 1 141 ? -0.225 -13.328 -22.057 1 49.49 141 SER B N 1
ATOM 3110 C CA . SER B 1 141 ? -0.022 -11.916 -22.368 1 49.49 141 SER B CA 1
ATOM 3111 C C . SER B 1 141 ? 1.422 -11.642 -22.772 1 49.49 141 SER B C 1
ATOM 3113 O O . SER B 1 141 ? 1.689 -10.741 -23.57 1 49.49 141 SER B O 1
ATOM 3115 N N . CYS B 1 142 ? 2.29 -12.186 -22.053 1 53.54 142 CYS B N 1
ATOM 3116 C CA . CYS B 1 142 ? 3.693 -11.961 -22.382 1 53.54 142 CYS B CA 1
ATOM 3117 C C . CYS B 1 142 ? 4.023 -12.505 -23.767 1 53.54 142 CYS B C 1
ATOM 3119 O O . CYS B 1 142 ? 4.869 -11.952 -24.471 1 53.54 142 CYS B O 1
ATOM 3121 N N . LEU B 1 143 ? 3.566 -13.708 -24.05 1 51.27 143 LEU B N 1
ATOM 3122 C CA . LEU B 1 143 ? 3.909 -14.261 -25.356 1 51.27 143 LEU B CA 1
ATOM 3123 C C . LEU B 1 143 ? 3.076 -13.612 -26.457 1 51.27 143 LEU B C 1
ATOM 3125 O O . LEU B 1 143 ? 3.081 -14.075 -27.6 1 51.27 143 LEU B O 1
ATOM 3129 N N . CYS B 1 144 ? 2.833 -12.319 -26.3 1 44.27 144 CYS B N 1
ATOM 3130 C CA . CYS B 1 144 ? 2.2 -11.533 -27.352 1 44.27 144 CYS B CA 1
ATOM 3131 C C . CYS B 1 144 ? 0.86 -12.137 -27.753 1 44.27 144 CYS B C 1
ATOM 3133 O O . CYS B 1 144 ? 0.525 -12.185 -28.938 1 44.27 144 CYS B O 1
ATOM 3135 N N . PHE B 1 145 ? 0.208 -12.74 -26.895 1 43.19 145 PHE B N 1
ATOM 3136 C CA . PHE B 1 145 ? -0.953 -13.515 -27.318 1 43.19 145 PHE B CA 1
ATOM 3137 C C . PHE B 1 145 ? -2.133 -12.6 -27.621 1 43.19 145 PHE B C 1
ATOM 3139 O O . PHE B 1 145 ? -3.258 -13.07 -27.804 1 43.19 145 PHE B O 1
ATOM 3146 N N . SER B 1 146 ? -2.007 -11.417 -27.597 1 41.59 146 SER B N 1
ATOM 3147 C CA . SER B 1 146 ? -3.196 -10.772 -28.145 1 41.59 146 SER B CA 1
ATOM 3148 C C . SER B 1 146 ? -3.61 -11.408 -29.468 1 41.59 146 SER B C 1
ATOM 3150 O O . SER B 1 146 ? -2.79 -11.549 -30.378 1 41.59 146 SER B O 1
ATOM 3152 N N . GLY B 1 147 ? -4.672 -12.217 -29.388 1 47.86 147 GLY B N 1
ATOM 3153 C CA . GLY B 1 147 ? -5.314 -12.854 -30.526 1 47.86 147 GLY B CA 1
ATOM 3154 C C . GLY B 1 147 ? -4.929 -14.313 -30.689 1 47.86 147 GLY B C 1
ATOM 3155 O O . GLY B 1 147 ? -5.265 -14.94 -31.696 1 47.86 147 GLY B O 1
ATOM 3156 N N . ILE B 1 148 ? -3.99 -14.737 -29.842 1 52.37 148 ILE B N 1
ATOM 3157 C CA . ILE B 1 148 ? -3.516 -16.077 -30.169 1 52.37 148 ILE B CA 1
ATOM 3158 C C . ILE B 1 148 ? -4.442 -17.119 -29.544 1 52.37 148 ILE B C 1
ATOM 3160 O O . ILE B 1 148 ? -4.798 -17.016 -28.368 1 52.37 148 ILE B O 1
ATOM 3164 N N . ASP B 1 149 ? -4.932 -18.029 -30.242 1 63.66 149 ASP B N 1
ATOM 3165 C CA . ASP B 1 149 ? -5.773 -19.197 -30.004 1 63.66 149 ASP B CA 1
ATOM 3166 C C . ASP B 1 149 ? -5.102 -20.171 -29.038 1 63.66 149 ASP B C 1
ATOM 3168 O O . ASP B 1 149 ? -3.951 -20.562 -29.243 1 63.66 149 ASP B O 1
ATOM 3172 N N . ARG B 1 150 ? -5.672 -20.445 -27.934 1 69.34 150 ARG B N 1
ATOM 3173 C CA . ARG B 1 150 ? -5.247 -21.435 -26.949 1 69.34 150 ARG B CA 1
ATOM 3174 C C . ARG B 1 150 ? -4.779 -22.717 -27.629 1 69.34 150 ARG B C 1
ATOM 3176 O O . ARG B 1 150 ? -3.916 -23.424 -27.105 1 69.34 150 ARG B O 1
ATOM 3183 N N . ASP B 1 151 ? -5.346 -22.837 -28.794 1 75.19 151 ASP B N 1
ATOM 3184 C CA . ASP B 1 151 ? -5.077 -24.084 -29.504 1 75.19 151 ASP B CA 1
ATOM 3185 C C . ASP B 1 151 ? -3.669 -24.087 -30.093 1 75.19 151 ASP B C 1
ATOM 3187 O O . ASP B 1 151 ? -3.157 -25.138 -30.486 1 75.19 151 ASP B O 1
ATOM 3191 N N . MET B 1 152 ? -3.11 -22.979 -30.047 1 79.53 152 MET B N 1
ATOM 3192 C CA . MET B 1 152 ? -1.753 -22.894 -30.58 1 79.53 152 MET B CA 1
ATOM 3193 C C . MET B 1 152 ? -0.723 -23.192 -29.496 1 79.53 152 MET B C 1
ATOM 3195 O O . MET B 1 152 ? 0.473 -23.282 -29.778 1 79.53 152 MET B O 1
ATOM 3199 N N . PHE B 1 153 ? -1.238 -23.441 -28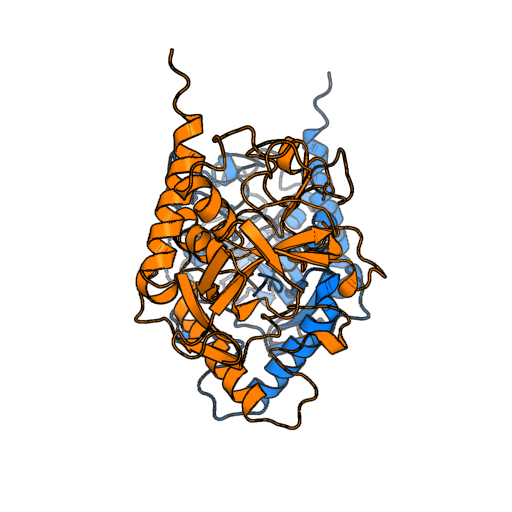.312 1 86.06 153 PHE B N 1
ATOM 3200 C CA . PHE B 1 153 ? -0.325 -23.653 -27.195 1 86.06 153 PHE B CA 1
ATOM 3201 C C . PHE B 1 153 ? -0.449 -25.073 -26.656 1 86.06 153 PHE B C 1
ATOM 3203 O O . PHE B 1 153 ? -1.501 -25.703 -26.788 1 86.06 153 PHE B O 1
ATOM 3210 N N . ARG B 1 154 ? 0.698 -25.529 -26.162 1 90.48 154 ARG B N 1
ATOM 3211 C CA . ARG B 1 154 ? 0.785 -26.824 -25.496 1 90.48 154 ARG B CA 1
ATOM 3212 C C . ARG B 1 154 ? 1.415 -26.689 -24.114 1 90.48 154 ARG B C 1
ATOM 3214 O O . ARG B 1 154 ? 2.229 -25.792 -23.882 1 90.48 154 ARG B O 1
ATOM 3221 N N . LEU B 1 155 ? 1.017 -27.546 -23.228 1 92.57 155 LEU B N 1
ATOM 3222 C CA . LEU B 1 155 ? 1.66 -27.667 -21.925 1 92.57 155 LEU B CA 1
ATOM 3223 C C . LEU B 1 155 ? 2.906 -28.542 -22.013 1 92.57 155 LEU B C 1
ATOM 3225 O O . LEU B 1 155 ? 2.92 -29.537 -22.741 1 92.57 155 LEU B O 1
ATOM 3229 N N . LEU B 1 156 ? 3.943 -28.157 -21.335 1 95.03 156 LEU B N 1
ATOM 3230 C CA . LEU B 1 156 ? 5.059 -29.061 -21.083 1 95.03 156 LEU B CA 1
ATOM 3231 C C . LEU B 1 156 ? 4.842 -29.847 -19.794 1 95.03 156 LEU B C 1
ATOM 3233 O O . LEU B 1 156 ? 4.861 -29.274 -18.702 1 95.03 156 LEU B O 1
ATOM 3237 N N . CYS B 1 157 ? 4.677 -31.187 -19.96 1 96.01 157 CYS B N 1
ATOM 3238 C CA . CYS B 1 157 ? 4.362 -32.021 -18.805 1 96.01 157 CYS B CA 1
ATOM 3239 C C . CYS B 1 157 ? 5.633 -32.496 -18.113 1 96.01 157 CYS B C 1
ATOM 3241 O O . CYS B 1 157 ? 6.683 -32.615 -18.747 1 96.01 157 CYS B O 1
ATOM 3243 N N . PRO B 1 158 ? 5.532 -32.776 -16.841 1 95.98 158 PRO B N 1
ATOM 3244 C CA . PRO B 1 158 ? 6.695 -33.22 -16.069 1 95.98 158 PRO B CA 1
ATOM 3245 C C . PRO B 1 158 ? 7.316 -34.501 -16.622 1 95.98 158 PRO B C 1
ATOM 3247 O O . PRO B 1 158 ? 8.509 -34.746 -16.427 1 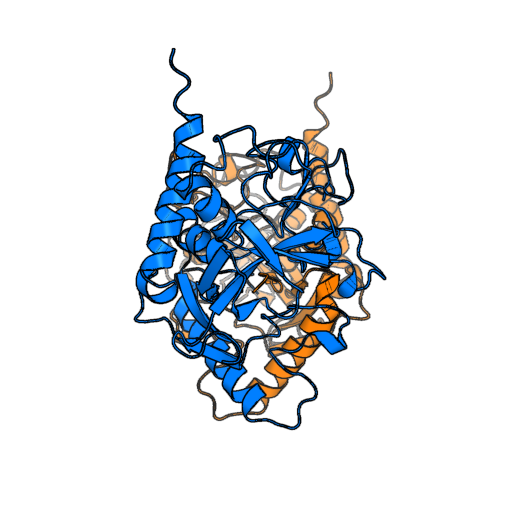95.98 158 PRO B O 1
ATOM 3250 N N . ASP B 1 159 ? 6.551 -35.312 -17.349 1 94.76 159 ASP B N 1
ATOM 3251 C CA . ASP B 1 159 ? 7.058 -36.588 -17.845 1 94.76 159 ASP B CA 1
ATOM 3252 C C . ASP B 1 159 ? 7.735 -36.42 -19.203 1 94.76 159 ASP B C 1
ATOM 3254 O O . ASP B 1 159 ? 8.113 -37.405 -19.84 1 94.76 159 ASP B O 1
ATOM 3258 N N . GLY B 1 160 ? 7.783 -35.23 -19.725 1 94.11 160 GLY B N 1
ATOM 3259 C CA . GLY B 1 160 ? 8.493 -34.966 -20.967 1 94.11 160 GLY B CA 1
ATOM 3260 C C . GLY B 1 160 ? 7.575 -34.879 -22.172 1 94.11 160 GLY B C 1
ATOM 3261 O O . GLY B 1 160 ? 8.016 -34.535 -23.27 1 94.11 160 GLY B O 1
ATOM 3262 N N . THR B 1 161 ? 6.295 -35.119 -21.926 1 95.36 161 THR B N 1
ATOM 3263 C CA . THR B 1 161 ? 5.329 -35.034 -23.016 1 95.36 161 THR B CA 1
ATOM 3264 C C . THR B 1 161 ? 4.685 -33.651 -23.062 1 95.36 161 THR B C 1
ATOM 3266 O O . THR B 1 161 ? 5.02 -32.778 -22.259 1 95.36 161 THR B O 1
ATOM 3269 N N . GLN B 1 162 ? 3.854 -33.449 -24.086 1 95.12 162 GLN B N 1
ATOM 3270 C CA . GLN B 1 162 ? 3.02 -32.258 -24.205 1 95.12 162 GLN B CA 1
ATOM 3271 C C . GLN B 1 162 ? 1.54 -32.608 -24.076 1 95.12 162 GLN B C 1
ATOM 3273 O O . GLN B 1 162 ? 1.145 -33.753 -24.304 1 95.12 162 GLN B O 1
ATOM 3278 N N . ALA B 1 163 ? 0.784 -31.712 -23.7 1 93.73 163 ALA B N 1
ATOM 3279 C CA . ALA B 1 163 ? -0.662 -31.883 -23.589 1 93.73 163 ALA B CA 1
ATOM 3280 C C . ALA B 1 163 ? -1.397 -30.604 -23.979 1 93.73 163 ALA B C 1
ATOM 3282 O O . ALA B 1 163 ? -0.813 -29.518 -23.972 1 93.73 163 ALA B O 1
ATOM 3283 N N . PRO B 1 164 ? -2.695 -30.778 -24.457 1 90.04 164 PRO B N 1
ATOM 3284 C CA . PRO B 1 164 ? -3.497 -29.568 -24.654 1 90.04 164 PRO B CA 1
ATOM 3285 C C . PRO B 1 164 ? -3.629 -28.734 -23.382 1 90.04 164 PRO B C 1
ATOM 3287 O O . PRO B 1 164 ? -3.583 -29.277 -22.275 1 90.04 164 PRO B O 1
ATOM 3290 N N . VAL B 1 165 ? -3.821 -27.447 -23.48 1 88.85 165 VAL B N 1
ATOM 3291 C CA . VAL B 1 165 ? -3.898 -26.514 -22.361 1 88.85 165 VAL B CA 1
ATOM 3292 C C . VAL B 1 165 ? -5.039 -26.916 -21.43 1 88.85 165 VAL B C 1
ATOM 3294 O O . VAL B 1 165 ? -4.962 -26.708 -20.216 1 88.85 165 VAL B O 1
ATOM 3297 N N . SER B 1 166 ? -6.052 -27.587 -21.896 1 87.58 166 SER B N 1
ATOM 3298 C CA . SER B 1 166 ? -7.213 -27.982 -21.106 1 87.58 166 SER B CA 1
ATOM 3299 C C . SER B 1 166 ? -6.85 -29.063 -20.093 1 87.58 166 SER B C 1
ATOM 3301 O O . SER B 1 166 ? -7.614 -29.332 -19.163 1 87.58 166 SER B O 1
ATOM 3303 N N . ARG B 1 167 ? -5.68 -29.686 -20.253 1 91.19 167 ARG B N 1
ATOM 3304 C CA . ARG B 1 167 ? -5.28 -30.768 -19.36 1 91.19 167 ARG B CA 1
ATOM 3305 C C . ARG B 1 167 ? -4.351 -30.258 -18.264 1 91.19 167 ARG B C 1
ATOM 3307 O O . ARG B 1 167 ? -3.501 -31 -17.768 1 91.19 167 ARG B O 1
ATOM 3314 N N . TYR B 1 168 ? -4.5 -28.948 -17.904 1 89.18 168 TYR B N 1
ATOM 3315 C CA . TYR B 1 168 ? -3.588 -28.31 -16.961 1 89.18 168 TYR B CA 1
ATOM 3316 C C . TYR B 1 168 ? -3.698 -28.945 -15.58 1 89.18 168 TYR B C 1
ATOM 3318 O O . TYR B 1 168 ? -2.748 -28.908 -14.795 1 89.18 168 TYR B O 1
ATOM 3326 N N . ARG B 1 169 ? -4.74 -29.625 -15.259 1 87.18 169 ARG B N 1
ATOM 3327 C CA . ARG B 1 169 ? -4.91 -30.224 -13.939 1 87.18 169 ARG B CA 1
ATOM 3328 C C . ARG B 1 169 ? -3.972 -31.412 -13.752 1 87.18 169 ARG B C 1
ATOM 3330 O O . ARG B 1 169 ? -3.491 -31.663 -12.645 1 87.18 169 ARG B O 1
ATOM 3337 N N . SER B 1 170 ? -3.781 -32.102 -14.858 1 91.9 170 SER B N 1
ATOM 3338 C CA . SER B 1 170 ? -2.937 -33.29 -14.774 1 91.9 170 SER B CA 1
ATOM 3339 C C . SER B 1 170 ? -1.532 -33.007 -15.294 1 91.9 170 SER B C 1
ATOM 3341 O O . SER B 1 170 ? -0.599 -33.766 -15.023 1 91.9 170 SER B O 1
ATOM 3343 N N . CYS B 1 171 ? -1.431 -31.952 -16.1 1 94.43 171 CYS B N 1
ATOM 3344 C CA . CYS B 1 171 ? -0.136 -31.554 -16.642 1 94.43 171 CYS B CA 1
ATOM 3345 C C . CYS B 1 171 ? 0.288 -30.195 -16.099 1 94.43 171 CYS B C 1
ATOM 3347 O O . CYS B 1 171 ? -0.004 -29.162 -16.704 1 94.43 171 CYS B O 1
ATOM 3349 N N . ASN B 1 172 ? 0.973 -30.221 -14.995 1 92 172 ASN B N 1
ATOM 3350 C CA . ASN B 1 172 ? 1.482 -29.02 -14.34 1 92 172 ASN B CA 1
ATOM 3351 C C . ASN B 1 172 ? 2.785 -29.296 -13.597 1 92 172 ASN B C 1
ATOM 3353 O O . ASN B 1 172 ? 3.128 -30.453 -13.345 1 92 172 ASN B O 1
ATOM 3357 N N . LEU B 1 173 ? 3.527 -28.306 -13.278 1 94.03 173 LEU B N 1
ATOM 3358 C CA . LEU B 1 173 ? 4.859 -28.425 -12.695 1 94.03 173 LEU B CA 1
ATOM 3359 C C . LEU B 1 173 ? 4.784 -28.464 -11.172 1 94.03 173 LEU B C 1
ATOM 3361 O O . LEU B 1 173 ? 5.785 -28.732 -10.504 1 94.03 173 LEU B O 1
ATOM 3365 N N . GLY B 1 174 ? 3.608 -28.191 -10.668 1 91.7 174 GLY B N 1
ATOM 3366 C CA . GLY B 1 174 ? 3.429 -28.184 -9.225 1 91.7 174 GLY B CA 1
ATOM 3367 C C . GLY B 1 174 ? 2.269 -27.319 -8.771 1 91.7 174 GLY B C 1
ATOM 3368 O O . GLY B 1 174 ? 1.641 -26.638 -9.584 1 91.7 174 GLY B O 1
ATOM 3369 N N . ARG B 1 175 ? 2.029 -27.435 -7.528 1 89.07 175 ARG B N 1
ATOM 3370 C CA . ARG B 1 175 ? 0.936 -26.7 -6.899 1 89.07 175 ARG B CA 1
ATOM 3371 C C . ARG B 1 175 ? 1.448 -25.831 -5.756 1 89.07 175 ARG B C 1
ATOM 3373 O O . ARG B 1 175 ? 2.409 -26.194 -5.075 1 89.07 175 ARG B O 1
ATOM 3380 N N . GLY B 1 176 ? 0.806 -24.653 -5.598 1 91.23 176 GLY B N 1
ATOM 3381 C CA . GLY B 1 176 ? 1.066 -23.767 -4.475 1 91.23 176 GLY B CA 1
ATOM 3382 C C . GLY B 1 176 ? -0.2 -23.225 -3.838 1 91.23 176 GLY B C 1
ATOM 3383 O O . GLY B 1 176 ? -1.291 -23.367 -4.394 1 91.23 176 GLY B O 1
ATOM 3384 N N . PRO B 1 177 ? -0.068 -22.699 -2.703 1 91.35 177 PRO B N 1
ATOM 3385 C CA . PRO B 1 177 ? -1.239 -22.151 -2.015 1 91.35 177 PRO B CA 1
ATOM 3386 C C . PRO B 1 177 ? -1.724 -20.84 -2.629 1 91.35 177 PRO B C 1
ATOM 3388 O O . PRO B 1 177 ? -1.065 -20.286 -3.513 1 91.35 177 PRO B O 1
ATOM 3391 N N . GLY B 1 178 ? -2.893 -20.432 -2.198 1 89.73 178 GLY B N 1
ATOM 3392 C CA . GLY B 1 178 ? -3.393 -19.116 -2.565 1 89.73 178 GLY B CA 1
ATOM 3393 C C . GLY B 1 178 ? -2.655 -17.984 -1.878 1 89.73 178 GLY B C 1
ATOM 3394 O O . GLY B 1 178 ? -1.827 -18.221 -0.995 1 89.73 178 GLY B O 1
ATOM 3395 N N . GLY B 1 179 ? -2.951 -16.836 -2.309 1 92.17 179 GLY B N 1
ATOM 3396 C CA . GLY B 1 179 ? -2.346 -15.641 -1.743 1 92.17 179 GLY B CA 1
ATOM 3397 C C . GLY B 1 179 ? -2.939 -15.251 -0.402 1 92.17 179 GLY B C 1
ATOM 3398 O O . GLY B 1 179 ? -3.828 -15.933 0.112 1 92.17 179 GLY B O 1
ATOM 3399 N N . ALA B 1 180 ? -2.374 -14.209 0.097 1 94.1 180 ALA B N 1
ATOM 3400 C CA . ALA B 1 180 ? -2.842 -13.699 1.384 1 94.1 180 ALA B CA 1
ATOM 3401 C C . ALA B 1 180 ? -2.74 -12.178 1.441 1 94.1 180 ALA B C 1
ATOM 3403 O O . ALA B 1 180 ? -2.046 -11.565 0.626 1 94.1 180 ALA B O 1
ATOM 3404 N N . VAL B 1 181 ? -3.477 -11.629 2.384 1 94.8 181 VAL B N 1
ATOM 3405 C CA . VAL B 1 181 ? -3.402 -10.202 2.682 1 94.8 181 VAL B CA 1
ATOM 3406 C C . VAL B 1 181 ? -2.404 -9.961 3.812 1 94.8 181 VAL B C 1
ATOM 3408 O O . VAL B 1 181 ? -2.443 -10.643 4.839 1 94.8 181 VAL B O 1
ATOM 3411 N N . VAL B 1 182 ? -1.486 -8.986 3.585 1 94.4 182 VAL B N 1
ATOM 3412 C CA . VAL B 1 182 ? -0.477 -8.676 4.592 1 94.4 182 VAL B CA 1
ATOM 3413 C C . VAL B 1 182 ? -0.6 -7.213 5.013 1 94.4 182 VAL B C 1
ATOM 3415 O O . VAL B 1 182 ? -1.17 -6.397 4.284 1 94.4 182 VAL B O 1
ATOM 3418 N N . THR B 1 183 ? -0.17 -6.953 6.194 1 92.16 183 THR B N 1
ATOM 3419 C CA . THR B 1 183 ? -0.129 -5.595 6.725 1 92.16 183 THR B CA 1
ATOM 3420 C C . THR B 1 183 ? 1.011 -5.44 7.728 1 92.16 183 THR B C 1
ATOM 3422 O O . THR B 1 183 ? 1.709 -6.408 8.036 1 92.16 183 THR B O 1
ATOM 3425 N N . ARG B 1 184 ? 1.267 -4.238 8.134 1 86.9 184 ARG B N 1
ATOM 3426 C CA . ARG B 1 184 ? 2.198 -4.01 9.234 1 86.9 184 ARG B CA 1
ATOM 3427 C C . ARG B 1 184 ? 1.62 -4.512 10.553 1 86.9 184 ARG B C 1
ATOM 3429 O O . ARG B 1 184 ? 0.404 -4.49 10.753 1 86.9 184 ARG B O 1
ATOM 3436 N N . TYR B 1 185 ? 2.495 -4.887 11.429 1 87.09 185 TYR B N 1
ATOM 3437 C CA . TYR B 1 185 ? 2.098 -5.541 12.671 1 87.09 185 TYR B CA 1
ATOM 3438 C C . TYR B 1 185 ? 1.131 -4.668 13.462 1 87.09 185 TYR B C 1
ATOM 3440 O O . TYR B 1 185 ? 0.133 -5.161 13.993 1 87.09 185 TYR B O 1
ATOM 3448 N N . ASN B 1 186 ? 1.351 -3.402 13.547 1 81.5 186 ASN B N 1
ATOM 3449 C CA . ASN B 1 186 ? 0.555 -2.511 14.386 1 81.5 186 ASN B CA 1
ATOM 3450 C C . ASN B 1 186 ? -0.855 -2.33 13.831 1 81.5 186 ASN B C 1
ATOM 3452 O O . ASN B 1 186 ? -1.75 -1.864 14.538 1 81.5 186 ASN B O 1
ATOM 3456 N N . PHE B 1 187 ? -1.044 -2.764 12.583 1 88.45 187 PHE B N 1
ATOM 3457 C CA . PHE B 1 187 ? -2.337 -2.594 11.932 1 88.45 187 PHE B CA 1
ATOM 3458 C C . PHE B 1 187 ? -3.089 -3.918 11.869 1 88.45 187 PHE B C 1
ATOM 3460 O O . PHE B 1 187 ? -4.231 -3.968 11.407 1 88.45 187 PHE B O 1
ATOM 3467 N N . ARG B 1 188 ? -2.549 -4.934 12.326 1 92.59 188 ARG B N 1
ATOM 3468 C CA . ARG B 1 188 ? -3.059 -6.278 12.071 1 92.59 188 ARG B CA 1
ATOM 3469 C C . ARG B 1 188 ? -4.464 -6.447 12.637 1 92.59 188 ARG B C 1
ATOM 3471 O O . ARG B 1 188 ? -5.317 -7.085 12.016 1 92.59 188 ARG B O 1
ATOM 3478 N N . LYS B 1 189 ? -4.767 -5.86 13.818 1 92.54 189 LYS B N 1
ATOM 3479 C CA . LYS B 1 189 ? -6.078 -6.044 14.434 1 92.54 189 LYS B CA 1
ATOM 3480 C C . LYS B 1 189 ? -7.16 -5.3 13.656 1 92.54 189 LYS B C 1
ATOM 3482 O O . LYS B 1 189 ? -8.223 -5.857 13.374 1 92.54 189 LYS B O 1
ATOM 3487 N N . VAL B 1 190 ? -6.874 -4.072 13.3 1 91.86 190 VAL B N 1
ATOM 3488 C CA . VAL B 1 190 ? -7.86 -3.276 12.576 1 91.86 190 VAL B CA 1
ATOM 3489 C C . VAL B 1 190 ? -8.054 -3.845 11.172 1 91.86 190 VAL B C 1
ATOM 3491 O O . VAL B 1 190 ? -9.172 -3.862 10.652 1 91.86 190 VAL B O 1
ATOM 3494 N N . SER B 1 191 ? -6.974 -4.273 10.571 1 92.92 191 SER B N 1
ATOM 3495 C CA . SER B 1 191 ? -7.048 -4.858 9.236 1 92.92 191 SER B CA 1
ATOM 3496 C C . SER B 1 191 ? -7.917 -6.112 9.23 1 92.92 191 SER B C 1
ATOM 3498 O O . SER B 1 191 ? -8.748 -6.293 8.338 1 92.92 191 SER B O 1
ATOM 3500 N N . ARG B 1 192 ? -7.738 -6.924 10.228 1 93.46 192 ARG B N 1
ATOM 3501 C CA . ARG B 1 192 ? -8.529 -8.146 10.332 1 93.46 192 ARG B CA 1
ATOM 3502 C C . ARG B 1 192 ? -10.013 -7.827 10.476 1 93.46 192 ARG B C 1
ATOM 3504 O O . ARG B 1 192 ? -10.847 -8.4 9.772 1 93.46 192 ARG B O 1
ATOM 3511 N N . LYS B 1 193 ? -10.327 -6.969 11.361 1 91.55 193 LYS B N 1
ATOM 3512 C CA . LYS B 1 193 ? -11.724 -6.609 11.587 1 91.55 193 LYS B CA 1
ATOM 3513 C C . LYS B 1 193 ? -12.33 -5.955 10.348 1 91.55 193 LYS B C 1
ATOM 3515 O O . LYS B 1 193 ? -13.483 -6.219 10.002 1 91.55 193 LYS B O 1
ATOM 3520 N N . PHE B 1 194 ? -11.596 -5.111 9.722 1 91.81 194 PHE B N 1
ATOM 3521 C CA . PHE B 1 194 ? -12.051 -4.439 8.511 1 91.81 194 PHE B CA 1
ATOM 3522 C C . PHE B 1 194 ? -12.362 -5.452 7.415 1 91.81 194 PHE B C 1
ATOM 3524 O O . PHE B 1 194 ? -13.426 -5.397 6.796 1 91.81 194 PHE B O 1
ATOM 3531 N N . LEU B 1 195 ? -11.384 -6.381 7.145 1 92.33 195 LEU B N 1
ATOM 3532 C CA . LEU B 1 195 ? -11.55 -7.364 6.08 1 92.33 195 LEU B CA 1
ATOM 3533 C C . LEU B 1 195 ? -12.739 -8.276 6.362 1 92.33 195 LEU B C 1
ATOM 3535 O O . LEU B 1 195 ? -13.474 -8.646 5.443 1 92.33 195 LEU B O 1
ATOM 3539 N N . LEU B 1 196 ? -12.898 -8.635 7.641 1 90.82 196 LEU B N 1
ATOM 3540 C CA . LEU B 1 196 ? -14.056 -9.439 8.015 1 90.82 196 LEU B CA 1
ATOM 3541 C C . LEU B 1 196 ? -15.352 -8.676 7.762 1 90.82 196 LEU B C 1
ATOM 3543 O O . LEU B 1 196 ? -16.297 -9.222 7.188 1 90.82 196 LEU B O 1
ATOM 3547 N N . ALA B 1 197 ? -15.372 -7.465 8.183 1 88.73 197 ALA B N 1
ATOM 3548 C CA . ALA B 1 197 ? -16.573 -6.65 8.014 1 88.73 197 ALA B CA 1
ATOM 3549 C C . ALA B 1 197 ? -16.915 -6.476 6.537 1 88.73 197 ALA B C 1
ATOM 3551 O O . ALA B 1 197 ? -18.073 -6.622 6.14 1 88.73 197 ALA B O 1
ATOM 3552 N N . VAL B 1 198 ? -15.938 -6.169 5.759 1 89.8 198 VAL B N 1
ATOM 3553 C CA . VAL B 1 198 ? -16.16 -5.914 4.34 1 89.8 198 VAL B CA 1
ATOM 3554 C C . VAL B 1 198 ? -16.608 -7.2 3.648 1 89.8 198 VAL B C 1
ATOM 3556 O O . VAL B 1 198 ? -17.468 -7.169 2.765 1 89.8 198 VAL B O 1
ATOM 3559 N N . GLN B 1 199 ? -16.001 -8.31 3.981 1 88.56 199 GLN B N 1
ATOM 3560 C CA . GLN B 1 199 ? -16.396 -9.584 3.389 1 88.56 199 GLN B CA 1
ATOM 3561 C C . GLN B 1 199 ? -17.846 -9.921 3.727 1 88.56 199 GLN B C 1
ATOM 3563 O O . GLN B 1 199 ? -18.613 -10.33 2.853 1 88.56 199 GLN B O 1
ATOM 3568 N N . VAL B 1 200 ? -18.218 -9.768 4.992 1 86.04 200 VAL B N 1
ATOM 3569 C CA . VAL B 1 200 ? -19.587 -10.044 5.414 1 86.04 200 VAL B CA 1
ATOM 3570 C C . VAL B 1 200 ? -20.554 -9.132 4.662 1 86.04 200 VAL B C 1
ATOM 3572 O O . VAL B 1 200 ? -21.603 -9.58 4.194 1 86.04 200 VAL B O 1
ATOM 3575 N N . PHE B 1 201 ? -20.218 -7.983 4.511 1 84.46 201 PHE B N 1
ATOM 3576 C CA . PHE B 1 201 ? -21.053 -6.999 3.833 1 84.46 201 PHE B CA 1
ATOM 3577 C C . PHE B 1 201 ? -21.294 -7.4 2.382 1 84.46 201 PHE B C 1
ATOM 3579 O O . PHE B 1 201 ? -22.44 -7.455 1.93 1 84.46 201 PHE B O 1
ATOM 3586 N N . PHE B 1 202 ? -20.317 -7.677 1.658 1 85.5 202 PHE B N 1
ATOM 3587 C CA . PHE B 1 202 ? -20.447 -7.882 0.22 1 85.5 202 PHE B CA 1
ATOM 3588 C C . PHE B 1 202 ? -21.009 -9.266 -0.08 1 85.5 202 PHE B C 1
ATOM 3590 O O . PHE B 1 202 ? -21.532 -9.507 -1.17 1 85.5 202 PHE B O 1
ATOM 3597 N N . PHE B 1 203 ? -20.919 -10.116 0.879 1 82.05 203 PHE B N 1
ATOM 3598 C CA . PHE B 1 203 ? -21.505 -11.436 0.683 1 82.05 203 PHE B CA 1
ATOM 3599 C C . PHE B 1 203 ? -22.967 -11.449 1.115 1 82.05 203 PHE B C 1
ATOM 3601 O O . PHE B 1 203 ? -23.753 -12.272 0.641 1 82.05 203 PHE B O 1
ATOM 3608 N N . SER B 1 204 ? -23.194 -10.614 2.069 1 74.51 204 SER B N 1
ATOM 3609 C CA . SER B 1 204 ? -24.549 -10.616 2.609 1 74.51 204 SER B CA 1
ATOM 3610 C C . SER B 1 204 ? -25.473 -9.72 1.791 1 74.51 204 SER B C 1
ATOM 3612 O O . SER B 1 204 ? -26.685 -9.938 1.753 1 74.51 204 SER B O 1
ATOM 3614 N N . TYR B 1 205 ? -24.902 -8.777 1.213 1 66.74 205 TYR B N 1
ATOM 3615 C CA . TYR B 1 205 ? -25.769 -7.801 0.562 1 66.74 205 TYR B CA 1
ATOM 3616 C C . TYR B 1 205 ? -25.786 -8.008 -0.948 1 66.74 205 TYR B C 1
ATOM 3618 O O . TYR B 1 205 ? -24.774 -7.797 -1.621 1 66.74 205 TYR B O 1
ATOM 3626 N N . CYS B 1 206 ? -26.724 -8.616 -1.456 1 62.96 206 CYS B N 1
ATOM 3627 C CA . CYS B 1 206 ? -26.918 -8.991 -2.852 1 62.96 206 CYS B CA 1
ATOM 3628 C C . CYS B 1 206 ? -27.206 -7.765 -3.711 1 62.96 206 CYS B C 1
ATOM 3630 O O . CYS B 1 206 ? -27.057 -7.81 -4.933 1 62.96 206 CYS B O 1
ATOM 3632 N N . GLY B 1 207 ? -27.464 -6.691 -3.114 1 63.64 207 GLY B N 1
ATOM 3633 C CA . GLY B 1 207 ? -27.957 -5.578 -3.909 1 63.64 207 GLY B CA 1
ATOM 3634 C C . GLY B 1 207 ? -26.851 -4.677 -4.425 1 63.64 207 GLY B C 1
ATOM 3635 O O . GLY B 1 207 ? -27.097 -3.789 -5.243 1 63.64 207 GLY B O 1
ATOM 3636 N N . PHE B 1 208 ? -25.728 -4.969 -3.994 1 70.3 208 PHE B N 1
ATOM 3637 C CA . PHE B 1 208 ? -24.693 -4.052 -4.458 1 70.3 208 PHE B CA 1
ATOM 3638 C C . PHE B 1 208 ? -24.103 -4.526 -5.781 1 70.3 208 PHE B C 1
ATOM 3640 O O . PHE B 1 208 ? -23.895 -5.725 -5.98 1 70.3 208 PHE B O 1
ATOM 3647 N N . SER B 1 209 ? -24.028 -3.666 -6.674 1 77.28 209 SER B N 1
ATOM 3648 C CA . SER B 1 209 ? -23.425 -3.95 -7.972 1 77.28 209 SER B CA 1
ATOM 3649 C C . SER B 1 209 ? -21.933 -4.233 -7.838 1 77.28 209 SER B C 1
ATOM 3651 O O . SER B 1 209 ? -21.358 -4.958 -8.653 1 77.28 209 SER B O 1
ATOM 3653 N N . PHE B 1 210 ? -21.451 -3.793 -6.775 1 85.74 210 PHE B N 1
ATOM 3654 C CA . PHE B 1 210 ? -20.017 -3.976 -6.585 1 85.74 210 PHE B CA 1
ATOM 3655 C C . PHE B 1 210 ? -19.728 -5.3 -5.888 1 85.74 210 PHE B C 1
ATOM 3657 O O . PHE B 1 210 ? -20.379 -5.642 -4.899 1 85.74 210 PHE B O 1
ATOM 3664 N N . LYS B 1 211 ? -18.763 -6.063 -6.478 1 88 211 LYS B N 1
ATOM 3665 C CA . LYS B 1 211 ? -18.334 -7.334 -5.901 1 88 211 LYS B CA 1
ATOM 3666 C C . LYS B 1 211 ? -16.859 -7.29 -5.51 1 88 211 LYS B C 1
ATOM 3668 O O . LYS B 1 211 ? -16.011 -6.89 -6.31 1 88 211 LYS B O 1
ATOM 3673 N N . LEU B 1 212 ? -16.537 -7.688 -4.384 1 89.07 212 LEU B N 1
ATOM 3674 C CA . LEU B 1 212 ? -15.214 -7.581 -3.778 1 89.07 212 LEU B CA 1
ATOM 3675 C C . LEU B 1 212 ? -14.173 -8.321 -4.611 1 89.07 212 LEU B C 1
ATOM 3677 O O . LEU B 1 212 ? -13.033 -7.866 -4.734 1 89.07 212 LEU B O 1
ATOM 3681 N N . PHE B 1 213 ? -14.621 -9.473 -5.25 1 89.55 213 PHE B N 1
ATOM 3682 C CA . PHE B 1 213 ? -13.653 -10.347 -5.904 1 89.55 213 PHE B CA 1
ATOM 3683 C C . PHE B 1 213 ? -13.909 -10.41 -7.405 1 89.55 213 PHE B C 1
ATOM 3685 O O . PHE B 1 213 ? -13.712 -11.454 -8.03 1 89.55 213 PHE B O 1
ATOM 3692 N N . GLU B 1 214 ? -14.441 -9.378 -7.967 1 88.54 214 GLU B N 1
ATOM 3693 C CA . GLU B 1 214 ? -14.709 -9.299 -9.399 1 88.54 214 GLU B CA 1
ATOM 3694 C C . GLU B 1 214 ? -14.143 -8.013 -9.996 1 88.54 214 GLU B C 1
ATOM 3696 O O . GLU B 1 214 ? -14.484 -6.914 -9.553 1 88.54 214 GLU B O 1
ATOM 3701 N N . SER B 1 215 ? -13.304 -8.169 -11.009 1 87.13 215 SER B N 1
ATOM 3702 C CA . SER B 1 215 ? -12.63 -7.019 -11.604 1 87.13 215 SER B CA 1
ATOM 3703 C C . SER B 1 215 ? -13.091 -6.79 -13.039 1 87.13 215 SER B C 1
ATOM 3705 O O . SER B 1 215 ? -12.78 -5.759 -13.64 1 87.13 215 SER B O 1
ATOM 3707 N N . GLU B 1 216 ? -13.877 -7.702 -13.57 1 85.58 216 GLU B N 1
ATOM 3708 C CA . GLU B 1 216 ? -14.211 -7.704 -14.991 1 85.58 216 GLU B CA 1
ATOM 3709 C C . GLU B 1 216 ? -14.887 -6.399 -15.402 1 85.58 216 GLU B C 1
ATOM 3711 O O . GLU B 1 216 ? -14.608 -5.86 -16.475 1 85.58 216 GLU B O 1
ATOM 3716 N N . GLN B 1 217 ? -15.751 -5.884 -14.613 1 87.52 217 GLN B N 1
ATOM 3717 C CA . GLN B 1 217 ? -16.513 -4.683 -14.939 1 87.52 217 GLN B CA 1
ATOM 3718 C C . GLN B 1 217 ? -15.598 -3.469 -15.072 1 87.52 217 GLN B C 1
ATOM 3720 O O . GLN B 1 217 ? -16.006 -2.433 -15.601 1 87.52 217 GLN B O 1
ATOM 3725 N N . PHE B 1 218 ? -14.434 -3.614 -14.679 1 87.86 218 PHE B N 1
ATOM 3726 C CA . PHE B 1 218 ? -13.503 -2.493 -14.719 1 87.86 218 PHE B CA 1
ATOM 3727 C C . PHE B 1 218 ? -12.462 -2.692 -15.814 1 87.86 218 PHE B C 1
ATOM 3729 O O . PHE B 1 218 ? -11.488 -1.941 -15.896 1 87.86 218 PHE B O 1
ATOM 3736 N N . GLY B 1 219 ? -12.565 -3.794 -16.534 1 81.14 219 GLY B N 1
ATOM 3737 C CA . GLY B 1 219 ? -11.701 -4.033 -17.679 1 81.14 219 GLY B CA 1
ATOM 3738 C C . GLY B 1 219 ? -10.341 -4.584 -17.296 1 81.14 219 GLY B C 1
ATOM 3739 O O . GLY B 1 219 ? -9.391 -4.508 -18.078 1 81.14 219 GLY B O 1
ATOM 3740 N N . GLU B 1 220 ? -10.16 -4.978 -16.025 1 78.73 220 GLU B N 1
ATOM 3741 C CA . GLU B 1 220 ? -8.907 -5.515 -15.502 1 78.73 220 GLU B CA 1
ATOM 3742 C C . GLU B 1 220 ? -9.144 -6.796 -14.708 1 78.73 220 GLU B C 1
ATOM 3744 O O . GLU B 1 220 ? -10.28 -7.262 -14.596 1 78.73 220 GLU B O 1
ATOM 3749 N N . SER B 1 221 ? -8.051 -7.438 -14.385 1 79.23 221 SER B N 1
ATOM 3750 C CA . SER B 1 221 ? -8.13 -8.62 -13.533 1 79.23 221 SER B CA 1
ATOM 3751 C C . SER B 1 221 ? -7.428 -8.389 -12.199 1 79.23 221 SER B C 1
ATOM 3753 O O . SER B 1 221 ? -6.465 -7.622 -12.124 1 79.23 221 SER B O 1
ATOM 3755 N N . ASP B 1 222 ? -7.994 -9.008 -11.194 1 83.16 222 ASP B N 1
ATOM 3756 C CA . ASP B 1 222 ? -7.33 -9.085 -9.897 1 83.16 222 ASP B CA 1
ATOM 3757 C C . ASP B 1 222 ? -6.98 -7.693 -9.375 1 83.16 222 ASP B C 1
ATOM 3759 O O . ASP B 1 222 ? -5.831 -7.431 -9.011 1 83.16 222 ASP B O 1
ATOM 3763 N N . LEU B 1 223 ? -7.962 -6.804 -9.334 1 85.61 223 LEU B N 1
ATOM 3764 C CA . LEU B 1 223 ? -7.748 -5.416 -8.94 1 85.61 223 LEU B CA 1
ATOM 3765 C C . LEU B 1 223 ? -7.633 -5.293 -7.424 1 85.61 223 LEU B C 1
ATOM 3767 O O . LEU B 1 223 ? -6.552 -5.012 -6.9 1 85.61 223 LEU B O 1
ATOM 3771 N N . LEU B 1 224 ? -8.7 -5.583 -6.631 1 87.8 224 LEU B N 1
ATOM 3772 C CA . LEU B 1 224 ? -8.636 -5.483 -5.177 1 87.8 224 LEU B CA 1
ATOM 3773 C C . LEU B 1 224 ? -8.062 -6.758 -4.569 1 87.8 224 LEU B C 1
ATOM 3775 O O . LEU B 1 224 ? -7.149 -6.7 -3.741 1 87.8 224 LEU B O 1
ATOM 3779 N N . PHE B 1 225 ? -8.621 -7.828 -5.011 1 89.31 225 PHE B N 1
ATOM 3780 C CA . PHE B 1 225 ? -8.207 -9.183 -4.667 1 89.31 225 PHE B CA 1
ATOM 3781 C C . PHE B 1 225 ? -8.22 -10.083 -5.897 1 89.31 225 PHE B C 1
ATOM 3783 O O . PHE B 1 225 ? -8.626 -9.656 -6.98 1 89.31 225 PHE B O 1
ATOM 3790 N N . LYS B 1 226 ? -7.693 -11.258 -5.759 1 86.81 226 LYS B N 1
ATOM 3791 C CA . LYS B 1 226 ? -7.796 -12.19 -6.878 1 86.81 226 LYS B CA 1
ATOM 3792 C C . LYS B 1 226 ? -9.255 -12.458 -7.238 1 86.81 226 LYS B C 1
ATOM 3794 O O . LYS B 1 226 ? -10.087 -12.677 -6.356 1 86.81 226 LYS B O 1
ATOM 3799 N N . ASP B 1 227 ? -9.561 -12.424 -8.542 1 86.29 227 ASP B N 1
ATOM 3800 C CA . ASP B 1 227 ? -10.913 -12.7 -9.018 1 86.29 227 ASP B CA 1
ATOM 3801 C C . ASP B 1 227 ? -11.339 -14.124 -8.669 1 86.29 227 ASP B C 1
ATOM 3803 O O . ASP B 1 227 ? -12.533 -14.41 -8.555 1 86.29 227 ASP B O 1
ATOM 3807 N N . ALA B 1 228 ? -10.366 -15.013 -8.444 1 84.74 228 ALA B N 1
ATOM 3808 C CA . ALA B 1 228 ? -10.622 -16.417 -8.135 1 84.74 228 ALA B CA 1
ATOM 3809 C C . ALA B 1 228 ? -11.007 -16.594 -6.669 1 84.74 228 ALA B C 1
ATOM 3811 O O . ALA B 1 228 ? -11.44 -17.675 -6.26 1 84.74 228 ALA B O 1
ATOM 3812 N N . THR B 1 229 ? -10.912 -15.524 -5.862 1 89.04 229 THR B N 1
ATOM 3813 C CA . THR B 1 229 ? -11.173 -15.625 -4.43 1 89.04 229 THR B CA 1
ATOM 3814 C C . THR B 1 229 ? -12.665 -15.807 -4.164 1 89.04 229 THR B C 1
ATOM 3816 O O . THR B 1 229 ? -13.497 -15.13 -4.771 1 89.04 229 THR B O 1
ATOM 3819 N N . ASN B 1 230 ? -12.958 -16.781 -3.296 1 89 230 ASN B N 1
ATOM 3820 C CA . ASN B 1 230 ? -14.323 -16.987 -2.822 1 89 230 ASN B CA 1
ATOM 3821 C C . ASN B 1 230 ? -14.556 -16.309 -1.475 1 89 230 ASN B C 1
ATOM 3823 O O . ASN B 1 230 ? -15.639 -15.777 -1.223 1 89 230 ASN B O 1
ATOM 3827 N N . CYS B 1 231 ? -13.517 -16.436 -0.657 1 90.47 231 CYS B N 1
ATOM 3828 C CA . CYS B 1 231 ? -13.616 -15.828 0.665 1 90.47 231 CYS B CA 1
ATOM 3829 C C . CYS B 1 231 ? -12.241 -15.7 1.311 1 90.47 231 CYS B C 1
ATOM 3831 O O . CYS B 1 231 ? -11.244 -16.165 0.756 1 90.47 231 CYS B O 1
ATOM 3833 N N . PHE B 1 232 ? -12.237 -14.978 2.519 1 91.7 232 PHE B N 1
ATOM 3834 C CA . PHE B 1 232 ? -11.048 -14.86 3.355 1 91.7 232 PHE B CA 1
ATOM 3835 C C . PHE B 1 232 ? -11.131 -15.802 4.55 1 91.7 232 PHE B C 1
ATOM 3837 O O . PHE B 1 232 ? -12.205 -15.994 5.123 1 91.7 232 PHE B O 1
ATOM 3844 N N . VAL B 1 233 ? -10.027 -16.339 4.854 1 91.6 233 VAL B N 1
ATOM 3845 C CA . VAL B 1 233 ? -9.877 -16.994 6.149 1 91.6 233 VAL B CA 1
ATOM 3846 C C . VAL B 1 233 ? -8.894 -16.208 7.014 1 91.6 233 VAL B C 1
ATOM 3848 O O . VAL B 1 233 ? -7.815 -15.831 6.552 1 91.6 233 VAL B O 1
ATOM 3851 N N . HIS B 1 234 ? -9.267 -15.981 8.264 1 91.83 234 HIS B N 1
ATOM 3852 C CA . HIS B 1 234 ? -8.398 -15.25 9.179 1 91.83 234 HIS B CA 1
ATOM 3853 C C . HIS B 1 234 ? -7.154 -16.062 9.524 1 91.83 234 HIS B C 1
ATOM 3855 O O . HIS B 1 234 ? -7.232 -17.279 9.706 1 91.83 234 HIS B O 1
ATOM 3861 N N . THR B 1 235 ? -6.06 -15.336 9.724 1 94.44 235 THR B N 1
ATOM 3862 C CA . THR B 1 235 ? -4.79 -16.023 9.932 1 94.44 235 THR B CA 1
ATOM 3863 C C . THR B 1 235 ? -4.227 -15.712 11.315 1 94.44 235 THR B C 1
ATOM 3865 O O . THR B 1 235 ? -3.045 -15.946 11.577 1 94.44 235 THR B O 1
ATOM 3868 N N . SER B 1 236 ? -4.968 -15.111 12.23 1 90.56 236 SER B N 1
ATOM 3869 C CA . SER B 1 236 ? -4.488 -14.615 13.515 1 90.56 236 SER B CA 1
ATOM 3870 C C . SER B 1 236 ? -3.808 -15.72 14.316 1 90.56 236 SER B C 1
ATOM 3872 O O . SER B 1 236 ? -2.895 -15.454 15.101 1 90.56 236 SER B O 1
ATOM 3874 N N . HIS B 1 237 ? -4.112 -16.961 14.076 1 90.3 237 HIS B N 1
ATOM 3875 C CA . HIS B 1 237 ? -3.561 -18.054 14.871 1 90.3 237 HIS B CA 1
ATOM 3876 C C . HIS B 1 237 ? -2.628 -18.925 14.037 1 90.3 237 HIS B C 1
ATOM 3878 O O . HIS B 1 237 ? -2.283 -20.038 14.443 1 90.3 237 HIS B O 1
ATOM 3884 N N . MET B 1 238 ? -2.263 -18.412 12.934 1 92.94 238 MET B N 1
ATOM 3885 C CA . MET B 1 238 ? -1.45 -19.21 12.021 1 92.94 238 MET B CA 1
ATOM 3886 C C . MET B 1 238 ? -0.062 -18.599 11.854 1 92.94 238 MET B C 1
ATOM 3888 O O . MET B 1 238 ? 0.079 -17.377 11.784 1 92.94 238 MET B O 1
ATOM 3892 N N . ASP B 1 239 ? 0.888 -19.419 11.842 1 94.78 239 ASP B N 1
ATOM 3893 C CA . ASP B 1 239 ? 2.208 -18.95 11.433 1 94.78 239 ASP B CA 1
ATOM 3894 C C . ASP B 1 239 ? 2.381 -19.048 9.919 1 94.78 239 ASP B C 1
ATOM 3896 O O . ASP B 1 239 ? 1.501 -19.554 9.22 1 94.78 239 ASP B O 1
ATOM 3900 N N . LEU B 1 240 ? 3.454 -18.536 9.478 1 95.71 240 LEU B N 1
ATOM 3901 C CA . LEU B 1 240 ? 3.702 -18.436 8.043 1 95.71 240 LEU B CA 1
ATOM 3902 C C . LEU B 1 240 ? 3.693 -19.816 7.393 1 95.71 240 LEU B C 1
ATOM 3904 O O . LEU B 1 240 ? 3.161 -19.985 6.294 1 95.71 240 LEU B O 1
ATOM 3908 N N . ARG B 1 241 ? 4.301 -20.849 8.021 1 95.09 241 ARG B N 1
ATOM 3909 C CA . ARG B 1 241 ? 4.353 -22.216 7.513 1 95.09 241 ARG B CA 1
ATOM 3910 C C . ARG B 1 241 ? 2.95 -22.789 7.338 1 95.09 241 ARG B C 1
ATOM 3912 O O . ARG B 1 241 ? 2.667 -23.458 6.343 1 95.09 241 ARG B O 1
ATOM 3919 N N . SER B 1 242 ? 2.119 -22.495 8.292 1 93.34 242 SER B N 1
ATOM 3920 C CA . SER B 1 242 ? 0.737 -22.958 8.22 1 93.34 242 SER B CA 1
ATOM 3921 C C . SER B 1 242 ? -0.03 -22.24 7.115 1 93.34 242 SER B C 1
ATOM 3923 O O . SER B 1 242 ? -0.877 -22.839 6.449 1 93.34 242 SER B O 1
ATOM 3925 N N . ILE B 1 243 ? 0.226 -21.03 6.914 1 93.64 243 ILE B N 1
ATOM 3926 C CA . ILE B 1 243 ? -0.477 -20.215 5.929 1 93.64 243 ILE B CA 1
ATOM 3927 C C . ILE B 1 243 ? -0.093 -20.663 4.52 1 93.64 243 ILE B C 1
ATOM 3929 O O . ILE B 1 243 ? -0.957 -20.81 3.652 1 93.64 243 ILE B O 1
ATOM 3933 N N . LEU B 1 244 ? 1.16 -20.943 4.309 1 93.98 244 LEU B N 1
ATOM 3934 C CA . LEU B 1 244 ? 1.665 -21.266 2.979 1 93.98 244 LEU B CA 1
ATOM 3935 C C . LEU B 1 244 ? 1.631 -22.771 2.736 1 93.98 244 LEU B C 1
ATOM 3937 O O . LEU B 1 244 ? 1.734 -23.222 1.593 1 93.98 244 LEU B O 1
ATOM 3941 N N . GLY B 1 245 ? 1.418 -23.521 3.788 1 91.64 245 GLY B N 1
ATOM 3942 C CA . GLY B 1 245 ? 1.587 -24.962 3.702 1 91.64 245 GLY B CA 1
ATOM 3943 C C . GLY B 1 245 ? 3.028 -25.405 3.873 1 91.64 245 GLY B C 1
ATOM 3944 O O . GLY B 1 245 ? 3.943 -24.778 3.336 1 91.64 245 GLY B O 1
ATOM 3945 N N . GLU B 1 246 ? 3.246 -26.455 4.545 1 91.69 246 GLU B N 1
ATOM 3946 C CA . GLU B 1 246 ? 4.573 -26.947 4.901 1 91.69 246 GLU B CA 1
ATOM 3947 C C . GLU B 1 246 ? 5.429 -27.174 3.658 1 91.69 246 GLU B C 1
ATOM 3949 O O . GLU B 1 246 ? 6.583 -26.741 3.605 1 91.69 246 GLU B O 1
ATOM 3954 N N . GLU B 1 247 ? 4.918 -27.777 2.698 1 89.53 247 GLU B N 1
ATOM 3955 C CA . GLU B 1 247 ? 5.672 -28.137 1.501 1 89.53 247 GLU B CA 1
ATOM 3956 C C . GLU B 1 247 ? 6.118 -26.894 0.735 1 89.53 247 GLU B C 1
ATOM 3958 O O . GLU B 1 247 ? 7.287 -26.774 0.364 1 89.53 247 GLU B O 1
ATOM 3963 N N . PHE B 1 248 ? 5.189 -26.031 0.581 1 92.64 248 PHE B N 1
ATOM 3964 C CA . PHE B 1 248 ? 5.521 -24.842 -0.195 1 92.64 248 PHE B CA 1
ATOM 3965 C C . PHE B 1 248 ? 6.463 -23.932 0.584 1 92.64 248 PHE B C 1
ATOM 3967 O O . PHE B 1 248 ? 7.362 -23.319 0.006 1 92.64 248 PHE B O 1
ATOM 3974 N N . HIS B 1 249 ? 6.26 -23.803 1.816 1 94 249 HIS B N 1
ATOM 3975 C CA . HIS B 1 249 ? 7.168 -23.027 2.654 1 94 249 HIS B CA 1
ATOM 3976 C C . HIS B 1 249 ? 8.597 -23.55 2.547 1 94 249 HIS B C 1
ATOM 3978 O O . HIS B 1 249 ? 9.535 -22.771 2.361 1 94 249 HIS B O 1
ATOM 3984 N N . SER B 1 250 ? 8.759 -24.834 2.63 1 91.79 250 SER B N 1
ATOM 3985 C CA . SER B 1 250 ? 10.076 -25.452 2.515 1 91.79 250 SER B CA 1
ATOM 3986 C C . SER B 1 250 ? 10.674 -25.228 1.131 1 91.79 250 SER B C 1
ATOM 3988 O O . SER B 1 250 ? 11.877 -24.993 0.999 1 91.79 250 SER B O 1
ATOM 3990 N N . HIS B 1 251 ? 9.793 -25.312 0.239 1 90.63 251 HIS B N 1
ATOM 3991 C CA . HIS B 1 251 ? 10.208 -25.048 -1.134 1 90.63 251 HIS B CA 1
ATOM 3992 C C . HIS B 1 251 ? 10.78 -23.642 -1.276 1 90.63 251 HIS B C 1
ATOM 3994 O O . HIS B 1 251 ? 11.844 -23.457 -1.872 1 90.63 251 HIS B O 1
ATOM 4000 N N . LEU B 1 252 ? 10.098 -22.681 -0.735 1 91.43 252 LEU B N 1
ATOM 4001 C CA . LEU B 1 252 ? 10.542 -21.295 -0.839 1 91.43 252 LEU B CA 1
ATOM 4002 C C . LEU B 1 252 ? 11.858 -21.089 -0.095 1 91.43 252 LEU B C 1
ATOM 4004 O O . LEU B 1 252 ? 12.722 -20.338 -0.551 1 91.43 252 LEU B O 1
ATOM 4008 N N . GLU B 1 253 ? 11.966 -21.714 0.99 1 88.72 253 GLU B N 1
ATOM 4009 C CA . GLU B 1 253 ? 13.22 -21.637 1.733 1 88.72 253 GLU B CA 1
ATOM 4010 C C . GLU B 1 253 ? 14.393 -22.127 0.889 1 88.72 253 GLU B C 1
ATOM 4012 O O . GLU B 1 253 ? 15.461 -21.512 0.884 1 88.72 253 GLU B O 1
ATOM 4017 N N . ASN B 1 254 ? 14.174 -23.152 0.17 1 83.51 254 ASN B N 1
ATOM 4018 C CA . ASN B 1 254 ? 15.213 -23.72 -0.682 1 83.51 254 ASN B CA 1
ATOM 4019 C C . ASN B 1 254 ? 15.538 -22.803 -1.858 1 83.51 254 ASN B C 1
ATOM 4021 O O . ASN B 1 254 ? 16.709 -22.576 -2.169 1 83.51 254 ASN B O 1
ATOM 4025 N N . VAL B 1 255 ? 14.542 -22.319 -2.441 1 81.55 255 VAL B N 1
ATOM 4026 C CA . VAL B 1 255 ? 14.712 -21.442 -3.595 1 81.55 255 VAL B CA 1
ATOM 4027 C C . VAL B 1 255 ? 15.423 -20.16 -3.17 1 81.55 255 VAL B C 1
ATOM 4029 O O . VAL B 1 255 ? 16.321 -19.681 -3.866 1 81.55 255 VAL B O 1
ATOM 4032 N N . PHE B 1 256 ? 14.953 -19.63 -2.098 1 77.07 256 PHE B N 1
ATOM 4033 C CA . PHE B 1 256 ? 15.54 -18.399 -1.582 1 77.07 256 PHE B CA 1
ATOM 4034 C C . PHE B 1 256 ? 17.008 -18.607 -1.226 1 77.07 256 PHE B C 1
ATOM 4036 O O . PHE B 1 256 ? 17.845 -17.744 -1.495 1 77.07 256 PHE B O 1
ATOM 4043 N N . ASN B 1 257 ? 17.361 -19.694 -0.652 1 72.52 257 ASN B N 1
ATOM 4044 C CA . ASN B 1 257 ? 18.734 -20.013 -0.276 1 72.52 257 ASN B CA 1
ATOM 4045 C C . ASN B 1 257 ? 19.615 -20.229 -1.503 1 72.52 257 ASN B C 1
ATOM 4047 O O . ASN B 1 257 ? 20.797 -19.879 -1.494 1 72.52 257 ASN B O 1
ATOM 4051 N N . CYS B 1 258 ? 19.033 -20.756 -2.488 1 69.14 258 CYS B N 1
ATOM 4052 C CA . CYS B 1 258 ? 19.792 -21.026 -3.705 1 69.14 258 CYS B CA 1
ATOM 4053 C C . CYS B 1 258 ? 20.041 -19.743 -4.488 1 69.14 258 CYS B C 1
ATOM 4055 O O . CYS B 1 258 ? 21.051 -19.621 -5.184 1 69.14 258 CYS B O 1
ATOM 4057 N N . THR B 1 259 ? 19.089 -18.874 -4.441 1 64.78 259 THR B N 1
ATOM 4058 C CA . THR B 1 259 ? 19.208 -17.674 -5.263 1 64.78 259 THR B CA 1
ATOM 4059 C C . THR B 1 259 ? 19.98 -16.586 -4.522 1 64.78 259 THR B C 1
ATOM 4061 O O . THR B 1 259 ? 20.539 -15.681 -5.145 1 64.78 259 THR B O 1
ATOM 4064 N N . HIS B 1 260 ? 20.102 -16.51 -3.229 1 58.58 260 HIS B N 1
ATOM 4065 C CA . HIS B 1 260 ? 20.876 -15.54 -2.462 1 58.58 260 HIS B CA 1
ATOM 4066 C C . HIS B 1 260 ? 22.246 -16.097 -2.093 1 58.58 260 HIS B C 1
ATOM 4068 O O . HIS B 1 260 ? 23.182 -15.335 -1.836 1 58.58 260 HIS B O 1
ATOM 4074 N N . SER B 1 261 ? 22.535 -17.381 -1.885 1 47.52 261 SER B N 1
ATOM 4075 C CA . SER B 1 261 ? 23.847 -17.977 -1.658 1 47.52 261 SER B CA 1
ATOM 4076 C C . SER B 1 261 ? 24.738 -17.837 -2.888 1 47.52 261 SER B C 1
ATOM 4078 O O . SER B 1 261 ? 25.965 -17.802 -2.772 1 47.52 261 SER B O 1
ATOM 4080 N N . GLY B 1 262 ? 24.363 -17.836 -4.063 1 41.7 262 GLY B N 1
ATOM 4081 C CA . GLY B 1 262 ? 25.252 -17.678 -5.202 1 41.7 262 GLY B CA 1
ATOM 4082 C C . GLY B 1 262 ? 25.938 -16.325 -5.24 1 41.7 262 GLY B C 1
ATOM 4083 O O . GLY B 1 262 ? 26.933 -16.147 -5.947 1 41.7 262 GLY B O 1
ATOM 4084 N N . GLU B 1 263 ? 25.47 -15.272 -4.727 1 38.92 263 GLU B N 1
ATOM 4085 C CA . GLU B 1 263 ? 26.141 -13.975 -4.725 1 38.92 263 GLU B CA 1
ATOM 4086 C C . GLU B 1 263 ? 27.323 -13.968 -3.759 1 38.92 263 GLU B C 1
ATOM 4088 O O . GLU B 1 263 ? 28.293 -13.236 -3.962 1 38.92 263 GLU B O 1
ATOM 4093 N N . ALA B 1 264 ? 27.474 -14.617 -2.723 1 36.95 264 ALA B N 1
ATOM 4094 C CA . ALA B 1 264 ? 28.582 -14.439 -1.788 1 36.95 264 ALA B CA 1
ATOM 4095 C C . ALA B 1 264 ? 29.811 -15.224 -2.239 1 36.95 264 ALA B C 1
ATOM 4097 O O . ALA B 1 264 ? 30.871 -15.142 -1.614 1 36.95 264 ALA B O 1
ATOM 4098 N N . THR B 1 265 ? 29.667 -16.192 -3.079 1 32.53 265 THR B N 1
ATOM 4099 C CA . THR B 1 265 ? 30.879 -16.971 -3.308 1 32.53 265 THR B CA 1
ATOM 4100 C C . THR B 1 265 ? 31.82 -16.239 -4.261 1 32.53 265 THR B C 1
ATOM 4102 O O . THR B 1 265 ? 31.785 -16.466 -5.472 1 32.53 265 THR B O 1
ATOM 4105 N N . THR B 1 266 ? 31.889 -14.987 -4.311 1 28.45 266 THR B N 1
ATOM 4106 C CA . THR B 1 266 ? 33.14 -14.498 -4.878 1 28.45 266 THR B CA 1
ATOM 4107 C C . THR B 1 266 ? 34.329 -14.94 -4.029 1 28.45 266 THR B C 1
ATOM 4109 O O . THR B 1 266 ? 34.453 -14.541 -2.869 1 28.45 266 THR B O 1
ATOM 4112 N N . THR B 1 267 ? 34.733 -16.157 -4.153 1 23.44 267 THR B N 1
ATOM 4113 C CA . THR B 1 267 ? 36.063 -16.614 -3.765 1 23.44 267 THR B CA 1
ATOM 4114 C C . THR B 1 267 ? 37.125 -15.595 -4.168 1 23.44 267 THR B C 1
ATOM 4116 O O . THR B 1 267 ? 37.168 -15.159 -5.321 1 23.44 267 THR B O 1
ATOM 4119 N N . HIS B 1 268 ? 37.688 -14.935 -3.074 1 22.22 268 HIS B N 1
ATOM 4120 C CA . HIS B 1 268 ? 39.054 -14.448 -3.23 1 22.22 268 HIS B CA 1
ATOM 4121 C C . HIS B 1 268 ? 40.007 -15.584 -3.587 1 22.22 268 HIS B C 1
ATOM 4123 O O . HIS B 1 268 ? 39.887 -16.69 -3.056 1 22.22 268 HIS B O 1
#

pLDDT: mean 81.7, std 15.36, range [22.22, 96.28]

Foldseek 3Di:
DPPFKDWDALLVVLCCCVPVVWDFFWFFFFDCPQPVPPRFKDFAWDKDFPDLFALLPQAAAEEEFQAPSHDRGHLLSVLLCVVVVSDDPPGGYQAYQHQPCVVQDVRNQVLWDADDDPPPVRGCRSHCDVSTVSHNDDRCVSVVNPPPDLQRMWTRASVGDTHRPVCRSRRTSDMWGGITMIGHPVCSVVVNVVQVVVQCVQVVDPPDPDHQLDCVVVVDAQDNHHVRGPGIDTCVPDDSCRSTPVVVSVSSVVVVCSSVVVVPPPPD/DPPFKDWDALLVVLCCCVPVVWDFFWFFFFDCPQPVPPRFKDFAWDKDFPDLFALLPQAAAEEEFQAPSHDRGHLLSVLLCVVVVSDDPPGGYQAYQHQPCVVQDVRNQVLWDADDDPPPVRGCRSHCDVSTVSHNDDRCVSVVNPPPDLQRMWTRASVGDTHRPVCSSRRTSDMWGGITMIGHPVCSVVVNVVQVVVQCVQVVDPPDPDHQLDCVVVVDAQDNHHVRGPGIDTCVPPDSCRSTPVVVSVSSVVVVCSSVVVVPPPDD

Nearest PDB structures (foldseek):
  1n7w-assembly1_A  TM=8.102E-01  e=2.590E-18  Homo sapiens
  1n7x-assembly1_A  TM=8.188E-01  e=1.334E-17  Homo sapiens
  1fqe-assembly1_A  TM=8.178E-01  e=1.701E-17  Homo sapiens
  2o84-assembly1_X  TM=8.194E-01  e=1.187E-16  Homo sapiens
  2o7u-assembly8_H  TM=7.639E-01  e=8.209E-18  Homo sapiens